Protein AF-A0A2D4JUS6-F1 (afdb_monomer_lite)

Foldseek 3Di:
DQPCPPPHDQKDFACAADPPCGRVDRIDGDPLNVVLVCCQVVVPQEDEEEPVCVSSPVSSVVNCVVVVTDDHHYDYFHDAAEFLADPDPVVVVVCQVVVLAPDCLPLQHPDPNNVLLLPADPQLQVVLDVVVDTDNDHDYDYVLSSLQSSLVVQVQQAFEWAKEFPVFKAKEAEPPKDWDWDWDQRHPVDCPNDTDIATIDRIKIFGQLQVVVDDAQAWAQEPPPGIKHWHAFDADPVRGTHYTYIYDDRVDRPPPPHHYGYMHDDDPVFAWAWEKEKEFDRQFQGGDDDPPDDSVVGGDSPRIDITTITIDSCQQVDDQQRWHAHPQFGIWGFNDHWDQQDPVPSDTDGTYINHRDNSDPDPTRDNNDGDDDDDDDDDDDDDDDDDDDDDDDDDDDDDDDDDDDDDDLQVLLVVLVVLVVVLVVCVVVVHDPVVNVVSVVVSVVSQVVSCVVVVDGRDPPDRDDDDDDDDDDDDDDDDDDPDDDVVVVVVVVVVVVVVVVVVVVPDDDDD

Structure (mmCIF, N/CA/C/O backbone):
data_AF-A0A2D4JUS6-F1
#
_entry.id   AF-A0A2D4JUS6-F1
#
loop_
_atom_site.group_PDB
_atom_site.id
_atom_site.type_symbol
_atom_site.label_atom_id
_atom_site.label_alt_id
_atom_site.label_comp_id
_atom_site.label_asym_id
_atom_site.label_entity_id
_atom_site.label_seq_id
_atom_site.pdbx_PDB_ins_code
_atom_site.Cartn_x
_atom_site.Cartn_y
_atom_site.Cartn_z
_atom_site.occupancy
_atom_site.B_iso_or_equiv
_atom_site.auth_seq_id
_atom_site.auth_comp_id
_atom_site.auth_asym_id
_atom_site.auth_atom_id
_atom_site.pdbx_PDB_model_num
ATOM 1 N N . ASN A 1 1 ? 24.834 15.021 -34.019 1.00 72.69 1 ASN A N 1
ATOM 2 C CA . ASN A 1 1 ? 26.110 14.632 -33.375 1.00 72.69 1 ASN A CA 1
ATOM 3 C C . ASN A 1 1 ? 25.802 13.587 -32.304 1.00 72.69 1 ASN A C 1
ATOM 5 O O . ASN A 1 1 ? 25.712 13.935 -31.134 1.00 72.69 1 ASN A O 1
ATOM 9 N N . ASN A 1 2 ? 25.530 12.344 -32.716 1.00 87.19 2 ASN A N 1
ATOM 10 C CA . ASN A 1 2 ? 25.124 11.266 -31.811 1.00 87.19 2 ASN A CA 1
ATOM 11 C C . ASN A 1 2 ? 26.366 10.601 -31.197 1.00 87.19 2 ASN A C 1
ATOM 13 O O . ASN A 1 2 ? 27.204 10.060 -31.917 1.00 87.19 2 ASN A O 1
ATOM 17 N N . GLY A 1 3 ? 26.503 10.659 -29.870 1.00 89.00 3 GLY A N 1
ATOM 18 C CA . GLY A 1 3 ? 27.632 10.055 -29.159 1.00 89.00 3 GLY A CA 1
ATOM 19 C C . GLY A 1 3 ? 27.640 8.525 -29.209 1.00 89.00 3 GLY A C 1
ATOM 20 O O . GLY A 1 3 ? 28.715 7.933 -29.173 1.00 89.00 3 GLY A O 1
ATOM 21 N N . CYS A 1 4 ? 26.473 7.888 -29.344 1.00 89.88 4 CYS A N 1
ATOM 22 C CA . CYS A 1 4 ? 26.335 6.428 -29.368 1.00 89.88 4 CYS A CA 1
ATOM 23 C C . CYS A 1 4 ? 26.876 5.796 -30.662 1.00 89.88 4 CYS A C 1
ATOM 25 O O . CYS A 1 4 ? 27.211 4.617 -30.673 1.00 89.88 4 CYS A O 1
ATOM 27 N N . MET A 1 5 ? 27.004 6.587 -31.731 1.00 92.31 5 MET A N 1
ATOM 28 C CA . MET A 1 5 ? 27.508 6.145 -33.038 1.00 92.31 5 MET A CA 1
ATOM 29 C C . MET A 1 5 ? 29.030 6.274 -33.187 1.00 92.31 5 MET A C 1
ATOM 31 O O . MET A 1 5 ? 29.574 5.952 -34.238 1.00 92.31 5 MET A O 1
ATOM 35 N N . ARG A 1 6 ? 29.733 6.769 -32.162 1.00 93.56 6 ARG A N 1
ATOM 36 C CA . ARG A 1 6 ? 31.188 6.967 -32.199 1.00 93.56 6 ARG A CA 1
ATOM 37 C C . ARG A 1 6 ? 31.904 5.691 -31.765 1.00 93.56 6 ARG A C 1
ATOM 39 O O . ARG A 1 6 ? 32.162 5.529 -30.574 1.00 93.56 6 ARG A O 1
ATOM 46 N N . ASP A 1 7 ? 32.177 4.807 -32.721 1.00 93.81 7 ASP A N 1
ATOM 47 C CA . ASP A 1 7 ? 32.891 3.532 -32.549 1.00 93.81 7 ASP A CA 1
ATOM 48 C C . ASP A 1 7 ? 32.531 2.813 -31.234 1.00 93.81 7 ASP A C 1
ATOM 50 O O . ASP A 1 7 ? 33.371 2.637 -30.340 1.00 93.81 7 ASP A O 1
ATOM 54 N N . PRO A 1 8 ? 31.249 2.441 -31.056 1.00 92.62 8 PRO A N 1
ATOM 55 C CA . PRO A 1 8 ? 30.780 1.921 -29.786 1.00 92.62 8 PRO A CA 1
ATOM 56 C C . PRO A 1 8 ? 31.433 0.580 -29.445 1.00 92.62 8 PRO A C 1
ATOM 58 O O . PRO A 1 8 ? 31.575 -0.320 -30.271 1.00 92.62 8 PRO A O 1
ATOM 61 N N . THR A 1 9 ? 31.774 0.406 -28.169 1.00 94.44 9 THR A N 1
ATOM 62 C CA . THR A 1 9 ? 32.340 -0.851 -27.672 1.00 94.44 9 THR A CA 1
ATOM 63 C C . THR A 1 9 ? 31.327 -1.996 -27.787 1.00 94.44 9 THR A C 1
ATOM 65 O O . THR A 1 9 ? 30.277 -1.960 -27.142 1.00 94.44 9 THR A O 1
ATOM 68 N N . LEU A 1 10 ? 31.675 -3.053 -28.527 1.00 95.44 10 LEU A N 1
ATOM 69 C CA . LEU A 1 10 ? 30.815 -4.235 -28.695 1.00 95.44 10 LEU A CA 1
ATOM 70 C C . LEU A 1 10 ? 31.047 -5.308 -27.624 1.00 95.44 10 LEU A C 1
ATOM 72 O O . LEU A 1 10 ? 30.109 -5.955 -27.170 1.00 95.44 10 LEU A O 1
ATOM 76 N N . TYR A 1 11 ? 32.294 -5.471 -27.181 1.00 96.56 11 TYR A N 1
ATOM 77 C CA . TYR A 1 11 ? 32.701 -6.487 -26.212 1.00 96.56 11 TYR A CA 1
ATOM 78 C C . TYR A 1 11 ? 33.622 -5.901 -25.145 1.00 96.56 11 TYR A C 1
ATOM 80 O O . TYR A 1 11 ? 34.393 -4.978 -25.405 1.00 96.56 11 TYR A O 1
ATOM 88 N N . ARG A 1 12 ? 33.564 -6.459 -23.932 1.00 96.25 12 ARG A N 1
ATOM 89 C CA . ARG A 1 12 ? 34.475 -6.120 -22.831 1.00 96.25 12 ARG A CA 1
ATOM 90 C C . ARG A 1 12 ? 35.067 -7.378 -22.213 1.00 96.25 12 ARG A C 1
ATOM 92 O O . ARG A 1 12 ? 34.353 -8.348 -21.959 1.00 96.25 12 ARG A O 1
ATOM 99 N N . CYS A 1 13 ? 36.361 -7.331 -21.922 1.00 95.25 13 CYS A N 1
ATOM 100 C CA . CYS A 1 13 ? 37.042 -8.375 -21.168 1.00 95.25 13 CYS A CA 1
ATOM 101 C C . CYS A 1 13 ? 36.651 -8.281 -19.689 1.00 95.25 13 CYS A C 1
ATOM 103 O O . CYS A 1 13 ? 36.739 -7.212 -19.081 1.00 95.25 13 CYS A O 1
ATOM 105 N N . LYS A 1 14 ? 36.206 -9.396 -19.108 1.00 93.12 14 LYS A N 1
ATOM 106 C CA . LYS A 1 14 ? 35.856 -9.490 -17.690 1.00 93.12 14 LYS A CA 1
ATOM 107 C C . LYS A 1 14 ? 36.130 -10.901 -17.178 1.00 93.12 14 LYS A C 1
ATOM 109 O O . LYS A 1 14 ? 35.377 -11.825 -17.460 1.00 93.12 14 LYS A O 1
ATOM 114 N N . ASN A 1 15 ? 37.157 -11.045 -16.347 1.00 90.94 15 ASN A N 1
ATOM 115 C CA . ASN A 1 15 ? 37.608 -12.338 -15.819 1.00 90.94 15 ASN A CA 1
ATOM 116 C C . ASN A 1 15 ? 36.815 -12.769 -14.570 1.00 90.94 15 ASN A C 1
ATOM 118 O O . ASN A 1 15 ? 37.395 -13.150 -13.558 1.00 90.94 15 ASN A O 1
ATOM 122 N N . GLN A 1 16 ? 35.485 -12.645 -14.605 1.00 91.56 16 GLN A N 1
ATOM 123 C CA . GLN A 1 16 ? 34.607 -13.102 -13.524 1.00 91.56 16 GLN A CA 1
ATOM 124 C C . GLN A 1 16 ? 33.746 -14.275 -14.003 1.00 91.56 16 GLN A C 1
ATOM 126 O O . GLN A 1 16 ? 33.268 -14.236 -15.140 1.00 91.56 16 GLN A O 1
ATOM 131 N N . PRO A 1 17 ? 33.498 -15.284 -13.148 1.00 93.81 17 PRO A N 1
ATOM 132 C CA . PRO A 1 17 ? 32.636 -16.404 -13.499 1.00 93.81 17 PRO A CA 1
ATOM 133 C C . PRO A 1 17 ? 31.206 -15.919 -13.758 1.00 93.81 17 PRO A C 1
ATOM 135 O O . PRO A 1 17 ? 30.619 -15.198 -12.949 1.00 93.81 17 PRO A O 1
ATOM 138 N N . HIS A 1 18 ? 30.611 -16.354 -14.867 1.00 94.88 18 HIS A N 1
ATOM 139 C CA . HIS A 1 18 ? 29.210 -16.072 -15.164 1.00 94.88 18 HIS A CA 1
ATOM 140 C C . HIS A 1 18 ? 28.289 -17.098 -14.475 1.00 94.88 18 HIS A C 1
ATOM 142 O O . HIS A 1 18 ? 28.579 -18.297 -14.519 1.00 94.88 18 HIS A O 1
ATOM 148 N N . PRO A 1 19 ? 27.139 -16.698 -13.896 1.00 95.62 19 PRO A N 1
ATOM 149 C CA . PRO A 1 19 ? 26.253 -17.626 -13.186 1.00 95.62 19 PRO A CA 1
ATOM 150 C C . PRO A 1 19 ? 25.790 -18.836 -14.013 1.00 95.62 19 PRO A C 1
ATOM 152 O O . PRO A 1 19 ? 25.650 -19.925 -13.464 1.00 95.62 19 PRO A O 1
ATOM 155 N N . ARG A 1 20 ? 25.587 -18.671 -15.332 1.00 95.00 20 ARG A N 1
ATOM 156 C CA . ARG A 1 20 ? 25.135 -19.757 -16.228 1.00 95.00 20 ARG A CA 1
ATOM 157 C C . ARG A 1 20 ? 26.269 -20.473 -16.957 1.00 95.00 20 ARG A C 1
ATOM 159 O O . ARG A 1 20 ? 26.232 -21.685 -17.101 1.00 95.00 20 ARG A O 1
ATOM 166 N N . THR A 1 21 ? 27.259 -19.729 -17.443 1.00 94.25 21 THR A N 1
ATOM 167 C CA . THR A 1 21 ? 28.323 -20.251 -18.325 1.00 94.25 21 THR A CA 1
ATOM 168 C C . THR A 1 21 ? 29.652 -20.450 -17.598 1.00 94.25 21 THR A C 1
ATOM 170 O O . THR A 1 21 ? 30.632 -20.850 -18.221 1.00 94.25 21 THR A O 1
ATOM 173 N N . ARG A 1 22 ? 29.686 -20.196 -16.283 1.00 93.31 22 ARG A N 1
ATOM 174 C CA . ARG A 1 22 ? 30.853 -20.344 -15.405 1.00 93.31 22 ARG A CA 1
ATOM 175 C C . ARG A 1 22 ? 32.080 -19.667 -16.023 1.00 93.31 22 ARG A C 1
ATOM 177 O O . ARG A 1 22 ? 32.018 -18.471 -16.294 1.00 93.31 22 ARG A O 1
ATOM 184 N N . ASN A 1 23 ? 33.142 -20.425 -16.286 1.00 94.50 23 ASN A N 1
ATOM 185 C CA . ASN A 1 23 ? 34.420 -19.931 -16.808 1.00 94.50 23 ASN A CA 1
ATOM 186 C C . ASN A 1 23 ? 34.581 -20.149 -18.323 1.00 94.50 23 ASN A C 1
ATOM 188 O O . ASN A 1 23 ? 35.695 -20.117 -18.831 1.00 94.50 23 ASN A O 1
ATOM 192 N N . LYS A 1 24 ? 33.490 -20.407 -19.059 1.00 95.25 24 LYS A N 1
ATOM 193 C CA . LYS A 1 24 ? 33.556 -20.676 -20.506 1.00 95.25 24 LYS A CA 1
ATOM 194 C C . LYS A 1 24 ? 34.008 -19.459 -21.324 1.00 95.25 24 LYS A C 1
ATOM 196 O O . LYS A 1 24 ? 34.605 -19.630 -22.379 1.00 95.25 24 LYS A O 1
ATOM 201 N N . TYR A 1 25 ? 33.700 -18.248 -20.858 1.00 94.31 25 TYR A N 1
ATOM 202 C CA . TYR A 1 25 ? 33.963 -17.005 -21.582 1.00 94.31 25 TYR A CA 1
ATOM 203 C C . TYR A 1 25 ? 34.631 -15.973 -20.669 1.00 94.31 25 TYR A C 1
ATOM 205 O O . TYR A 1 25 ? 34.214 -15.791 -19.527 1.00 94.31 25 TYR A O 1
ATOM 213 N N . ASN A 1 26 ? 35.623 -15.259 -21.209 1.00 92.94 26 ASN A N 1
ATOM 214 C CA . ASN A 1 26 ? 36.314 -14.143 -20.542 1.00 92.94 26 ASN A CA 1
ATOM 215 C C . ASN A 1 26 ? 35.982 -12.782 -21.181 1.00 92.94 26 ASN A C 1
ATOM 217 O O . ASN A 1 26 ? 36.456 -11.738 -20.732 1.00 92.94 26 ASN A O 1
ATOM 221 N N . ILE A 1 27 ? 35.171 -12.791 -22.241 1.00 95.56 27 ILE A N 1
ATOM 222 C CA . ILE A 1 27 ? 34.756 -11.616 -23.002 1.00 95.56 27 ILE A CA 1
ATOM 223 C C . ILE A 1 27 ? 33.232 -11.653 -23.098 1.00 95.56 27 ILE A C 1
ATOM 225 O O . ILE A 1 27 ? 32.657 -12.689 -23.432 1.00 95.56 27 ILE A O 1
ATOM 229 N N . TYR A 1 28 ? 32.586 -10.533 -22.785 1.00 95.69 28 TYR A N 1
ATOM 230 C CA . TYR A 1 28 ? 31.131 -10.428 -22.728 1.00 95.69 28 TYR A CA 1
ATOM 231 C C . TYR A 1 28 ? 30.635 -9.290 -23.620 1.00 95.69 28 TYR A C 1
ATOM 233 O O . TYR A 1 28 ? 31.277 -8.232 -23.651 1.00 95.69 28 TYR A O 1
ATOM 241 N N . PRO A 1 29 ? 29.523 -9.493 -24.347 1.00 96.25 29 PRO A N 1
ATOM 242 C CA . PRO A 1 29 ? 28.968 -8.464 -25.209 1.00 96.25 29 PRO A CA 1
ATOM 243 C C . PRO A 1 29 ? 28.375 -7.328 -24.371 1.00 96.25 29 PRO A C 1
ATOM 245 O O . PRO A 1 29 ? 27.911 -7.530 -23.244 1.00 96.25 29 PRO A O 1
ATOM 248 N N . THR A 1 30 ? 28.385 -6.119 -24.921 1.00 95.38 30 THR A N 1
ATOM 249 C CA . THR A 1 30 ? 27.649 -4.987 -24.357 1.00 95.38 30 THR A CA 1
ATOM 250 C C . THR A 1 30 ? 26.156 -5.114 -24.656 1.00 95.38 30 THR A C 1
ATOM 252 O O . THR A 1 30 ? 25.744 -5.839 -25.563 1.00 95.38 30 THR A O 1
ATOM 255 N N . TYR A 1 31 ? 25.337 -4.401 -23.878 1.00 93.19 31 TYR A N 1
ATOM 256 C CA . TYR A 1 31 ? 23.887 -4.337 -24.086 1.00 93.19 31 TYR A CA 1
ATOM 257 C C . TYR A 1 31 ? 23.550 -3.924 -25.526 1.00 93.19 31 TYR A C 1
ATOM 259 O O . TYR A 1 31 ? 22.760 -4.589 -26.190 1.00 93.19 31 TYR A O 1
ATOM 267 N N . ASP A 1 32 ? 24.225 -2.887 -26.029 1.00 93.56 32 ASP A N 1
ATOM 268 C CA . ASP A 1 32 ? 23.955 -2.316 -27.349 1.00 93.56 32 ASP A CA 1
ATOM 269 C C . ASP A 1 32 ? 24.301 -3.267 -28.501 1.00 93.56 32 ASP A C 1
ATOM 271 O O . ASP A 1 32 ? 23.667 -3.197 -29.547 1.00 93.56 32 ASP A O 1
ATOM 275 N N . PHE A 1 33 ? 25.264 -4.179 -28.309 1.00 95.81 33 PHE A N 1
ATOM 276 C CA . PHE A 1 33 ? 25.595 -5.208 -29.298 1.00 95.81 33 PHE A CA 1
ATOM 277 C C . PHE A 1 33 ? 24.684 -6.437 -29.210 1.00 95.81 33 PHE A C 1
ATOM 279 O O . PHE A 1 33 ? 24.274 -6.984 -30.231 1.00 95.81 33 PHE A O 1
ATOM 286 N N . ALA A 1 34 ? 24.358 -6.881 -27.994 1.00 96.38 34 ALA A N 1
ATOM 287 C CA . ALA A 1 34 ? 23.584 -8.100 -27.786 1.00 96.38 34 ALA A CA 1
ATOM 288 C C . ALA A 1 34 ? 22.099 -7.928 -28.138 1.00 96.38 34 ALA A C 1
ATOM 290 O O . ALA A 1 34 ? 21.525 -8.803 -28.782 1.00 96.38 34 ALA A O 1
ATOM 291 N N . CYS A 1 35 ? 21.473 -6.819 -27.731 1.00 95.06 35 CYS A N 1
ATOM 292 C CA . CYS A 1 35 ? 20.027 -6.630 -27.873 1.00 95.06 35 CYS A CA 1
ATOM 293 C C . CYS A 1 35 ? 19.507 -6.710 -29.319 1.00 95.06 35 CYS A C 1
ATOM 295 O O . CYS A 1 35 ? 18.572 -7.477 -29.533 1.00 95.06 35 CYS A O 1
ATOM 297 N N . PRO A 1 36 ? 20.103 -6.032 -30.324 1.00 95.44 36 PRO A N 1
ATOM 298 C CA . PRO A 1 36 ? 19.623 -6.130 -31.706 1.00 95.44 36 PRO A CA 1
ATOM 299 C C . PRO A 1 36 ? 19.665 -7.560 -32.255 1.00 95.44 36 PRO A C 1
ATOM 301 O O . PRO A 1 36 ? 18.757 -7.984 -32.969 1.00 95.44 36 PRO A O 1
ATOM 304 N N . ILE A 1 37 ? 20.706 -8.319 -31.896 1.00 96.56 37 ILE A N 1
ATOM 305 C CA . ILE A 1 37 ? 20.883 -9.708 -32.328 1.00 96.56 37 ILE A CA 1
ATOM 306 C C . ILE A 1 37 ? 19.833 -10.601 -31.668 1.00 96.56 37 ILE A C 1
ATOM 308 O O . ILE A 1 37 ? 19.171 -11.374 -32.356 1.00 96.56 37 ILE A O 1
ATOM 312 N N . VAL A 1 38 ? 19.661 -10.483 -30.349 1.00 96.50 38 VAL A N 1
ATOM 313 C CA . VAL A 1 38 ? 18.693 -11.287 -29.590 1.00 96.50 38 VAL A CA 1
ATOM 314 C C . VAL A 1 38 ? 17.268 -11.006 -30.062 1.00 96.50 38 VAL A C 1
ATOM 316 O O . VAL A 1 38 ? 16.567 -11.951 -30.411 1.00 96.50 38 VAL A O 1
ATOM 319 N N . ASP A 1 39 ? 16.867 -9.737 -30.181 1.00 96.50 39 ASP A N 1
ATOM 320 C CA . ASP A 1 39 ? 15.519 -9.363 -30.635 1.00 96.50 39 ASP A CA 1
ATOM 321 C C . ASP A 1 39 ? 15.222 -9.906 -32.043 1.00 96.50 39 ASP A C 1
ATOM 323 O O . ASP A 1 39 ? 14.122 -10.385 -32.333 1.00 96.50 39 ASP A O 1
ATOM 327 N N . SER A 1 40 ? 16.221 -9.864 -32.927 1.00 96.31 40 SER A N 1
ATOM 328 C CA . SER A 1 40 ? 16.111 -10.392 -34.285 1.00 96.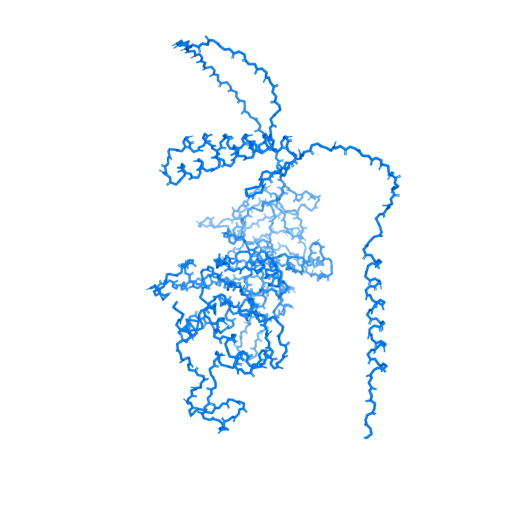31 40 SER A CA 1
ATOM 329 C C . SER A 1 40 ? 15.961 -11.918 -34.307 1.00 96.31 40 SER A C 1
ATOM 331 O O . SER A 1 40 ? 15.037 -12.438 -34.941 1.00 96.31 40 SER A O 1
ATOM 333 N N . VAL A 1 41 ? 16.832 -12.632 -33.583 1.00 96.44 41 VAL A N 1
ATOM 334 C CA . VAL A 1 41 ? 16.895 -14.104 -33.546 1.00 96.44 41 VAL A CA 1
ATOM 335 C C . VAL A 1 41 ? 15.688 -14.710 -32.830 1.00 96.44 41 VAL A C 1
ATOM 337 O O . VAL A 1 41 ? 15.145 -15.710 -33.294 1.00 96.44 41 VAL A O 1
ATOM 340 N N . GLU A 1 42 ? 15.229 -14.102 -31.735 1.00 96.81 42 GLU A N 1
ATOM 341 C CA . GLU A 1 42 ? 14.041 -14.553 -30.994 1.00 96.81 42 GLU A CA 1
ATOM 342 C C . GLU A 1 42 ? 12.730 -14.224 -31.718 1.00 96.81 42 GLU A C 1
ATOM 344 O O . GLU A 1 42 ? 11.655 -14.683 -31.334 1.00 96.81 42 GLU A O 1
ATOM 349 N N . GLY A 1 43 ? 12.798 -13.444 -32.795 1.00 95.81 43 GLY A N 1
ATOM 350 C CA . GLY A 1 43 ? 11.633 -13.123 -33.590 1.00 95.81 43 GLY A CA 1
ATOM 351 C C . GLY A 1 43 ? 10.738 -12.046 -32.969 1.00 95.81 43 GLY A C 1
ATOM 352 O O . GLY A 1 43 ? 9.550 -11.984 -33.306 1.00 95.81 43 GLY A O 1
ATOM 353 N N . VAL A 1 44 ? 11.298 -11.123 -32.182 1.00 96.88 44 VAL A N 1
ATOM 354 C CA . VAL A 1 44 ? 10.602 -9.944 -31.635 1.00 96.88 44 VAL A CA 1
ATOM 355 C C . VAL A 1 44 ? 10.129 -9.026 -32.763 1.00 96.88 44 VAL A C 1
ATOM 357 O O . VAL A 1 44 ? 10.915 -8.600 -33.606 1.00 96.88 44 VAL A O 1
ATOM 360 N N . THR A 1 45 ? 8.829 -8.730 -32.833 1.00 95.50 45 THR A N 1
ATOM 361 C CA . THR A 1 45 ? 8.286 -7.812 -33.855 1.00 95.50 45 THR A CA 1
ATOM 362 C C . THR A 1 45 ? 8.384 -6.355 -33.414 1.00 95.50 45 THR A C 1
ATOM 364 O O . THR A 1 45 ? 8.807 -5.514 -34.201 1.00 95.50 45 THR A O 1
ATOM 367 N N . HIS A 1 46 ? 8.035 -6.076 -32.155 1.00 95.81 46 HIS A N 1
ATOM 368 C CA . HIS A 1 46 ? 8.037 -4.745 -31.554 1.00 95.81 46 HIS A CA 1
ATOM 369 C C . HIS A 1 46 ? 8.880 -4.759 -30.276 1.00 95.81 46 HIS A C 1
ATOM 371 O O . HIS A 1 46 ? 8.475 -5.336 -29.267 1.00 95.81 46 HIS A O 1
ATOM 377 N N . ALA A 1 47 ? 10.044 -4.120 -30.320 1.00 94.69 47 ALA A N 1
ATOM 378 C CA . ALA A 1 47 ? 10.909 -3.915 -29.168 1.00 94.69 47 ALA A CA 1
ATOM 379 C C . ALA A 1 47 ? 10.443 -2.662 -28.412 1.00 94.69 47 ALA A C 1
ATOM 381 O O . ALA A 1 47 ? 10.702 -1.529 -28.828 1.00 94.69 47 ALA A O 1
ATOM 382 N N . LEU A 1 48 ? 9.707 -2.867 -27.316 1.00 94.00 48 LEU A N 1
ATOM 383 C CA . LEU A 1 48 ? 9.208 -1.779 -26.475 1.00 94.00 48 LEU A CA 1
ATOM 384 C C . LEU A 1 48 ? 10.289 -1.357 -25.476 1.00 94.00 48 LEU A C 1
ATOM 386 O O . LEU A 1 48 ? 10.720 -2.171 -24.659 1.00 94.00 48 LEU A O 1
ATOM 390 N N . ARG A 1 49 ? 10.701 -0.087 -25.497 1.00 92.88 49 ARG A N 1
ATOM 391 C CA . ARG A 1 49 ? 11.734 0.429 -24.583 1.00 92.88 49 ARG A CA 1
ATOM 392 C C . ARG A 1 49 ? 11.439 1.825 -24.072 1.00 92.88 49 ARG A C 1
ATOM 394 O O . ARG A 1 49 ? 10.558 2.513 -24.580 1.00 92.88 49 ARG A O 1
ATOM 401 N N . THR A 1 50 ? 12.173 2.245 -23.047 1.00 92.88 50 THR A N 1
ATOM 402 C CA . THR A 1 50 ? 11.978 3.582 -22.502 1.00 92.88 50 THR A CA 1
ATOM 403 C C . THR A 1 50 ? 12.701 4.650 -23.324 1.00 92.88 50 THR A C 1
ATOM 405 O O . THR A 1 50 ? 13.746 4.379 -23.914 1.00 92.88 50 THR A O 1
ATOM 408 N N . THR A 1 51 ? 12.169 5.874 -23.343 1.00 91.81 51 THR A N 1
ATOM 409 C CA . THR A 1 51 ? 12.710 7.009 -24.122 1.00 91.81 51 THR A CA 1
ATOM 410 C C . THR A 1 51 ? 14.151 7.393 -23.768 1.00 91.81 51 THR A C 1
ATOM 412 O O . THR A 1 51 ? 14.790 8.114 -24.523 1.00 91.81 51 THR A O 1
ATOM 415 N N . GLU A 1 52 ? 14.703 6.938 -22.636 1.00 88.56 52 GLU A N 1
ATOM 416 C CA . GLU A 1 52 ? 16.125 7.155 -22.312 1.00 88.56 52 GLU A CA 1
ATOM 417 C C . GLU A 1 52 ? 17.096 6.451 -23.270 1.00 88.56 52 GLU A C 1
ATOM 419 O O . GLU A 1 52 ? 18.288 6.757 -23.261 1.00 88.56 52 GLU A O 1
ATOM 424 N N . TYR A 1 53 ? 16.607 5.505 -24.074 1.00 90.75 53 TYR A N 1
ATOM 425 C CA . TYR A 1 53 ? 17.409 4.770 -25.048 1.00 90.75 53 TYR A CA 1
ATOM 426 C C . TYR A 1 53 ? 17.328 5.343 -26.468 1.00 90.75 53 TYR A C 1
ATOM 428 O O . TYR A 1 53 ? 17.993 4.800 -27.343 1.00 90.75 53 TYR A O 1
ATOM 436 N N . HIS A 1 54 ? 16.604 6.443 -26.688 1.00 91.38 54 HIS A N 1
ATOM 437 C CA . HIS A 1 54 ? 16.356 7.023 -28.013 1.00 91.38 54 HIS A CA 1
ATOM 438 C C . HIS A 1 54 ? 17.617 7.243 -28.849 1.00 91.38 54 HIS A C 1
ATOM 440 O O . HIS A 1 54 ? 17.708 6.794 -29.989 1.00 91.38 54 HIS A O 1
ATOM 446 N N . ASP A 1 55 ? 18.656 7.830 -28.251 1.00 91.25 55 ASP A N 1
ATOM 447 C CA . ASP A 1 55 ? 19.929 8.081 -28.940 1.00 91.25 55 ASP A CA 1
ATOM 448 C C . ASP A 1 55 ? 20.629 6.787 -29.411 1.00 91.25 55 ASP A C 1
ATOM 450 O O . ASP A 1 55 ? 21.566 6.833 -30.207 1.00 91.25 55 ASP A O 1
ATOM 454 N N . ARG A 1 56 ? 20.195 5.614 -28.933 1.00 92.69 56 ARG A N 1
ATOM 455 C CA . ARG A 1 56 ? 20.731 4.299 -29.313 1.00 92.69 56 ARG A CA 1
ATOM 456 C C . ARG A 1 56 ? 19.939 3.622 -30.427 1.00 92.69 56 ARG A C 1
ATOM 458 O O . ARG A 1 56 ? 20.299 2.515 -30.820 1.00 92.69 56 ARG A O 1
ATOM 465 N N . ASP A 1 57 ? 18.840 4.211 -30.900 1.00 93.44 57 ASP A N 1
ATOM 466 C CA . ASP A 1 57 ? 18.019 3.655 -31.987 1.00 93.44 57 ASP A CA 1
ATOM 467 C C . ASP A 1 57 ? 18.864 3.490 -33.261 1.00 93.44 57 ASP A C 1
ATOM 469 O O . ASP A 1 57 ? 18.879 2.421 -33.870 1.00 93.44 57 ASP A O 1
ATOM 473 N N . GLU A 1 58 ? 19.632 4.524 -33.619 1.00 93.38 58 GLU A N 1
ATOM 474 C CA . GLU A 1 58 ? 20.524 4.513 -34.788 1.00 93.38 58 GLU A CA 1
ATOM 475 C C . GLU A 1 58 ? 21.563 3.389 -34.694 1.00 93.38 58 GLU A C 1
ATOM 477 O O . GLU A 1 58 ? 21.758 2.633 -35.646 1.00 93.38 58 GLU A O 1
ATOM 482 N N . GLN A 1 59 ? 22.176 3.226 -33.517 1.00 94.38 59 GLN A N 1
ATOM 483 C CA . GLN A 1 59 ? 23.168 2.180 -33.263 1.00 94.38 59 GLN A CA 1
ATOM 484 C C . GLN A 1 59 ? 22.557 0.781 -33.395 1.00 94.38 59 GLN A C 1
ATOM 486 O O . GLN A 1 59 ? 23.168 -0.122 -33.965 1.00 94.38 59 GLN A O 1
ATOM 491 N N . PHE A 1 60 ? 21.341 0.605 -32.880 1.00 95.06 60 PHE A N 1
ATOM 492 C CA . PHE A 1 60 ? 20.620 -0.658 -32.937 1.00 95.06 60 PHE A CA 1
ATOM 493 C C . PHE A 1 60 ? 20.344 -1.082 -34.387 1.00 95.06 60 PHE A C 1
ATOM 495 O O . PHE A 1 60 ? 20.615 -2.227 -34.756 1.00 95.06 60 PHE A O 1
ATOM 502 N N . TYR A 1 61 ? 19.858 -0.162 -35.227 1.00 95.56 61 TYR A N 1
ATOM 503 C CA . TYR A 1 61 ? 19.587 -0.464 -36.635 1.00 95.56 61 TYR A CA 1
ATOM 504 C C . TYR A 1 61 ? 20.856 -0.646 -37.463 1.00 95.56 61 TYR A C 1
ATOM 506 O O . TYR A 1 61 ? 20.875 -1.519 -38.328 1.00 95.56 61 TYR A O 1
ATOM 514 N N . TRP A 1 62 ? 21.929 0.086 -37.155 1.00 95.75 62 TRP A N 1
ATOM 515 C CA . TRP A 1 62 ? 23.219 -0.112 -37.814 1.00 95.75 62 TRP A CA 1
ATOM 516 C C . TRP A 1 62 ? 23.737 -1.547 -37.639 1.00 95.75 62 TRP A C 1
ATOM 518 O O . TRP A 1 62 ? 24.170 -2.166 -38.607 1.00 95.75 62 TRP A O 1
ATOM 528 N N . ILE A 1 63 ? 23.629 -2.118 -36.432 1.00 95.81 63 ILE A N 1
ATOM 529 C CA . ILE A 1 63 ? 24.041 -3.510 -36.165 1.00 95.81 63 ILE A CA 1
ATOM 530 C C . ILE A 1 63 ? 23.198 -4.501 -36.976 1.00 95.81 63 ILE A C 1
ATOM 532 O O . ILE A 1 63 ? 23.734 -5.462 -37.527 1.00 95.81 63 ILE A O 1
ATOM 536 N N . ILE A 1 64 ? 21.885 -4.273 -37.063 1.00 95.75 64 ILE A N 1
ATOM 537 C CA . ILE A 1 64 ? 20.974 -5.129 -37.837 1.00 95.75 64 ILE A CA 1
ATOM 538 C C . ILE A 1 64 ? 21.345 -5.126 -39.318 1.00 95.75 64 ILE A C 1
ATOM 540 O O . ILE A 1 64 ? 21.426 -6.188 -39.935 1.00 95.75 64 ILE A O 1
ATOM 544 N N . GLU A 1 65 ? 21.573 -3.937 -39.874 1.00 96.44 65 GLU A N 1
ATOM 545 C CA . GLU A 1 65 ? 21.923 -3.754 -41.281 1.00 96.44 65 GLU A CA 1
ATOM 546 C C . GLU A 1 65 ? 23.298 -4.355 -41.588 1.00 96.44 65 GLU A C 1
ATOM 548 O O . GLU A 1 65 ? 23.435 -5.087 -42.567 1.00 96.44 65 GLU A O 1
ATOM 553 N N . ALA A 1 66 ? 24.285 -4.149 -40.711 1.00 95.69 66 ALA A N 1
ATOM 554 C CA . ALA A 1 66 ? 25.627 -4.709 -40.860 1.00 95.69 66 ALA A CA 1
ATOM 555 C C . ALA A 1 66 ? 25.649 -6.247 -40.818 1.00 95.69 66 ALA A C 1
ATOM 557 O O . ALA A 1 66 ? 26.443 -6.872 -41.518 1.00 95.69 66 ALA A O 1
ATOM 558 N N . LEU A 1 67 ? 24.787 -6.866 -40.004 1.00 95.88 67 LEU A N 1
ATOM 559 C CA . LEU A 1 67 ? 24.695 -8.325 -39.889 1.00 95.88 67 LEU A CA 1
ATOM 560 C C . LEU A 1 67 ? 23.721 -8.957 -40.897 1.00 95.88 67 LEU A C 1
ATOM 562 O O . LEU A 1 67 ? 23.661 -10.182 -40.983 1.00 95.88 67 LEU A O 1
ATOM 566 N N . GLY A 1 68 ? 22.948 -8.155 -41.638 1.00 96.38 68 GLY A N 1
ATOM 567 C CA . GLY A 1 68 ? 21.938 -8.652 -42.576 1.00 96.38 68 GLY A CA 1
ATOM 568 C C . GLY A 1 68 ? 20.820 -9.457 -41.902 1.00 96.38 68 GLY A C 1
ATOM 569 O O . GLY A 1 68 ? 20.272 -10.382 -42.501 1.00 96.38 68 GLY A O 1
ATOM 570 N N . ILE A 1 69 ? 20.504 -9.144 -40.643 1.00 96.44 69 ILE A N 1
ATOM 571 C CA . ILE A 1 69 ? 19.506 -9.870 -39.845 1.00 96.44 69 ILE A CA 1
ATOM 572 C C . ILE A 1 69 ? 18.131 -9.194 -39.908 1.00 96.44 69 ILE A C 1
ATOM 574 O O . ILE A 1 69 ? 17.958 -8.091 -40.428 1.00 96.44 69 ILE A O 1
ATOM 578 N N . ARG A 1 70 ? 17.106 -9.865 -39.375 1.00 95.94 70 ARG A N 1
ATOM 579 C CA . ARG A 1 70 ? 15.731 -9.352 -39.363 1.00 95.94 70 ARG A CA 1
ATOM 580 C C . ARG A 1 70 ? 15.631 -8.048 -38.565 1.00 95.94 70 ARG A C 1
ATOM 582 O O . ARG A 1 70 ? 16.183 -7.961 -37.471 1.00 95.94 70 ARG A O 1
ATOM 589 N N . LYS A 1 71 ? 14.855 -7.083 -39.067 1.00 95.19 71 LYS A N 1
ATOM 590 C CA . LYS A 1 71 ? 14.644 -5.764 -38.451 1.00 95.19 71 LYS A CA 1
ATOM 591 C C . LYS A 1 71 ? 13.383 -5.724 -37.566 1.00 95.19 71 LYS A C 1
ATOM 593 O O . LYS A 1 71 ? 12.284 -5.649 -38.116 1.00 95.19 71 LYS A O 1
ATOM 598 N N . PRO A 1 72 ? 13.497 -5.786 -36.225 1.00 95.62 72 PRO A N 1
ATOM 599 C CA . PRO A 1 72 ? 12.392 -5.473 -35.314 1.00 95.62 72 PRO A CA 1
ATOM 600 C C . PRO A 1 72 ? 12.069 -3.969 -35.316 1.00 95.62 72 PRO A C 1
ATOM 602 O O . PRO A 1 72 ? 12.938 -3.142 -35.588 1.00 95.62 72 PRO A O 1
ATOM 605 N N . TYR A 1 73 ? 10.831 -3.604 -34.978 1.00 95.56 73 TYR A N 1
ATOM 606 C CA . TYR A 1 73 ? 10.410 -2.209 -34.818 1.00 95.56 73 TYR A CA 1
ATOM 607 C C . TYR A 1 73 ? 10.633 -1.731 -33.382 1.00 95.56 73 TYR A C 1
ATOM 609 O O . TYR A 1 73 ? 10.085 -2.316 -32.450 1.00 95.56 73 TYR A O 1
ATOM 617 N N . ILE A 1 74 ? 11.372 -0.639 -33.187 1.00 94.75 74 ILE A N 1
ATOM 618 C CA . ILE A 1 74 ? 11.521 -0.005 -31.867 1.00 94.75 74 ILE A CA 1
ATOM 619 C C . ILE A 1 74 ? 10.353 0.940 -31.599 1.00 94.75 74 ILE A C 1
ATOM 621 O O . ILE A 1 74 ? 10.045 1.811 -32.414 1.00 94.75 74 ILE A O 1
ATOM 625 N N . TRP A 1 75 ? 9.708 0.772 -30.445 1.00 93.81 75 TRP A N 1
ATOM 626 C CA . TRP A 1 75 ? 8.654 1.663 -29.969 1.00 93.81 75 TRP A CA 1
ATOM 627 C C . TRP A 1 75 ? 8.978 2.149 -28.564 1.00 93.81 75 TRP A C 1
ATOM 629 O O . TRP A 1 75 ? 9.200 1.366 -27.640 1.00 93.81 75 TRP A O 1
ATOM 639 N N . GLU A 1 76 ? 8.971 3.466 -28.406 1.00 93.00 76 GLU A N 1
ATOM 640 C CA . GLU A 1 76 ? 9.414 4.100 -27.175 1.00 93.00 76 GLU A CA 1
ATOM 641 C C . GLU A 1 76 ? 8.263 4.623 -26.330 1.00 93.00 76 GLU A C 1
ATOM 643 O O . GLU A 1 76 ? 7.283 5.167 -26.851 1.00 93.00 76 GLU A O 1
ATOM 648 N N . TYR A 1 77 ? 8.430 4.514 -25.015 1.00 92.94 77 TYR A N 1
ATOM 649 C CA . TYR A 1 77 ? 7.509 5.044 -24.019 1.00 92.94 77 TYR A CA 1
ATOM 650 C C . TYR A 1 77 ? 8.258 5.673 -22.839 1.00 92.94 77 TYR A C 1
ATOM 652 O O . TYR A 1 77 ? 9.401 5.348 -22.536 1.00 92.94 77 TYR A O 1
ATOM 660 N N . SER A 1 78 ? 7.635 6.612 -22.146 1.00 91.38 78 SER A N 1
ATOM 661 C CA . SER A 1 78 ? 8.193 7.219 -20.948 1.00 91.38 78 SER A CA 1
ATOM 662 C C . SER A 1 78 ? 8.103 6.247 -19.779 1.00 91.38 78 SER A C 1
ATOM 664 O O . SER A 1 78 ? 7.068 5.613 -19.563 1.00 91.38 78 SER A O 1
ATOM 666 N N . ARG A 1 79 ? 9.145 6.199 -18.955 1.00 89.25 79 ARG A N 1
ATOM 667 C CA . ARG A 1 79 ? 9.089 5.516 -17.659 1.00 89.25 79 ARG A CA 1
ATOM 668 C C . ARG A 1 79 ? 8.006 6.086 -16.738 1.00 89.25 79 ARG A C 1
ATOM 670 O O . ARG A 1 79 ? 7.731 7.286 -16.747 1.00 89.25 79 ARG A O 1
ATOM 677 N N . LEU A 1 80 ? 7.489 5.235 -15.856 1.00 88.25 80 LEU A N 1
ATOM 678 C CA . LEU A 1 80 ? 6.668 5.666 -14.730 1.00 88.25 80 LEU A CA 1
ATOM 679 C C . LEU A 1 80 ? 7.557 6.298 -13.650 1.00 88.25 80 LEU A C 1
ATOM 681 O O . LEU A 1 80 ? 8.476 5.654 -13.140 1.00 88.25 80 LEU A O 1
ATOM 685 N N . ASN A 1 81 ? 7.257 7.542 -13.282 1.00 89.00 81 ASN A N 1
ATOM 686 C CA . ASN A 1 81 ? 7.857 8.221 -12.136 1.00 89.00 81 ASN A CA 1
ATOM 687 C C . ASN A 1 81 ? 6.787 8.499 -11.083 1.00 89.00 81 ASN A C 1
ATOM 689 O O . ASN A 1 81 ? 5.661 8.861 -11.421 1.00 89.00 81 ASN A O 1
ATOM 693 N N . LEU A 1 82 ? 7.150 8.346 -9.810 1.00 90.88 82 LEU A N 1
ATOM 694 C CA . LEU A 1 82 ? 6.258 8.574 -8.676 1.00 90.88 82 LEU A CA 1
ATOM 695 C C . LEU A 1 82 ? 6.823 9.660 -7.769 1.00 90.88 82 LEU A C 1
ATOM 697 O O . LEU A 1 82 ? 8.023 9.669 -7.483 1.00 90.88 82 LEU A O 1
ATOM 701 N N . ASN A 1 83 ? 5.951 10.549 -7.305 1.00 91.88 83 ASN A N 1
ATOM 702 C CA . ASN A 1 83 ? 6.299 11.558 -6.312 1.00 91.88 83 ASN A CA 1
ATOM 703 C C . ASN A 1 83 ? 6.721 10.892 -4.991 1.00 91.88 83 ASN A C 1
ATOM 705 O O . ASN A 1 83 ? 6.306 9.771 -4.674 1.00 91.88 83 ASN A O 1
ATOM 709 N N . ASN A 1 84 ? 7.585 11.572 -4.234 1.00 91.94 84 ASN A N 1
ATOM 710 C CA . ASN A 1 84 ? 8.073 11.147 -2.915 1.00 91.94 84 ASN A CA 1
ATOM 711 C C . ASN A 1 84 ? 8.764 9.770 -2.919 1.00 91.94 84 ASN A C 1
ATOM 713 O O . ASN A 1 84 ? 8.809 9.076 -1.903 1.00 91.94 84 ASN A O 1
ATOM 717 N N . THR A 1 85 ? 9.288 9.349 -4.075 1.00 91.25 85 THR A N 1
ATOM 718 C CA . THR A 1 85 ? 9.764 7.980 -4.296 1.00 91.25 85 THR A CA 1
ATOM 719 C C . THR A 1 85 ? 11.101 7.958 -5.019 1.00 91.25 85 THR A C 1
ATOM 721 O O . THR A 1 85 ? 11.336 8.686 -5.982 1.00 91.25 85 THR A O 1
ATOM 724 N N . LEU A 1 86 ? 11.983 7.058 -4.587 1.00 89.81 86 LEU A N 1
ATOM 725 C CA . LEU A 1 86 ? 13.259 6.791 -5.238 1.00 89.81 86 LEU A CA 1
ATOM 726 C C . LEU A 1 86 ? 13.202 5.456 -5.976 1.00 89.81 86 LEU A C 1
ATOM 728 O O . LEU A 1 86 ? 13.008 4.416 -5.364 1.00 89.81 86 LEU A O 1
ATOM 732 N N . LEU A 1 87 ? 13.434 5.476 -7.289 1.00 88.25 87 LEU A N 1
ATOM 733 C CA . LEU A 1 87 ? 13.434 4.262 -8.122 1.00 88.25 87 LEU A CA 1
ATOM 734 C C . LEU A 1 87 ? 14.843 3.716 -8.406 1.00 88.25 87 LEU A C 1
ATOM 736 O O . LEU A 1 87 ? 15.004 2.636 -8.968 1.00 88.25 87 LEU A O 1
ATOM 740 N N . SER A 1 88 ? 15.892 4.465 -8.056 1.00 89.44 88 SER A N 1
ATOM 741 C CA . SER A 1 88 ? 17.272 4.050 -8.320 1.00 89.44 88 SER A CA 1
ATOM 742 C C . SER A 1 88 ? 17.679 2.897 -7.406 1.00 89.44 88 SER A C 1
ATOM 744 O O . SER A 1 88 ? 17.717 3.065 -6.188 1.00 89.44 88 SER A O 1
ATOM 746 N N . LYS A 1 89 ? 18.089 1.764 -7.995 1.00 91.69 89 LYS A N 1
ATOM 747 C CA . LYS A 1 89 ? 18.581 0.592 -7.253 1.00 91.69 89 LYS A CA 1
ATOM 748 C C . LYS A 1 89 ? 19.693 0.956 -6.269 1.00 91.69 89 LYS A C 1
ATOM 750 O O . LYS A 1 89 ? 19.626 0.545 -5.124 1.00 91.69 89 LYS A O 1
ATOM 755 N N . ARG A 1 90 ? 20.663 1.784 -6.680 1.00 91.75 90 ARG A N 1
ATOM 756 C CA . ARG A 1 90 ? 21.759 2.238 -5.805 1.00 91.75 90 ARG A CA 1
ATOM 757 C C . ARG A 1 90 ? 21.235 2.961 -4.560 1.00 91.75 90 ARG A C 1
ATOM 759 O O . ARG A 1 90 ? 21.721 2.709 -3.466 1.00 91.75 90 ARG A O 1
ATOM 766 N N . LYS A 1 91 ? 20.245 3.846 -4.732 1.00 91.56 91 LYS A N 1
ATOM 767 C CA . LYS A 1 91 ? 19.636 4.594 -3.621 1.00 91.56 91 LYS A CA 1
ATOM 768 C C . LYS A 1 91 ? 18.813 3.671 -2.716 1.00 91.56 91 LYS A C 1
ATOM 770 O O . LYS A 1 91 ? 18.930 3.767 -1.506 1.00 91.56 91 LYS A O 1
ATOM 775 N N . LEU A 1 92 ? 18.046 2.742 -3.288 1.00 93.88 92 LEU A N 1
ATOM 776 C CA . LEU A 1 92 ? 17.271 1.759 -2.519 1.00 93.88 92 LEU A CA 1
ATOM 777 C C . LEU A 1 92 ? 18.168 0.795 -1.730 1.00 93.88 92 LEU A C 1
ATOM 779 O O . LEU A 1 92 ? 17.905 0.542 -0.561 1.00 93.88 92 LEU A O 1
ATOM 783 N N . THR A 1 93 ? 19.265 0.315 -2.323 1.00 94.69 93 THR A N 1
ATOM 784 C CA . THR A 1 93 ? 20.262 -0.506 -1.617 1.00 94.69 93 THR A CA 1
ATOM 785 C C . THR A 1 93 ? 20.854 0.231 -0.421 1.00 94.69 93 THR A C 1
ATOM 787 O O . THR A 1 93 ? 21.071 -0.387 0.612 1.00 94.69 93 THR A O 1
ATOM 790 N N . TRP A 1 94 ? 21.074 1.544 -0.529 1.00 94.38 94 TRP A N 1
ATOM 791 C CA . TRP A 1 94 ? 21.543 2.340 0.603 1.00 94.38 94 TRP A CA 1
ATOM 792 C C . TRP A 1 94 ? 20.543 2.320 1.772 1.00 94.38 94 TRP A C 1
ATOM 794 O O . TRP A 1 94 ? 20.955 2.036 2.886 1.00 94.38 94 TRP A O 1
ATOM 804 N N . PHE A 1 95 ? 19.235 2.490 1.531 1.00 94.50 95 PHE A N 1
ATOM 805 C CA . PHE A 1 95 ? 18.219 2.386 2.597 1.00 94.50 95 PHE A CA 1
ATOM 806 C C . PHE A 1 95 ? 18.232 1.028 3.309 1.00 94.50 95 PHE A C 1
ATOM 808 O O . PHE A 1 95 ? 18.097 0.984 4.529 1.00 94.50 95 PHE A O 1
ATOM 815 N N . VAL A 1 96 ? 18.402 -0.060 2.549 1.00 94.56 96 VAL A N 1
ATOM 816 C CA . VAL A 1 96 ? 18.494 -1.419 3.106 1.00 94.56 96 VAL A CA 1
ATOM 817 C C . VAL A 1 96 ? 19.766 -1.575 3.943 1.00 94.56 96 VAL A C 1
ATOM 819 O O . VAL A 1 96 ? 19.705 -2.080 5.056 1.00 94.56 96 VAL A O 1
ATOM 822 N N . ASN A 1 97 ? 20.910 -1.110 3.436 1.00 95.06 97 ASN A N 1
ATOM 823 C CA . ASN A 1 97 ? 22.193 -1.241 4.129 1.00 95.06 97 ASN A CA 1
ATOM 824 C C . ASN A 1 97 ? 22.264 -0.416 5.425 1.00 95.06 97 ASN A C 1
ATOM 826 O O . ASN A 1 97 ? 22.912 -0.842 6.372 1.00 95.06 97 ASN A O 1
ATOM 830 N N . GLU A 1 98 ? 21.606 0.743 5.472 1.00 93.62 98 GLU A N 1
ATOM 831 C CA . GLU A 1 98 ? 21.542 1.598 6.669 1.00 93.62 98 GLU A CA 1
ATOM 832 C C . GLU A 1 98 ? 20.490 1.131 7.691 1.00 93.62 98 GLU A C 1
ATOM 834 O O . GLU A 1 98 ? 20.340 1.752 8.740 1.00 93.62 98 GLU A O 1
ATOM 839 N N . GLY A 1 99 ? 19.716 0.080 7.391 1.00 92.31 99 GLY A N 1
ATOM 840 C CA . GLY A 1 99 ? 18.674 -0.426 8.290 1.00 92.31 99 GLY A CA 1
ATOM 841 C C . GLY A 1 99 ? 17.496 0.535 8.496 1.00 92.31 99 GLY A C 1
ATOM 842 O O . GLY A 1 99 ? 16.780 0.436 9.486 1.00 92.31 99 GLY A O 1
ATOM 843 N N . LEU A 1 100 ? 17.277 1.479 7.572 1.00 91.50 100 LEU A N 1
ATOM 844 C CA . LEU A 1 100 ? 16.131 2.404 7.616 1.00 91.50 100 LEU A CA 1
ATOM 845 C C . LEU A 1 100 ? 14.813 1.734 7.183 1.00 91.50 100 LEU A C 1
ATOM 847 O O . LEU A 1 100 ? 13.729 2.299 7.356 1.00 91.50 100 LEU A O 1
ATOM 851 N N . VAL A 1 101 ? 14.920 0.543 6.597 1.00 93.69 101 VAL A N 1
ATOM 852 C CA . VAL A 1 101 ? 13.821 -0.313 6.155 1.00 93.69 101 VAL A CA 1
ATOM 853 C C . VAL A 1 101 ? 14.091 -1.765 6.519 1.00 93.69 101 VAL A C 1
ATOM 855 O O . VAL A 1 101 ? 15.247 -2.154 6.681 1.00 93.69 101 VAL A O 1
ATOM 858 N N . ASP A 1 102 ? 13.031 -2.567 6.574 1.00 90.69 102 ASP A N 1
ATOM 859 C CA . ASP A 1 102 ? 13.119 -3.979 6.965 1.00 90.69 102 ASP A CA 1
ATOM 860 C C . ASP A 1 102 ? 13.825 -4.834 5.893 1.00 90.69 102 ASP A C 1
ATOM 862 O O . ASP A 1 102 ? 14.431 -5.862 6.188 1.00 90.69 102 ASP A O 1
ATOM 866 N N . GLY A 1 103 ? 13.755 -4.410 4.625 1.00 94.31 103 GLY A N 1
ATOM 867 C CA . GLY A 1 103 ? 14.317 -5.140 3.493 1.00 94.31 103 GLY A CA 1
ATOM 868 C C . GLY A 1 103 ? 13.785 -4.666 2.141 1.00 94.31 103 GLY A C 1
ATOM 869 O O . GLY A 1 103 ? 13.218 -3.584 2.002 1.00 94.31 103 GLY A O 1
ATOM 870 N N . TRP A 1 104 ? 13.964 -5.492 1.107 1.00 95.00 104 TRP A N 1
ATOM 871 C CA . TRP A 1 104 ? 13.485 -5.193 -0.254 1.00 95.00 104 TRP A CA 1
ATOM 872 C C . TRP A 1 104 ? 11.969 -5.334 -0.428 1.00 95.00 104 TRP A C 1
ATOM 874 O O . TRP A 1 104 ? 11.416 -4.847 -1.418 1.00 95.00 104 TRP A O 1
ATOM 884 N N . ASP A 1 105 ? 11.318 -6.036 0.489 1.00 95.12 105 ASP A N 1
ATOM 885 C CA . ASP A 1 105 ? 9.877 -6.243 0.575 1.00 95.12 105 ASP A CA 1
ATOM 886 C C . ASP A 1 105 ? 9.199 -5.279 1.560 1.00 95.12 105 ASP A C 1
ATOM 888 O O . ASP A 1 105 ? 8.011 -5.440 1.820 1.00 95.12 105 ASP A O 1
ATOM 892 N N . ASP A 1 106 ? 9.919 -4.283 2.090 1.00 96.12 106 ASP A N 1
ATOM 893 C CA . ASP A 1 106 ? 9.348 -3.275 2.985 1.00 96.12 106 ASP A CA 1
ATOM 894 C C . ASP A 1 106 ? 8.128 -2.587 2.327 1.00 96.12 106 ASP A C 1
ATOM 896 O O . ASP A 1 106 ? 8.225 -2.147 1.175 1.00 96.12 106 ASP A O 1
ATOM 900 N N . PRO A 1 107 ? 6.984 -2.450 3.022 1.00 95.38 107 PRO A N 1
ATOM 901 C CA . PRO A 1 107 ? 5.770 -1.827 2.482 1.00 95.38 107 PRO A CA 1
ATOM 902 C C . PRO A 1 107 ? 5.954 -0.400 1.939 1.00 95.38 107 PRO A C 1
ATOM 904 O O . PRO A 1 107 ? 5.180 0.061 1.095 1.00 95.38 107 PRO A O 1
ATOM 907 N N . ARG A 1 108 ? 6.974 0.326 2.405 1.00 94.06 108 ARG A N 1
ATOM 908 C CA . ARG A 1 108 ? 7.296 1.684 1.943 1.00 94.06 108 ARG A CA 1
ATOM 909 C C . ARG A 1 108 ? 8.103 1.696 0.644 1.00 94.06 108 ARG A C 1
ATOM 911 O O . ARG A 1 108 ? 8.235 2.751 0.021 1.00 94.06 108 ARG A O 1
ATOM 918 N N . PHE A 1 109 ? 8.672 0.562 0.236 1.00 94.81 109 PHE A N 1
ATOM 919 C CA . PHE A 1 109 ? 9.479 0.469 -0.974 1.00 94.81 109 PHE A CA 1
ATOM 920 C C . PHE A 1 109 ? 8.616 0.412 -2.240 1.00 94.81 109 PHE A C 1
ATOM 922 O O . PHE A 1 109 ? 7.607 -0.291 -2.284 1.00 94.81 109 PHE A O 1
ATOM 929 N N . PRO A 1 110 ? 9.056 1.057 -3.338 1.00 93.56 110 PRO A N 1
ATOM 930 C CA . PRO A 1 110 ? 8.369 1.001 -4.628 1.00 93.56 110 PRO A CA 1
ATOM 931 C C . PRO A 1 110 ? 8.654 -0.301 -5.396 1.00 93.56 110 PRO A C 1
ATOM 933 O O . PRO A 1 110 ? 8.540 -0.348 -6.621 1.00 93.56 110 PRO A O 1
ATOM 936 N N . THR A 1 111 ? 9.092 -1.355 -4.708 1.00 94.12 111 THR A N 1
ATOM 937 C CA . THR A 1 111 ? 9.276 -2.675 -5.309 1.00 94.12 111 THR A CA 1
ATOM 938 C C . THR A 1 111 ? 7.921 -3.353 -5.446 1.00 94.12 111 THR A C 1
ATOM 940 O O . THR A 1 111 ? 7.022 -3.123 -4.643 1.00 94.12 111 THR A O 1
ATOM 943 N N . VAL A 1 112 ? 7.781 -4.253 -6.425 1.00 92.31 112 VAL A N 1
ATOM 944 C CA . VAL A 1 112 ? 6.548 -5.046 -6.576 1.00 92.31 112 VAL A CA 1
ATOM 945 C C . VAL A 1 112 ? 6.223 -5.798 -5.280 1.00 92.31 112 VAL A C 1
ATOM 947 O O . VAL A 1 112 ? 5.077 -5.821 -4.857 1.00 92.31 112 VAL A O 1
ATOM 950 N N . ARG A 1 113 ? 7.233 -6.356 -4.599 1.00 94.12 113 ARG A N 1
ATOM 951 C CA . ARG A 1 113 ? 7.034 -7.044 -3.315 1.00 94.12 113 ARG A CA 1
ATOM 952 C C . ARG A 1 113 ? 6.574 -6.100 -2.203 1.00 94.12 113 ARG A C 1
ATOM 954 O O . ARG A 1 113 ? 5.635 -6.450 -1.502 1.00 94.12 113 ARG A O 1
ATOM 961 N N . GLY A 1 114 ? 7.182 -4.919 -2.086 1.00 95.31 114 GLY A N 1
ATOM 962 C CA . GLY A 1 114 ? 6.810 -3.918 -1.085 1.00 95.31 114 GLY A CA 1
ATOM 963 C C . GLY A 1 114 ? 5.376 -3.432 -1.261 1.00 95.31 114 GLY A C 1
ATOM 964 O O . GLY A 1 114 ? 4.579 -3.497 -0.328 1.00 95.31 114 GLY A O 1
ATOM 965 N N . VAL A 1 115 ? 4.989 -3.046 -2.481 1.00 94.69 115 VAL A N 1
ATOM 966 C CA . VAL A 1 115 ? 3.618 -2.567 -2.732 1.00 94.69 115 VAL A CA 1
ATOM 967 C C . VAL A 1 115 ? 2.570 -3.664 -2.534 1.00 94.69 115 VAL A C 1
ATOM 969 O O . VAL A 1 115 ? 1.503 -3.376 -1.998 1.00 94.69 115 VAL A O 1
ATOM 972 N N . LEU A 1 116 ? 2.864 -4.917 -2.912 1.00 95.25 116 LEU A N 1
ATOM 973 C CA . LEU A 1 116 ? 1.964 -6.050 -2.665 1.00 95.25 116 LEU A CA 1
ATOM 974 C C . LEU A 1 116 ? 1.831 -6.340 -1.164 1.00 95.25 116 LEU A C 1
ATOM 976 O O . LEU A 1 116 ? 0.714 -6.508 -0.684 1.00 95.25 116 LEU A O 1
ATOM 980 N N . ARG A 1 117 ? 2.938 -6.320 -0.405 1.00 96.00 117 ARG A N 1
ATOM 981 C CA . ARG A 1 117 ? 2.917 -6.477 1.060 1.00 96.00 117 ARG A CA 1
ATOM 982 C C . ARG A 1 117 ? 2.150 -5.345 1.749 1.00 96.00 117 ARG A C 1
ATOM 984 O O . ARG A 1 117 ? 1.467 -5.590 2.733 1.00 96.00 117 ARG A O 1
ATOM 991 N N . ARG A 1 118 ? 2.189 -4.125 1.199 1.00 95.62 118 ARG A N 1
ATOM 992 C CA . ARG A 1 118 ? 1.370 -2.988 1.658 1.00 95.62 118 ARG A CA 1
ATOM 993 C C . ARG A 1 118 ? -0.130 -3.150 1.374 1.00 95.62 118 ARG A C 1
ATOM 995 O O . ARG A 1 118 ? -0.919 -2.368 1.886 1.00 95.62 118 ARG A O 1
ATOM 1002 N N . GLY A 1 119 ? -0.533 -4.128 0.562 1.00 95.25 119 GLY A N 1
ATOM 1003 C CA . GLY A 1 119 ? -1.935 -4.404 0.234 1.00 95.25 119 GLY A CA 1
ATOM 1004 C C . GLY A 1 119 ? -2.375 -3.942 -1.155 1.00 95.25 119 GLY A C 1
ATOM 1005 O O . GLY A 1 119 ? -3.573 -3.835 -1.423 1.00 95.25 119 GLY A O 1
ATOM 1006 N N . MET A 1 120 ? -1.432 -3.668 -2.063 1.00 96.00 120 MET A N 1
ATOM 1007 C CA . MET A 1 120 ? -1.746 -3.527 -3.487 1.00 96.00 120 MET A CA 1
ATOM 1008 C C . MET A 1 120 ? -2.212 -4.870 -4.055 1.00 96.00 120 MET A C 1
ATOM 1010 O O . MET A 1 120 ? -1.551 -5.890 -3.877 1.00 96.00 120 MET A O 1
ATOM 1014 N N . THR A 1 121 ? -3.310 -4.872 -4.801 1.00 95.56 121 THR A N 1
ATOM 1015 C CA . THR A 1 121 ? -3.755 -6.045 -5.558 1.00 95.56 121 THR A CA 1
ATOM 1016 C C . THR A 1 121 ? -3.142 -6.043 -6.957 1.00 95.56 121 THR A C 1
ATOM 1018 O O . THR A 1 121 ? -2.934 -4.993 -7.570 1.00 95.56 121 THR A O 1
ATOM 1021 N N . VAL A 1 122 ? -2.873 -7.233 -7.502 1.00 94.50 122 VAL A N 1
ATOM 1022 C CA . VAL A 1 122 ? -2.376 -7.375 -8.884 1.00 94.50 122 VAL A CA 1
ATOM 1023 C C . VAL A 1 122 ? -3.376 -6.789 -9.880 1.00 94.50 122 VAL A C 1
ATOM 1025 O O . VAL A 1 122 ? -2.978 -6.148 -10.850 1.00 94.50 122 VAL A O 1
ATOM 1028 N N . GLU A 1 123 ? -4.669 -6.976 -9.621 1.00 94.19 123 GLU A N 1
ATOM 1029 C CA . GLU A 1 123 ? -5.740 -6.439 -10.454 1.00 94.19 123 GLU A CA 1
ATOM 1030 C C . GLU A 1 123 ? -5.789 -4.907 -10.393 1.00 94.19 123 GLU A C 1
ATOM 1032 O O . GLU A 1 123 ? -5.785 -4.255 -11.435 1.00 94.19 123 GLU A O 1
ATOM 1037 N N . GLY A 1 124 ? -5.711 -4.313 -9.196 1.00 93.88 124 GLY A N 1
ATOM 1038 C CA . GLY A 1 124 ? -5.638 -2.859 -9.034 1.00 93.88 124 GLY A CA 1
ATOM 1039 C C . GLY A 1 124 ? -4.431 -2.249 -9.751 1.00 93.88 124 GLY A C 1
ATOM 1040 O O . GLY A 1 124 ? -4.558 -1.223 -10.423 1.00 93.88 124 GLY A O 1
ATOM 1041 N N . LEU A 1 125 ? -3.274 -2.917 -9.691 1.00 93.25 125 LEU A N 1
ATOM 1042 C CA . LEU A 1 125 ? -2.071 -2.488 -10.404 1.00 93.25 125 LEU A CA 1
ATOM 1043 C C . LEU A 1 125 ? -2.238 -2.576 -11.930 1.00 93.25 125 LEU A C 1
ATOM 1045 O O . LEU A 1 125 ? -1.878 -1.633 -12.634 1.00 93.25 125 LEU A O 1
ATOM 1049 N N . LYS A 1 126 ? -2.806 -3.669 -12.456 1.00 94.00 126 LYS A N 1
ATOM 1050 C CA . LYS A 1 126 ? -3.085 -3.817 -13.896 1.00 94.00 126 LYS A CA 1
ATOM 1051 C C . LYS A 1 126 ? -4.050 -2.746 -14.395 1.00 94.00 126 LYS A C 1
ATOM 1053 O O . LYS A 1 126 ? -3.777 -2.124 -15.420 1.00 94.00 126 LYS A O 1
ATOM 1058 N N . GLN A 1 127 ? -5.132 -2.497 -13.658 1.00 94.31 127 GLN A N 1
ATOM 1059 C CA . GLN A 1 127 ? -6.108 -1.459 -13.990 1.00 94.31 127 GLN A CA 1
ATOM 1060 C C . GLN A 1 127 ? -5.475 -0.067 -13.989 1.00 94.31 127 GLN A C 1
ATOM 1062 O O . GLN A 1 127 ? -5.736 0.720 -14.896 1.00 94.31 127 GLN A O 1
ATOM 1067 N N . PHE A 1 128 ? -4.595 0.221 -13.025 1.00 93.00 128 PHE A N 1
ATOM 1068 C CA . PHE A 1 128 ? -3.840 1.471 -13.002 1.00 93.00 128 PHE A CA 1
ATOM 1069 C C . PHE A 1 128 ? -2.936 1.623 -14.235 1.00 93.00 128 PHE A C 1
ATOM 1071 O O . PHE A 1 128 ? -2.981 2.659 -14.895 1.00 93.00 128 PHE A O 1
ATOM 1078 N N . ILE A 1 129 ? -2.147 0.598 -14.580 1.00 91.62 129 ILE A N 1
ATOM 1079 C CA . ILE A 1 129 ? -1.246 0.647 -15.743 1.00 91.62 129 ILE A CA 1
ATOM 1080 C C . ILE A 1 129 ? -2.037 0.784 -17.052 1.00 91.62 129 ILE A C 1
ATOM 1082 O O . ILE A 1 129 ? -1.668 1.589 -17.907 1.00 91.62 129 ILE A O 1
ATOM 1086 N N . ALA A 1 130 ? -3.151 0.062 -17.192 1.00 92.44 130 ALA A N 1
ATOM 1087 C CA . ALA A 1 130 ? -4.028 0.162 -18.356 1.00 92.44 130 ALA A CA 1
ATOM 1088 C C . ALA A 1 130 ? -4.665 1.555 -18.485 1.00 92.44 130 ALA A C 1
ATOM 1090 O O . ALA A 1 130 ? -4.719 2.104 -19.583 1.00 92.44 130 ALA A O 1
ATOM 1091 N N . ALA A 1 131 ? -5.108 2.147 -17.371 1.00 91.88 131 ALA A N 1
ATOM 1092 C CA . ALA A 1 131 ? -5.698 3.483 -17.356 1.00 91.88 131 ALA A CA 1
ATOM 1093 C C . ALA A 1 131 ? -4.672 4.596 -17.606 1.00 91.88 131 ALA A C 1
ATOM 1095 O O . ALA A 1 131 ? -5.004 5.605 -18.226 1.00 91.88 131 ALA A O 1
ATOM 1096 N N . GLN A 1 132 ? -3.436 4.426 -17.127 1.00 88.62 132 GLN A N 1
ATOM 1097 C CA . GLN A 1 132 ? -2.352 5.374 -17.374 1.00 88.62 132 GLN A CA 1
ATOM 1098 C C . GLN A 1 132 ? -1.968 5.418 -18.857 1.00 88.62 132 GLN A C 1
ATOM 1100 O O . GLN A 1 132 ? -1.681 6.492 -19.387 1.00 88.62 132 GLN A O 1
ATOM 1105 N N . GLY A 1 133 ? -1.977 4.260 -19.520 1.00 86.88 133 GLY A N 1
ATOM 1106 C CA . GLY A 1 133 ? -1.614 4.134 -20.924 1.00 86.88 133 GLY A CA 1
ATOM 1107 C C . GLY A 1 133 ? -0.128 4.390 -21.196 1.00 86.88 133 GLY A C 1
ATOM 1108 O O . GLY A 1 133 ? 0.670 4.688 -20.304 1.00 86.88 133 GLY A O 1
ATOM 1109 N N . SER A 1 134 ? 0.247 4.249 -22.466 1.00 86.75 134 SER A N 1
ATOM 1110 C CA . SER A 1 134 ? 1.600 4.532 -22.941 1.00 86.75 134 SER A CA 1
ATOM 1111 C C . SER A 1 134 ? 1.669 5.942 -23.529 1.00 86.75 134 SER A C 1
ATOM 1113 O O . SER A 1 134 ? 0.811 6.341 -24.313 1.00 86.75 134 SER A O 1
ATOM 1115 N N . SER A 1 135 ? 2.696 6.700 -23.152 1.00 89.44 135 SER A N 1
ATOM 1116 C CA . SER A 1 135 ? 3.015 8.027 -23.687 1.00 89.44 135 SER A CA 1
ATOM 1117 C C . SER A 1 135 ? 4.528 8.153 -23.816 1.00 89.44 135 SER A C 1
ATOM 1119 O O . SER A 1 135 ? 5.251 7.429 -23.145 1.00 89.44 135 SER A O 1
ATOM 1121 N N . ARG A 1 136 ? 5.024 9.069 -24.653 1.00 89.12 136 ARG A N 1
ATOM 1122 C CA . ARG A 1 136 ? 6.455 9.429 -24.711 1.00 89.12 136 ARG A CA 1
ATOM 1123 C C . ARG A 1 136 ? 6.821 10.553 -23.740 1.00 89.12 136 ARG A C 1
ATOM 1125 O O . ARG A 1 136 ? 7.997 10.785 -23.479 1.00 89.12 136 ARG A O 1
ATOM 1132 N N . SER A 1 137 ? 5.832 11.264 -23.204 1.00 87.88 137 SER A N 1
ATOM 1133 C CA . SER A 1 137 ? 6.060 12.372 -22.277 1.00 87.88 137 SER A CA 1
ATOM 1134 C C . SER A 1 137 ? 6.327 11.858 -20.869 1.00 87.88 137 SER A C 1
ATOM 1136 O O . SER A 1 137 ? 5.503 11.148 -20.301 1.00 87.88 137 SER A O 1
ATOM 1138 N N . VAL A 1 138 ? 7.449 12.268 -20.277 1.00 85.12 138 VAL A N 1
ATOM 1139 C CA . VAL A 1 138 ? 7.765 11.944 -18.882 1.00 85.12 138 VAL A CA 1
ATOM 1140 C C . VAL A 1 138 ? 6.808 12.688 -17.954 1.00 85.12 138 VAL A C 1
ATOM 1142 O O . VAL A 1 138 ? 6.779 13.918 -17.939 1.00 85.12 138 VAL A O 1
ATOM 1145 N N . VAL A 1 139 ? 6.040 11.936 -17.166 1.00 83.81 139 VAL A N 1
ATOM 1146 C CA . VAL A 1 139 ? 5.086 12.475 -16.190 1.00 83.81 139 VAL A CA 1
ATOM 1147 C C . VAL A 1 139 ? 5.395 11.902 -14.813 1.00 83.81 139 VAL A C 1
ATOM 1149 O O . VAL A 1 139 ? 5.630 10.702 -14.664 1.00 83.81 139 VAL A O 1
ATOM 1152 N N . ASN A 1 140 ? 5.371 12.768 -13.802 1.00 86.94 140 ASN A N 1
ATOM 1153 C CA . ASN A 1 140 ? 5.427 12.348 -12.410 1.00 86.94 140 ASN A CA 1
ATOM 1154 C C . ASN A 1 140 ? 4.007 12.152 -11.883 1.00 86.94 140 ASN A C 1
ATOM 1156 O O . ASN A 1 140 ? 3.162 13.042 -11.986 1.00 86.94 140 ASN A O 1
ATOM 1160 N N . MET A 1 141 ? 3.758 10.972 -11.334 1.00 88.88 141 MET A N 1
ATOM 1161 C CA . MET A 1 141 ? 2.453 10.551 -10.855 1.00 88.88 141 MET A CA 1
ATOM 1162 C C . MET A 1 141 ? 2.416 10.530 -9.328 1.00 88.88 141 MET A C 1
ATOM 1164 O O . MET A 1 141 ? 3.422 10.306 -8.656 1.00 88.88 141 MET A O 1
ATOM 1168 N N . GLU A 1 142 ? 1.230 10.748 -8.778 1.00 89.38 142 GLU A N 1
ATOM 1169 C CA . GLU A 1 142 ? 0.975 10.646 -7.344 1.00 89.38 142 GLU A CA 1
ATOM 1170 C C . GLU A 1 142 ? 0.494 9.241 -6.985 1.00 89.38 142 GLU A C 1
ATOM 1172 O O . GLU A 1 142 ? -0.206 8.585 -7.764 1.00 89.38 142 GLU A O 1
ATOM 1177 N N . TRP A 1 143 ? 0.844 8.797 -5.778 1.00 91.19 143 TRP A N 1
ATOM 1178 C CA . TRP A 1 143 ? 0.427 7.498 -5.254 1.00 91.19 143 TRP A CA 1
ATOM 1179 C C . TRP A 1 143 ? -1.090 7.382 -5.104 1.00 91.19 143 TRP A C 1
ATOM 1181 O O . TRP A 1 143 ? -1.636 6.295 -5.294 1.00 91.19 143 TRP A O 1
ATOM 1191 N N . ASP A 1 144 ? -1.776 8.493 -4.840 1.00 91.19 144 ASP A N 1
ATOM 1192 C CA . ASP A 1 144 ? -3.220 8.534 -4.598 1.00 91.19 144 ASP A CA 1
ATOM 1193 C C . ASP A 1 144 ? -4.027 7.912 -5.732 1.00 91.19 144 ASP A C 1
ATOM 1195 O O . ASP A 1 144 ? -4.975 7.160 -5.500 1.00 91.19 144 ASP A O 1
ATOM 1199 N N . LYS A 1 145 ? -3.609 8.154 -6.979 1.00 89.75 145 LYS A N 1
ATOM 1200 C CA . LYS A 1 145 ? -4.264 7.565 -8.149 1.00 89.75 145 LYS A CA 1
ATOM 1201 C C . LYS A 1 145 ? -4.174 6.044 -8.111 1.00 89.75 145 LYS A C 1
ATOM 1203 O O . LYS A 1 145 ? -5.199 5.390 -8.279 1.00 89.75 145 LYS A O 1
ATOM 1208 N N . ILE A 1 146 ? -2.994 5.487 -7.840 1.00 93.00 146 ILE A N 1
ATOM 1209 C CA . ILE A 1 146 ? -2.776 4.033 -7.787 1.00 93.00 146 ILE A CA 1
ATOM 1210 C C . ILE A 1 146 ? -3.650 3.410 -6.693 1.00 93.00 146 ILE A C 1
ATOM 1212 O O . ILE A 1 146 ? -4.372 2.442 -6.937 1.00 93.00 146 ILE A O 1
ATOM 1216 N N . TRP A 1 147 ? -3.650 4.013 -5.505 1.00 94.75 147 TRP A N 1
ATOM 1217 C CA . TRP A 1 147 ? -4.443 3.542 -4.372 1.00 94.75 147 TRP A CA 1
ATOM 1218 C C . TRP A 1 147 ? -5.950 3.654 -4.611 1.00 94.75 147 TRP A C 1
ATOM 1220 O O . TRP A 1 147 ? -6.696 2.751 -4.239 1.00 94.75 147 TRP A O 1
ATOM 1230 N N . SER A 1 148 ? -6.406 4.683 -5.330 1.00 94.06 148 SER A N 1
ATOM 1231 C CA . SER A 1 148 ? -7.817 4.818 -5.710 1.00 94.06 148 SER A CA 1
ATOM 1232 C C . SER A 1 148 ? -8.297 3.704 -6.654 1.00 94.06 148 SER A C 1
ATOM 1234 O O . SER A 1 148 ? -9.449 3.278 -6.561 1.00 94.06 148 SER A O 1
ATOM 1236 N N . PHE A 1 149 ? -7.429 3.198 -7.543 1.00 94.00 149 PHE A N 1
ATOM 1237 C CA . PHE A 1 149 ? -7.732 2.021 -8.366 1.00 94.00 149 PHE A CA 1
ATOM 1238 C C . PHE A 1 149 ? -7.771 0.758 -7.511 1.00 94.00 149 PHE A C 1
ATOM 1240 O O . PHE A 1 149 ? -8.717 -0.017 -7.625 1.00 94.00 149 PHE A O 1
ATOM 1247 N N . ASN A 1 150 ? -6.812 0.594 -6.596 1.00 95.69 150 ASN A N 1
ATOM 1248 C CA . ASN A 1 150 ? -6.803 -0.540 -5.677 1.00 95.69 150 ASN A CA 1
ATOM 1249 C C . ASN A 1 150 ? -8.068 -0.589 -4.804 1.00 95.69 150 ASN A C 1
ATOM 1251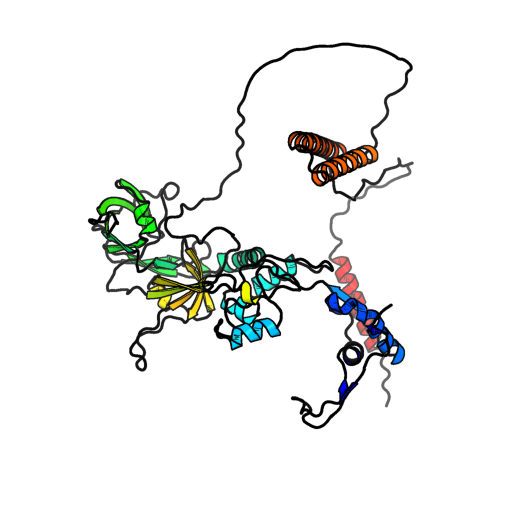 O O . ASN A 1 150 ? -8.688 -1.642 -4.682 1.00 95.69 150 ASN A O 1
ATOM 1255 N N . LYS A 1 151 ? -8.513 0.564 -4.281 1.00 94.88 151 LYS A N 1
ATOM 1256 C CA . LYS A 1 151 ? -9.749 0.700 -3.494 1.00 94.88 151 LYS A CA 1
ATOM 1257 C C . LYS A 1 151 ? -10.969 0.130 -4.219 1.00 94.88 151 LYS A C 1
ATOM 1259 O O . LYS A 1 151 ? -11.768 -0.565 -3.605 1.00 94.88 151 LYS A O 1
ATOM 1264 N N . LYS A 1 152 ? -11.109 0.397 -5.523 1.00 93.81 152 LYS A N 1
ATOM 1265 C CA . LYS A 1 152 ? -12.240 -0.099 -6.330 1.00 93.81 152 LYS A CA 1
ATOM 1266 C C . LYS A 1 152 ? -12.273 -1.625 -6.425 1.00 93.81 152 LYS A C 1
ATOM 1268 O O . LYS A 1 152 ? -13.353 -2.183 -6.579 1.00 93.81 152 LYS A O 1
ATOM 1273 N N . VAL A 1 153 ? -11.111 -2.271 -6.340 1.00 94.25 153 VAL A N 1
ATOM 1274 C CA . VAL A 1 153 ? -10.983 -3.732 -6.369 1.00 94.25 153 VAL A CA 1
ATOM 1275 C C . VAL A 1 153 ? -11.256 -4.333 -4.991 1.00 94.25 153 VAL A C 1
ATOM 1277 O O . VAL A 1 153 ? -11.954 -5.337 -4.905 1.00 94.25 153 VAL A O 1
ATOM 1280 N N . ILE A 1 154 ? -10.747 -3.720 -3.915 1.00 94.94 154 ILE A N 1
ATOM 1281 C CA . ILE A 1 154 ? -10.839 -4.281 -2.555 1.00 94.94 154 ILE A CA 1
ATOM 1282 C C . ILE A 1 154 ? -12.164 -3.973 -1.838 1.00 94.94 154 ILE A C 1
ATOM 1284 O O . ILE A 1 154 ? -12.649 -4.817 -1.093 1.00 94.94 154 ILE A O 1
ATOM 1288 N N . ASP A 1 155 ? -12.782 -2.807 -2.065 1.00 93.44 155 ASP A N 1
ATOM 1289 C CA . ASP A 1 155 ? -14.032 -2.393 -1.397 1.00 93.44 155 ASP A CA 1
ATOM 1290 C C . ASP A 1 155 ? -15.186 -3.410 -1.524 1.00 93.44 155 ASP A C 1
ATOM 1292 O O . ASP A 1 155 ? -15.823 -3.690 -0.511 1.00 93.44 155 ASP A O 1
ATOM 1296 N N . PRO A 1 156 ? -15.466 -4.021 -2.696 1.00 93.00 156 PRO A N 1
ATOM 1297 C CA . PRO A 1 156 ? -16.563 -4.987 -2.814 1.00 93.00 156 PRO A CA 1
ATOM 1298 C C . PRO A 1 156 ? -16.286 -6.364 -2.185 1.00 93.00 156 PRO A C 1
ATOM 1300 O O . PRO A 1 156 ? -17.232 -7.135 -1.992 1.00 93.00 156 PRO A O 1
ATOM 1303 N N . VAL A 1 157 ? -15.022 -6.693 -1.896 1.00 91.50 157 VAL A N 1
ATOM 1304 C CA . VAL A 1 157 ? -14.599 -8.030 -1.434 1.00 91.50 157 VAL A CA 1
ATOM 1305 C C . VAL A 1 157 ? -14.117 -8.051 0.018 1.00 91.50 157 VAL A C 1
ATOM 1307 O O . VAL A 1 157 ? -14.121 -9.112 0.636 1.00 91.50 157 VAL A O 1
ATOM 1310 N N . ALA A 1 158 ? -13.722 -6.907 0.584 1.00 93.94 158 ALA A N 1
ATOM 1311 C CA . ALA A 1 158 ? -13.116 -6.842 1.910 1.00 93.94 158 ALA A CA 1
ATOM 1312 C C . ALA A 1 158 ? -14.153 -7.047 3.042 1.00 93.94 158 ALA A C 1
ATOM 1314 O O . ALA A 1 158 ? -15.073 -6.235 3.188 1.00 93.94 158 ALA A O 1
ATOM 1315 N N . PRO A 1 159 ? -14.017 -8.079 3.899 1.00 94.38 159 PRO A N 1
ATOM 1316 C CA . PRO A 1 159 ? -14.844 -8.245 5.096 1.00 94.38 159 PRO A CA 1
ATOM 1317 C C . PRO A 1 159 ? -14.643 -7.103 6.103 1.00 94.38 159 PRO A C 1
ATOM 1319 O O . PRO A 1 159 ? -13.543 -6.573 6.265 1.00 94.38 159 PRO A O 1
ATOM 1322 N N . ARG A 1 160 ? -15.718 -6.738 6.811 1.00 94.12 160 ARG A N 1
ATOM 1323 C CA . ARG A 1 160 ? -15.756 -5.602 7.738 1.00 94.12 160 ARG A CA 1
ATOM 1324 C C . ARG A 1 160 ? -15.631 -6.050 9.190 1.00 94.12 160 ARG A C 1
ATOM 1326 O O . ARG A 1 160 ? -16.446 -6.829 9.693 1.00 94.12 160 ARG A O 1
ATOM 1333 N N . PHE A 1 161 ? -14.665 -5.481 9.896 1.00 93.88 161 PHE A N 1
ATOM 1334 C CA . PHE A 1 161 ? -14.404 -5.729 11.312 1.00 93.88 161 PHE A CA 1
ATOM 1335 C C . PHE A 1 161 ? -14.377 -4.432 12.115 1.00 93.88 161 PHE A C 1
ATOM 1337 O O . PHE A 1 161 ? -14.309 -3.338 11.553 1.00 93.88 161 PHE A O 1
ATOM 1344 N N . SER A 1 162 ? -14.446 -4.573 13.434 1.00 93.19 162 SER A N 1
ATOM 1345 C CA . SER A 1 162 ? -14.330 -3.469 14.382 1.00 93.19 162 SER A CA 1
ATOM 1346 C C . SER A 1 162 ? -13.014 -3.597 15.140 1.00 93.19 162 SER A C 1
ATOM 1348 O O . SER A 1 162 ? -12.613 -4.699 15.515 1.00 93.19 162 SER A O 1
ATOM 1350 N N . ALA A 1 163 ? -12.345 -2.473 15.371 1.00 93.75 163 ALA A N 1
ATOM 1351 C CA . ALA A 1 163 ? -11.198 -2.394 16.263 1.00 93.75 163 ALA A CA 1
ATOM 1352 C C . ALA A 1 163 ? -11.155 -1.008 16.913 1.00 93.75 163 ALA A C 1
ATOM 1354 O O . ALA A 1 163 ? -11.466 -0.008 16.263 1.00 93.75 163 ALA A O 1
ATOM 1355 N N . LEU A 1 164 ? -10.768 -0.959 18.183 1.00 93.50 164 LEU A N 1
ATOM 1356 C CA . LEU A 1 164 ? -10.743 0.240 19.019 1.00 93.50 164 LEU A CA 1
ATOM 1357 C C . LEU A 1 164 ? -9.324 0.503 19.526 1.00 93.50 164 LEU A C 1
ATOM 1359 O O . LEU A 1 164 ? -8.575 -0.438 19.778 1.00 93.50 164 LEU A O 1
ATOM 1363 N N . LEU A 1 165 ? -8.955 1.772 19.695 1.00 92.50 165 LEU A N 1
ATOM 1364 C CA . LEU A 1 165 ? -7.621 2.152 20.169 1.00 92.50 165 LEU A CA 1
ATOM 1365 C C . LEU A 1 165 ? -7.459 1.838 21.657 1.00 92.50 165 LEU A C 1
ATOM 1367 O O . LEU A 1 165 ? -8.188 2.398 22.472 1.00 92.50 165 LEU A O 1
ATOM 1371 N N . LYS A 1 166 ? -6.477 1.002 22.013 1.00 88.81 166 LYS A N 1
ATOM 1372 C CA . LYS A 1 166 ? -6.302 0.449 23.369 1.00 88.81 166 LYS A CA 1
ATOM 1373 C C . LYS A 1 166 ? -6.197 1.524 24.459 1.00 88.81 166 LYS A C 1
ATOM 1375 O O . LYS A 1 166 ? -6.790 1.373 25.522 1.00 88.81 166 LYS A O 1
ATOM 1380 N N . ASP A 1 167 ? -5.507 2.628 24.179 1.00 87.31 167 ASP A N 1
ATOM 1381 C CA . ASP A 1 167 ? -5.236 3.688 25.167 1.00 87.31 167 ASP A CA 1
ATOM 1382 C C . ASP A 1 167 ? -6.390 4.694 25.341 1.00 87.31 167 ASP A C 1
ATOM 1384 O O . ASP A 1 167 ? -6.402 5.517 26.266 1.00 87.31 167 ASP A O 1
ATOM 1388 N N . LYS A 1 168 ? -7.368 4.669 24.431 1.00 86.94 168 LYS A N 1
ATOM 1389 C CA . LYS A 1 168 ? -8.489 5.617 24.402 1.00 86.94 168 LYS A CA 1
ATOM 1390 C C . LYS A 1 168 ? -9.834 4.909 24.496 1.00 86.94 168 LYS A C 1
ATOM 1392 O O . LYS A 1 168 ? -10.803 5.407 23.956 1.00 86.94 168 LYS A O 1
ATOM 1397 N N . ILE A 1 169 ? -9.922 3.770 25.168 1.00 90.88 169 ILE A N 1
ATOM 1398 C CA . ILE A 1 169 ? -11.196 3.058 25.305 1.00 90.88 169 ILE A CA 1
ATOM 1399 C C . ILE A 1 169 ? -12.080 3.710 26.372 1.00 90.88 169 ILE A C 1
ATOM 1401 O O . ILE A 1 169 ? -11.594 4.116 27.429 1.00 90.88 169 ILE A O 1
ATOM 1405 N N . VAL A 1 170 ? -13.385 3.768 26.099 1.00 91.38 170 VAL A N 1
ATOM 1406 C CA . VAL A 1 170 ? -14.427 4.154 27.059 1.00 91.38 170 VAL A CA 1
ATOM 1407 C C . VAL A 1 170 ? -15.442 3.022 27.186 1.00 91.38 170 VAL A C 1
ATOM 1409 O O . VAL A 1 170 ? -15.902 2.479 26.180 1.00 91.38 170 VAL A O 1
ATOM 1412 N N . THR A 1 171 ? -15.801 2.673 28.422 1.00 93.06 171 THR A N 1
ATOM 1413 C CA . THR A 1 171 ? -16.783 1.618 28.712 1.00 93.06 171 THR A CA 1
ATOM 1414 C C . THR A 1 171 ? -18.200 2.188 28.744 1.00 93.06 171 THR A C 1
ATOM 1416 O O . THR A 1 171 ? -18.464 3.184 29.415 1.00 93.06 171 THR A O 1
ATOM 1419 N N . VAL A 1 172 ? -19.131 1.534 28.060 1.00 93.06 172 VAL A N 1
ATOM 1420 C CA . VAL A 1 172 ? -20.559 1.850 28.047 1.00 93.06 172 VAL A CA 1
ATOM 1421 C C . VAL A 1 172 ? -21.322 0.707 28.713 1.00 93.06 172 VAL A C 1
ATOM 1423 O O . VAL A 1 172 ? -21.231 -0.442 28.278 1.00 93.06 172 VAL A O 1
ATOM 1426 N N . ASN A 1 173 ? -22.077 1.023 29.765 1.00 93.44 173 ASN A N 1
ATOM 1427 C CA . ASN A 1 173 ? -22.920 0.071 30.481 1.00 93.44 173 ASN A CA 1
ATOM 1428 C C . ASN A 1 173 ? -24.355 0.136 29.954 1.00 93.44 173 ASN A C 1
ATOM 1430 O O . ASN A 1 173 ? -24.982 1.196 29.953 1.00 93.44 173 ASN A O 1
ATOM 1434 N N . ILE A 1 174 ? -24.882 -1.016 29.559 1.00 91.62 174 ILE A N 1
ATOM 1435 C CA . ILE A 1 174 ? -26.223 -1.213 29.017 1.00 91.62 174 ILE A CA 1
ATOM 1436 C C . ILE A 1 174 ? -26.887 -2.336 29.824 1.00 91.62 174 ILE A C 1
ATOM 1438 O O . ILE A 1 174 ? -26.849 -3.495 29.419 1.00 91.62 174 ILE A O 1
ATOM 1442 N N . PRO A 1 175 ? -27.487 -2.035 30.986 1.00 87.06 175 PRO A N 1
ATOM 1443 C CA . PRO A 1 175 ? -27.998 -3.064 31.897 1.00 87.06 175 PRO A CA 1
ATOM 1444 C C . PRO A 1 175 ? -29.136 -3.912 31.303 1.00 87.06 175 PRO A C 1
ATOM 1446 O O . PRO A 1 175 ? -29.389 -5.011 31.780 1.00 87.06 175 PRO A O 1
ATOM 1449 N N . GLU A 1 176 ? -29.816 -3.414 30.269 1.00 85.69 176 GLU A N 1
ATOM 1450 C CA . GLU A 1 176 ? -30.898 -4.119 29.566 1.00 85.69 176 GLU A CA 1
ATOM 1451 C C . GLU A 1 176 ? -30.391 -5.154 28.549 1.00 85.69 176 GLU A C 1
ATOM 1453 O O . GLU A 1 176 ? -31.169 -5.985 28.083 1.00 85.69 176 GLU A O 1
ATOM 1458 N N . ALA A 1 177 ? -29.110 -5.104 28.170 1.00 85.19 177 ALA A N 1
ATOM 1459 C CA . ALA A 1 177 ? -28.546 -6.039 27.207 1.00 85.19 177 ALA A CA 1
ATOM 1460 C C . ALA A 1 177 ? -28.245 -7.387 27.871 1.00 85.19 177 ALA A C 1
ATOM 1462 O O . ALA A 1 177 ? -27.678 -7.438 28.959 1.00 85.19 177 ALA A O 1
ATOM 1463 N N . GLN A 1 178 ? -28.590 -8.482 27.196 1.00 84.69 178 GLN A N 1
ATOM 1464 C CA . GLN A 1 178 ? -28.174 -9.829 27.585 1.00 84.69 178 GLN A CA 1
ATOM 1465 C C . GLN A 1 178 ? -26.932 -10.248 26.802 1.00 84.69 178 GLN A C 1
ATOM 1467 O O . GLN A 1 178 ? -26.685 -9.751 25.701 1.00 84.69 178 GLN A O 1
ATOM 1472 N N . GLU A 1 179 ? -26.149 -11.159 27.380 1.00 88.25 179 GLU A N 1
ATOM 1473 C CA . GLU A 1 179 ? -25.031 -11.758 26.666 1.00 88.25 179 GLU A CA 1
ATOM 1474 C C . GLU A 1 179 ? -25.556 -12.754 25.629 1.00 88.25 179 GLU A C 1
ATOM 1476 O O . GLU A 1 179 ? -26.105 -13.798 25.974 1.00 88.25 179 GLU A O 1
ATOM 1481 N N . GLU A 1 180 ? -25.416 -12.412 24.352 1.00 89.94 180 GLU A N 1
ATOM 1482 C CA . GLU A 1 180 ? -25.863 -13.243 23.235 1.00 89.94 180 GLU A CA 1
ATOM 1483 C C . GLU A 1 180 ? -24.889 -13.139 22.058 1.00 89.94 180 GLU A C 1
ATOM 1485 O O . GLU A 1 180 ? -24.204 -12.130 21.872 1.00 89.94 180 GLU A O 1
ATOM 1490 N N . MET A 1 181 ? -24.844 -14.186 21.237 1.00 89.56 181 MET A N 1
ATOM 1491 C CA . MET A 1 181 ? -24.086 -14.215 19.989 1.00 89.56 181 MET A CA 1
ATOM 1492 C C . MET A 1 181 ? -25.071 -14.182 18.819 1.00 89.56 181 MET A C 1
ATOM 1494 O O . MET A 1 181 ? -25.988 -15.002 18.768 1.00 89.56 181 MET A O 1
ATOM 1498 N N . LYS A 1 182 ? -24.883 -13.265 17.863 1.00 88.31 182 LYS A N 1
ATOM 1499 C CA . LYS A 1 182 ? -25.630 -13.275 16.592 1.00 88.31 182 LYS A CA 1
ATOM 1500 C C . LYS A 1 182 ? -24.694 -13.292 15.404 1.00 88.31 182 LYS A C 1
ATOM 1502 O O . LYS A 1 182 ? -23.633 -12.673 15.416 1.00 88.31 182 LYS A O 1
ATOM 1507 N N . GLU A 1 183 ? -25.129 -13.957 14.347 1.00 90.12 183 GLU A N 1
ATOM 1508 C CA . GLU A 1 183 ? -24.423 -13.958 13.076 1.00 90.12 183 GLU A CA 1
ATOM 1509 C C . GLU A 1 183 ? -24.812 -12.739 12.241 1.00 90.12 183 GLU A C 1
ATOM 1511 O O . GLU A 1 183 ? -25.988 -12.464 11.999 1.00 90.12 183 GLU A O 1
ATOM 1516 N N . VAL A 1 184 ? -23.806 -11.999 11.784 1.00 87.94 184 VAL A N 1
ATOM 1517 C CA . VAL A 1 184 ? -23.974 -10.811 10.948 1.00 87.94 184 VAL A CA 1
ATOM 1518 C C . VAL A 1 184 ? -23.127 -10.947 9.692 1.00 87.94 184 VAL A C 1
ATOM 1520 O O . VAL A 1 184 ? -22.017 -11.474 9.727 1.00 87.94 184 VAL A O 1
ATOM 1523 N N . ALA A 1 185 ? -23.630 -10.449 8.564 1.00 88.25 185 ALA A N 1
ATOM 1524 C CA . ALA A 1 185 ? -22.883 -10.447 7.312 1.00 88.25 185 ALA A CA 1
ATOM 1525 C C . ALA A 1 185 ? -21.533 -9.725 7.459 1.00 88.25 185 ALA A C 1
ATOM 1527 O O . ALA A 1 185 ? -21.469 -8.574 7.901 1.00 88.25 185 ALA A O 1
ATOM 1528 N N . LYS A 1 186 ? -20.449 -10.379 7.021 1.00 87.75 186 LYS A N 1
ATOM 1529 C CA . LYS A 1 186 ? -19.104 -9.784 6.966 1.00 87.75 186 LYS A CA 1
ATOM 1530 C C . LYS A 1 186 ? -19.068 -8.571 6.044 1.00 87.75 186 LYS A C 1
ATOM 1532 O O . LYS A 1 186 ? -18.334 -7.624 6.315 1.00 87.75 186 LYS A O 1
ATOM 1537 N N . HIS A 1 187 ? -19.866 -8.574 4.977 1.00 88.81 187 HIS A N 1
ATOM 1538 C CA . HIS A 1 187 ? -19.969 -7.453 4.054 1.00 88.81 187 HIS A CA 1
ATOM 1539 C C . HIS A 1 187 ? -21.440 -7.074 3.773 1.00 88.81 187 HIS A C 1
ATOM 1541 O O . HIS A 1 187 ? -22.181 -7.859 3.190 1.00 88.81 187 HIS A O 1
ATOM 1547 N N . PRO A 1 188 ? -21.878 -5.843 4.100 1.00 83.88 188 PRO A N 1
ATOM 1548 C CA . PRO A 1 188 ? -23.264 -5.384 3.942 1.00 83.88 188 PRO A CA 1
ATOM 1549 C C . PRO A 1 188 ? -23.861 -5.448 2.536 1.00 83.88 188 PRO A C 1
ATOM 1551 O O . PRO A 1 188 ? -25.078 -5.421 2.405 1.00 83.88 188 PRO A O 1
ATOM 1554 N N . LYS A 1 189 ? -23.035 -5.473 1.483 1.00 86.56 189 LYS A N 1
ATOM 1555 C CA . LYS A 1 189 ? -23.510 -5.558 0.089 1.00 86.56 189 LYS A CA 1
ATOM 1556 C C . LYS A 1 189 ? -23.176 -6.883 -0.591 1.00 86.56 189 LYS A C 1
ATOM 1558 O O . LYS A 1 189 ? -23.630 -7.102 -1.704 1.00 86.56 189 LYS A O 1
ATOM 1563 N N . ASN A 1 190 ? -22.341 -7.714 0.030 1.00 87.06 190 ASN A N 1
ATOM 1564 C CA . ASN A 1 190 ? -21.816 -8.922 -0.595 1.00 87.06 190 ASN A CA 1
ATOM 1565 C C . ASN A 1 190 ? -21.982 -10.095 0.370 1.00 87.06 190 ASN A C 1
ATOM 1567 O O . ASN A 1 190 ? -21.183 -10.275 1.287 1.00 87.06 190 ASN A O 1
ATOM 1571 N N . ALA A 1 191 ? -23.052 -10.861 0.171 1.00 85.38 191 ALA A N 1
ATOM 1572 C CA . ALA A 1 191 ? -23.369 -12.005 1.016 1.00 85.38 191 ALA A CA 1
ATOM 1573 C C . ALA A 1 191 ? -22.381 -13.173 0.828 1.00 85.38 191 ALA A C 1
ATOM 1575 O O . ALA A 1 191 ? -22.235 -13.982 1.740 1.00 85.38 191 ALA A O 1
ATOM 1576 N N . GLU A 1 192 ? -21.657 -13.238 -0.297 1.00 84.19 192 GLU A N 1
ATOM 1577 C CA . GLU A 1 192 ? -20.720 -14.332 -0.600 1.00 84.19 192 GLU A CA 1
ATOM 1578 C C . GLU A 1 192 ? -19.495 -14.350 0.324 1.00 84.19 192 GLU A C 1
ATOM 1580 O O . GLU A 1 192 ? -18.902 -15.400 0.550 1.00 84.19 192 GLU A O 1
ATOM 1585 N N . VAL A 1 193 ? -19.139 -13.204 0.918 1.00 83.88 193 VAL A N 1
ATOM 1586 C CA . VAL A 1 193 ? -18.032 -13.092 1.889 1.00 83.88 193 VAL A CA 1
ATOM 1587 C C . VAL A 1 193 ? -18.336 -13.869 3.185 1.00 83.88 193 VAL A C 1
ATOM 1589 O O . VAL A 1 193 ? -17.426 -14.207 3.946 1.00 83.88 193 VAL A O 1
ATOM 1592 N N . GLY A 1 194 ? -19.613 -14.175 3.434 1.00 88.44 194 GLY A N 1
ATOM 1593 C CA . GLY A 1 194 ? -20.078 -14.992 4.548 1.00 88.44 194 GLY A CA 1
ATOM 1594 C C . GLY A 1 194 ? -20.509 -14.196 5.779 1.00 88.44 194 GLY A C 1
ATOM 1595 O O . GLY A 1 194 ? -20.614 -12.965 5.775 1.00 88.44 194 GLY A O 1
ATOM 1596 N N . LEU A 1 195 ? -20.775 -14.933 6.854 1.00 89.06 195 LEU A N 1
ATOM 1597 C CA . LEU A 1 195 ? -21.225 -14.408 8.141 1.00 89.06 195 LEU A CA 1
ATOM 1598 C C . LEU A 1 195 ? -20.072 -14.386 9.149 1.00 89.06 195 LEU A C 1
ATOM 1600 O O . LEU A 1 195 ? -19.073 -15.094 8.994 1.00 89.06 195 LEU A O 1
ATOM 1604 N N . LYS A 1 196 ? -20.195 -13.542 10.171 1.00 89.06 196 LYS A N 1
ATOM 1605 C CA . LYS A 1 196 ? -19.327 -13.530 11.347 1.00 89.06 196 LYS A CA 1
ATOM 1606 C C . LYS A 1 196 ? -20.161 -13.440 12.628 1.00 89.06 196 LYS A C 1
ATOM 1608 O O . LYS A 1 196 ? -21.184 -12.749 12.618 1.00 89.06 196 LYS A O 1
ATOM 1613 N N . PRO A 1 197 ? -19.731 -14.085 13.720 1.00 90.06 197 PRO A N 1
ATOM 1614 C CA . PRO A 1 197 ? -20.370 -13.915 15.014 1.00 90.06 197 PRO A CA 1
ATOM 1615 C C . PRO A 1 197 ? -20.046 -12.532 15.597 1.00 90.06 197 PRO A C 1
ATOM 1617 O O . PRO A 1 197 ? -18.906 -12.075 15.562 1.00 90.06 197 PRO A O 1
ATOM 1620 N N . ILE A 1 198 ? -21.052 -11.861 16.146 1.00 89.88 198 ILE A N 1
ATOM 1621 C CA . ILE A 1 198 ? -20.913 -10.654 16.963 1.00 89.88 198 ILE A CA 1
ATOM 1622 C C . ILE A 1 198 ? -21.519 -10.954 18.329 1.00 89.88 198 ILE A C 1
ATOM 1624 O O . ILE A 1 198 ? -22.630 -11.477 18.423 1.00 89.88 198 ILE A O 1
ATOM 1628 N N . TRP A 1 199 ? -20.772 -10.616 19.375 1.00 90.56 199 TRP A N 1
ATOM 1629 C CA . TRP A 1 199 ? -21.201 -10.763 20.758 1.00 90.56 199 TRP A CA 1
ATOM 1630 C C . TRP A 1 199 ? -21.818 -9.465 21.257 1.00 90.56 199 TRP A C 1
ATOM 1632 O O . TRP A 1 199 ? -21.262 -8.388 21.046 1.00 90.56 199 TRP A O 1
ATOM 1642 N N . TYR A 1 200 ? -22.948 -9.582 21.937 1.00 90.69 200 TYR A N 1
ATOM 1643 C CA . TYR A 1 200 ? -23.594 -8.508 22.678 1.00 90.69 200 TYR A CA 1
ATOM 1644 C C . TYR A 1 200 ? -23.369 -8.755 24.164 1.00 90.69 200 TYR A C 1
ATOM 1646 O O . TYR A 1 200 ? -23.278 -9.901 24.593 1.00 90.69 200 TYR A O 1
ATOM 1654 N N . SER A 1 201 ? -23.223 -7.690 24.944 1.00 92.00 201 SER A N 1
ATOM 1655 C CA . SER A 1 201 ? -22.955 -7.769 26.381 1.00 92.00 201 SER A CA 1
ATOM 1656 C C . SER A 1 201 ? -23.522 -6.530 27.076 1.00 92.00 201 SER A C 1
ATOM 1658 O O . SER A 1 201 ? -23.569 -5.462 26.454 1.00 92.00 201 SER A O 1
ATOM 1660 N N . PRO A 1 202 ? -23.899 -6.621 28.366 1.00 91.69 202 PRO A N 1
ATOM 1661 C CA . PRO A 1 202 ? -24.201 -5.448 29.180 1.00 91.69 202 PRO A CA 1
ATOM 1662 C C . PRO A 1 202 ? -23.059 -4.432 29.252 1.00 91.69 202 PRO A C 1
ATOM 1664 O O . PRO A 1 202 ? -23.299 -3.266 29.555 1.00 91.69 202 PRO A O 1
ATOM 1667 N N . LYS A 1 203 ? -21.815 -4.852 29.010 1.00 92.69 203 LYS A N 1
ATOM 1668 C CA . LYS A 1 203 ? -20.650 -3.967 28.973 1.00 92.69 203 LYS A CA 1
ATOM 1669 C C . LYS A 1 203 ? -20.042 -3.972 27.588 1.00 92.69 203 LYS A C 1
ATOM 1671 O O . LYS A 1 203 ? -19.622 -5.013 27.083 1.00 92.69 203 LYS A O 1
ATOM 1676 N N . VAL A 1 204 ? -19.960 -2.795 26.984 1.00 93.88 204 VAL A N 1
ATOM 1677 C CA . VAL A 1 204 ? -19.340 -2.613 25.672 1.00 93.88 204 VAL A CA 1
ATOM 1678 C C . VAL A 1 204 ? -18.333 -1.481 25.690 1.00 93.88 204 VAL A C 1
ATOM 1680 O O . VAL A 1 204 ? -18.361 -0.603 26.543 1.00 93.88 204 VAL A O 1
ATOM 1683 N N . LEU A 1 205 ? -17.412 -1.518 24.747 1.00 94.31 205 LEU A N 1
ATOM 1684 C CA . LEU A 1 205 ? -16.303 -0.597 24.609 1.00 94.31 205 LEU A CA 1
ATOM 1685 C C . LEU A 1 205 ? -16.509 0.225 23.341 1.00 94.31 205 LEU A C 1
ATOM 1687 O O . LEU A 1 205 ? -16.919 -0.313 22.310 1.00 94.31 205 LEU A O 1
ATOM 1691 N N . ILE A 1 206 ? -16.202 1.516 23.417 1.00 94.19 206 ILE A N 1
ATOM 1692 C CA . ILE A 1 206 ? -16.194 2.440 22.280 1.00 94.19 206 ILE A CA 1
ATOM 1693 C C . ILE A 1 206 ? -14.880 3.224 22.251 1.00 94.19 206 ILE A C 1
ATOM 1695 O O . ILE A 1 206 ? -14.134 3.263 23.233 1.00 94.19 206 ILE A O 1
ATOM 1699 N N . ASP A 1 207 ? -14.590 3.844 21.110 1.00 92.12 207 ASP A N 1
ATOM 1700 C CA . ASP A 1 207 ? -13.431 4.720 20.970 1.00 92.12 207 ASP A CA 1
ATOM 1701 C C . ASP A 1 207 ? -13.683 6.041 21.714 1.00 92.12 207 ASP A C 1
ATOM 1703 O O . ASP A 1 207 ? -14.759 6.632 21.626 1.00 92.12 207 ASP A O 1
ATOM 1707 N N . GLY A 1 208 ? -12.692 6.523 22.450 1.00 88.88 208 GLY A N 1
ATOM 1708 C CA . GLY A 1 208 ? -12.793 7.723 23.273 1.00 88.88 208 GLY A CA 1
ATOM 1709 C C . GLY A 1 208 ? -12.992 8.980 22.441 1.00 88.88 208 GLY A C 1
ATOM 1710 O O . GLY A 1 208 ? -13.708 9.878 22.870 1.00 88.88 208 GLY A O 1
ATOM 1711 N N . ALA A 1 209 ? -12.448 9.008 21.222 1.00 88.81 209 ALA A N 1
ATOM 1712 C CA . ALA A 1 209 ? -12.701 10.105 20.296 1.00 88.81 209 ALA A CA 1
ATOM 1713 C C . ALA A 1 209 ? -14.166 10.139 19.827 1.00 88.81 209 ALA A C 1
ATOM 1715 O O . ALA A 1 209 ? -14.710 11.217 19.612 1.00 88.81 209 ALA A O 1
ATOM 1716 N N . ASP A 1 210 ? -14.833 8.982 19.716 1.00 89.00 210 ASP A N 1
ATOM 1717 C CA . ASP A 1 210 ? -16.281 8.953 19.495 1.00 89.00 210 ASP A CA 1
ATOM 1718 C C . ASP A 1 210 ? -17.027 9.376 20.764 1.00 89.00 210 ASP A C 1
ATOM 1720 O O . ASP A 1 210 ? -17.919 10.214 20.681 1.00 89.00 210 ASP A O 1
ATOM 1724 N N . ALA A 1 211 ? -16.635 8.863 21.935 1.00 88.19 211 ALA A N 1
ATOM 1725 C CA . ALA A 1 211 ? -17.275 9.179 23.214 1.00 88.19 211 ALA A CA 1
ATOM 1726 C C . ALA A 1 211 ? -17.303 10.688 23.516 1.00 88.19 211 ALA A C 1
ATOM 1728 O O . ALA A 1 211 ? -18.303 11.197 24.016 1.00 88.19 211 ALA A O 1
ATOM 1729 N N . GLU A 1 212 ? -16.236 11.417 23.178 1.00 88.44 212 GLU A N 1
ATOM 1730 C CA . GLU A 1 212 ? -16.143 12.875 23.347 1.00 88.44 212 GLU A CA 1
ATOM 1731 C C . GLU A 1 212 ? -17.134 13.659 22.475 1.00 88.44 212 GLU A C 1
ATOM 1733 O O . GLU A 1 212 ? -17.495 14.785 22.817 1.00 88.44 212 GLU A O 1
ATOM 1738 N N . THR A 1 213 ? -17.598 13.074 21.367 1.00 87.44 213 THR A N 1
ATOM 1739 C CA . THR A 1 213 ? -18.584 13.708 20.477 1.00 87.44 213 THR A CA 1
ATOM 1740 C C . THR A 1 213 ? -20.028 13.491 20.917 1.00 87.44 213 THR A C 1
ATOM 1742 O O . THR A 1 213 ? -20.913 14.159 20.385 1.00 87.44 213 THR A O 1
ATOM 1745 N N . LEU A 1 214 ? -20.263 12.577 21.864 1.00 89.12 214 LEU A N 1
ATOM 1746 C CA . LEU A 1 214 ? -21.595 12.195 22.321 1.00 89.12 214 LEU A CA 1
ATOM 1747 C C . LEU A 1 214 ? -22.094 13.096 23.451 1.00 89.12 214 LEU A C 1
ATOM 1749 O O . LEU A 1 214 ? -21.339 13.521 24.329 1.00 89.12 214 LEU A O 1
ATOM 1753 N N . THR A 1 215 ? -23.404 13.326 23.457 1.00 89.75 215 THR A N 1
ATOM 1754 C CA . THR A 1 215 ? -24.106 14.113 24.476 1.00 89.75 215 THR A CA 1
ATOM 1755 C C . THR A 1 215 ? -25.137 13.285 25.248 1.00 89.75 215 THR A C 1
ATOM 1757 O O . THR A 1 215 ? -25.645 12.273 24.765 1.00 89.75 215 THR A O 1
ATOM 1760 N N . GLU A 1 216 ? -25.433 13.682 26.489 1.00 90.69 216 GLU A N 1
ATOM 1761 C CA . GLU A 1 216 ? -26.477 13.031 27.294 1.00 90.69 216 GLU A CA 1
ATOM 1762 C C . GLU A 1 216 ? -27.860 13.253 26.661 1.00 90.69 216 GLU A C 1
ATOM 1764 O O . GLU A 1 216 ? -28.218 14.373 26.301 1.00 90.69 216 GLU A O 1
ATOM 1769 N N . GLY A 1 217 ? -28.641 12.183 26.512 1.00 86.62 217 GLY A N 1
ATOM 1770 C CA . GLY A 1 217 ? -29.925 12.173 25.806 1.00 86.62 217 GLY A CA 1
ATOM 1771 C C . GLY A 1 217 ? -29.820 11.950 24.293 1.00 86.62 217 GLY A C 1
ATOM 1772 O O . GLY A 1 217 ? -30.849 11.828 23.628 1.00 86.62 217 GLY A O 1
ATOM 1773 N N . GLU A 1 218 ? -28.611 11.866 23.733 1.00 88.44 218 GLU A N 1
ATOM 1774 C CA . GLU A 1 218 ? -28.410 11.639 22.303 1.00 88.44 218 GLU A CA 1
ATOM 1775 C C . GLU A 1 218 ? -28.663 10.182 21.901 1.00 88.44 218 GLU A C 1
ATOM 1777 O O . GLU A 1 218 ? -28.338 9.238 22.627 1.00 88.44 218 GLU A O 1
ATOM 1782 N N . MET A 1 219 ? -29.223 10.003 20.701 1.00 88.06 219 MET A N 1
ATOM 1783 C CA . MET A 1 219 ? -29.430 8.696 20.088 1.00 88.06 219 MET A CA 1
ATOM 1784 C C . MET A 1 219 ? -28.304 8.380 19.105 1.00 88.06 219 MET A C 1
ATOM 1786 O O . MET A 1 219 ? -28.090 9.090 18.121 1.00 88.06 219 MET A O 1
ATOM 1790 N N . VAL A 1 220 ? -27.622 7.269 19.351 1.00 90.81 220 VAL A N 1
ATOM 1791 C CA . VAL A 1 220 ? -26.446 6.828 18.602 1.00 90.81 220 VAL A CA 1
ATOM 1792 C C . VAL A 1 220 ? -26.712 5.438 18.040 1.00 90.81 220 VAL A C 1
ATOM 1794 O O . VAL A 1 220 ? -27.285 4.585 18.714 1.00 90.81 220 VAL A O 1
ATOM 1797 N N . THR A 1 221 ? -26.296 5.180 16.804 1.00 91.00 221 THR A N 1
ATOM 1798 C CA . THR A 1 221 ? -26.416 3.853 16.196 1.00 91.00 221 THR A CA 1
ATOM 1799 C C . THR A 1 221 ? -25.125 3.073 16.376 1.00 91.00 221 THR A C 1
ATOM 1801 O O . THR A 1 221 ? -24.091 3.398 15.794 1.00 91.00 221 THR A O 1
ATOM 1804 N N . PHE A 1 222 ? -25.200 1.982 17.122 1.00 91.25 222 PHE A N 1
ATOM 1805 C CA . PHE A 1 222 ? -24.122 1.014 17.240 1.00 91.25 222 PHE A CA 1
ATOM 1806 C C . PHE A 1 222 ? -24.194 0.092 16.023 1.00 91.25 222 PHE A C 1
ATOM 1808 O O . PHE A 1 222 ? -25.216 -0.562 15.784 1.00 91.25 222 PHE A O 1
ATOM 1815 N N . ILE A 1 223 ? -23.142 0.080 15.198 1.00 89.81 223 ILE A N 1
ATOM 1816 C CA . ILE A 1 223 ? -23.147 -0.662 13.928 1.00 89.81 223 ILE A CA 1
ATOM 1817 C C . ILE A 1 223 ? -23.422 -2.147 14.203 1.00 89.81 223 ILE A C 1
ATOM 1819 O O . ILE A 1 223 ? -22.795 -2.738 15.073 1.00 89.81 223 ILE A O 1
ATOM 1823 N N . ASN A 1 224 ? -24.360 -2.750 13.468 1.00 87.19 224 ASN A N 1
ATOM 1824 C CA . ASN A 1 224 ? -24.825 -4.134 13.651 1.00 87.19 224 ASN A CA 1
ATOM 1825 C C . ASN A 1 224 ? -25.533 -4.440 14.990 1.00 87.19 224 ASN A C 1
ATOM 1827 O O . ASN A 1 224 ? -25.836 -5.601 15.249 1.00 87.19 224 ASN A O 1
ATOM 1831 N N . TRP A 1 225 ? -25.845 -3.437 15.818 1.00 87.88 225 TRP A N 1
ATOM 1832 C CA . TRP A 1 225 ? -26.677 -3.611 17.016 1.00 87.88 225 TRP A CA 1
ATOM 1833 C C . TRP A 1 225 ? -28.007 -2.872 16.903 1.00 87.88 225 TRP A C 1
ATOM 1835 O O . TRP A 1 225 ? -29.065 -3.490 16.978 1.00 87.88 225 TRP A O 1
ATOM 1845 N N . GLY A 1 226 ? -27.967 -1.559 16.677 1.00 88.12 226 GLY A N 1
ATOM 1846 C CA . GLY A 1 226 ? -29.162 -0.722 16.634 1.00 88.12 226 GLY A CA 1
ATOM 1847 C C . GLY A 1 226 ? -28.974 0.619 17.333 1.00 88.12 226 GLY A C 1
ATOM 1848 O O . GLY A 1 226 ? -27.850 1.050 17.587 1.00 88.12 226 GLY A O 1
ATOM 1849 N N . ASN A 1 227 ? -30.091 1.292 17.600 1.00 89.25 227 ASN A N 1
ATOM 1850 C CA . ASN A 1 227 ? -30.105 2.598 18.244 1.00 89.25 227 ASN A CA 1
ATOM 1851 C C . ASN A 1 227 ? -30.036 2.463 19.768 1.00 89.25 227 ASN A C 1
ATOM 1853 O O . ASN A 1 227 ? -30.762 1.678 20.381 1.00 89.25 227 ASN A O 1
ATOM 1857 N N . ILE A 1 228 ? -29.150 3.252 20.365 1.00 90.44 228 ILE A N 1
ATOM 1858 C CA . ILE A 1 228 ? -28.847 3.274 21.791 1.00 90.44 228 ILE A CA 1
ATOM 1859 C C . ILE A 1 228 ? -28.889 4.733 22.245 1.00 90.44 228 ILE A C 1
ATOM 1861 O O . ILE A 1 228 ? -28.353 5.613 21.570 1.00 90.44 228 ILE A O 1
ATOM 1865 N N . ILE A 1 229 ? -29.560 4.998 23.364 1.00 90.88 229 ILE A N 1
ATOM 1866 C CA . ILE A 1 229 ? -29.660 6.338 23.950 1.00 90.88 229 ILE A CA 1
ATOM 1867 C C . ILE A 1 229 ? -28.645 6.445 25.079 1.00 90.88 229 ILE A C 1
ATOM 1869 O O . ILE A 1 229 ? -28.663 5.636 26.008 1.00 90.88 229 ILE A O 1
ATOM 1873 N N . ILE A 1 230 ? -27.783 7.455 25.021 1.00 92.44 230 ILE A N 1
ATOM 1874 C CA . ILE A 1 230 ? -26.845 7.754 26.103 1.00 92.44 230 ILE A CA 1
ATOM 1875 C C . ILE A 1 230 ? -27.611 8.438 27.234 1.00 92.44 230 ILE A C 1
ATOM 1877 O O . ILE A 1 230 ? -28.188 9.500 27.028 1.00 92.44 230 ILE A O 1
ATOM 1881 N N . THR A 1 231 ? -27.636 7.856 28.431 1.00 91.38 231 THR A N 1
ATOM 1882 C CA . THR A 1 231 ? -28.382 8.421 29.569 1.00 91.38 231 THR A CA 1
ATOM 1883 C C . THR A 1 231 ? -27.497 9.249 30.486 1.00 91.38 231 THR A C 1
ATOM 1885 O O . THR A 1 231 ? -27.953 10.265 31.005 1.00 91.38 231 THR A O 1
ATOM 1888 N N . LYS A 1 232 ? -26.240 8.838 30.690 1.00 91.69 232 LYS A N 1
ATOM 1889 C CA . LYS A 1 232 ? -25.314 9.522 31.598 1.00 91.69 232 LYS A CA 1
ATOM 1890 C C . LYS A 1 232 ? -23.866 9.367 31.155 1.00 91.69 232 LYS A C 1
ATOM 1892 O O . LYS A 1 232 ? -23.443 8.269 30.804 1.00 91.69 232 LYS A O 1
ATOM 1897 N N . ILE A 1 233 ? -23.081 10.437 31.238 1.00 92.44 233 ILE A N 1
ATOM 1898 C CA . ILE A 1 233 ? -21.653 10.448 30.907 1.00 92.44 233 ILE A CA 1
ATOM 1899 C C . ILE A 1 233 ? -20.850 10.714 32.179 1.00 92.44 233 ILE A C 1
ATOM 1901 O O . ILE A 1 233 ? -20.977 11.757 32.819 1.00 92.44 233 ILE A O 1
ATOM 1905 N N . ARG A 1 234 ? -19.978 9.777 32.556 1.00 90.94 234 ARG A N 1
ATOM 1906 C CA . ARG A 1 234 ? -19.104 9.912 33.725 1.00 90.94 234 ARG A CA 1
ATOM 1907 C C . ARG A 1 234 ? -17.717 10.365 33.281 1.00 90.94 234 ARG A C 1
ATOM 1909 O O . ARG A 1 234 ? -17.044 9.700 32.491 1.00 90.94 234 ARG A O 1
ATOM 1916 N N . LYS A 1 235 ? -17.288 11.506 33.817 1.00 90.31 235 LYS A N 1
ATOM 1917 C CA . LYS A 1 235 ? -15.970 12.104 33.575 1.00 90.31 235 LYS A CA 1
ATOM 1918 C C . LYS A 1 235 ? -15.097 11.975 34.817 1.00 90.31 235 LYS A C 1
ATOM 1920 O O . LYS A 1 235 ? -15.601 11.990 35.938 1.00 90.31 235 LYS A O 1
ATOM 1925 N N . ASN A 1 236 ? -13.791 11.841 34.618 1.00 87.44 236 ASN A N 1
ATOM 1926 C CA . ASN A 1 236 ? -12.819 11.877 35.706 1.00 87.44 236 ASN A CA 1
ATOM 1927 C C . ASN A 1 236 ? -12.473 13.323 36.116 1.00 87.44 236 ASN A C 1
ATOM 1929 O O . ASN A 1 236 ? -12.918 14.290 35.496 1.00 87.44 236 ASN A O 1
ATOM 1933 N N . SER A 1 237 ? -11.623 13.468 37.136 1.00 81.38 237 SER A N 1
ATOM 1934 C CA . SER A 1 237 ? -11.120 14.758 37.634 1.00 81.38 237 SER A CA 1
ATOM 1935 C C . SER A 1 237 ? -10.351 15.584 36.593 1.00 81.38 237 SER A C 1
ATOM 1937 O O . SER A 1 237 ? -10.264 16.798 36.729 1.00 81.38 237 SER A O 1
ATOM 1939 N N . THR A 1 238 ? -9.826 14.951 35.539 1.00 79.00 238 THR A N 1
ATOM 1940 C CA . THR A 1 238 ? -9.139 15.619 34.417 1.00 79.00 238 THR A CA 1
ATOM 1941 C C . THR A 1 238 ? -10.078 16.004 33.265 1.00 79.00 238 THR A C 1
ATOM 1943 O O . THR A 1 238 ? -9.620 16.514 32.249 1.00 79.00 238 THR A O 1
ATOM 1946 N N . GLY A 1 239 ? -11.386 15.739 33.385 1.00 76.88 239 GLY A N 1
ATOM 1947 C CA . GLY A 1 239 ? -12.387 16.022 32.350 1.00 76.88 239 GLY A CA 1
ATOM 1948 C C . GLY A 1 239 ? -12.507 14.969 31.238 1.00 76.88 239 GLY A C 1
ATOM 1949 O O . GLY A 1 239 ? -13.375 15.110 30.376 1.00 76.88 239 GLY A O 1
ATOM 1950 N N . LYS A 1 240 ? -11.704 13.895 31.266 1.00 84.19 240 LYS A N 1
ATOM 1951 C CA . LYS A 1 240 ? -11.765 12.775 30.310 1.00 84.19 240 LYS A CA 1
ATOM 1952 C C . LYS A 1 240 ? -12.923 11.838 30.663 1.00 84.19 240 LYS A C 1
ATOM 1954 O O . LYS A 1 240 ? -13.124 11.503 31.833 1.00 84.19 240 LYS A O 1
ATOM 1959 N N . ILE A 1 241 ? -13.676 11.402 29.655 1.00 87.38 241 ILE A N 1
ATOM 1960 C CA . ILE A 1 241 ? -14.775 10.442 29.823 1.00 87.38 241 ILE A CA 1
ATOM 1961 C C . ILE A 1 241 ? -14.181 9.067 30.146 1.00 87.38 241 ILE A C 1
ATOM 1963 O O . ILE A 1 241 ? -13.299 8.594 29.435 1.00 87.38 241 ILE A O 1
ATOM 1967 N N . THR A 1 242 ? -14.642 8.438 31.228 1.00 87.75 242 THR A N 1
ATOM 1968 C CA . THR A 1 242 ? -14.184 7.097 31.638 1.00 87.75 242 THR A CA 1
ATOM 1969 C C . THR A 1 242 ? -15.243 6.034 31.416 1.00 87.75 242 THR A C 1
ATOM 1971 O O . THR A 1 242 ? -14.919 4.915 31.031 1.00 87.75 242 THR A O 1
ATOM 1974 N N . SER A 1 243 ? -16.510 6.373 31.650 1.00 91.31 243 SER A N 1
ATOM 1975 C CA . SER A 1 243 ? -17.625 5.454 31.447 1.00 91.31 243 SER A CA 1
ATOM 1976 C C . SER A 1 243 ? -18.908 6.195 31.104 1.00 91.31 243 SER A C 1
ATOM 1978 O O . SER A 1 243 ? -19.070 7.372 31.429 1.00 91.31 243 SER A O 1
ATOM 1980 N N . MET A 1 244 ? -19.824 5.506 30.438 1.00 92.31 244 MET A N 1
ATOM 1981 C CA . MET A 1 244 ? -21.135 6.026 30.069 1.00 92.31 244 MET A CA 1
ATOM 1982 C C . MET A 1 244 ? -22.199 4.986 30.407 1.00 92.31 244 MET A C 1
ATOM 1984 O O . MET A 1 244 ? -21.956 3.788 30.298 1.00 92.31 244 MET A O 1
ATOM 1988 N N . ASP A 1 245 ? -23.376 5.442 30.807 1.00 92.44 245 ASP A N 1
ATOM 1989 C CA . ASP A 1 245 ? -24.547 4.591 30.971 1.00 92.44 245 ASP A CA 1
ATOM 1990 C C . ASP A 1 245 ? -25.482 4.848 29.783 1.00 92.44 245 ASP A C 1
ATOM 1992 O O . ASP A 1 245 ? -25.641 5.989 29.329 1.00 92.44 245 ASP A O 1
ATOM 1996 N N . ALA A 1 246 ? -26.061 3.783 29.237 1.00 92.06 246 ALA A N 1
ATOM 1997 C CA . ALA A 1 246 ? -26.896 3.856 28.050 1.00 92.06 246 ALA A CA 1
ATOM 1998 C C . ALA A 1 246 ? -28.065 2.863 28.104 1.00 92.06 246 ALA A C 1
ATOM 2000 O O . ALA A 1 246 ? -28.052 1.887 28.855 1.00 92.06 246 ALA A O 1
ATOM 2001 N N . LYS A 1 247 ? -29.103 3.139 27.312 1.00 89.75 247 LYS A N 1
ATOM 2002 C CA . LYS A 1 247 ? -30.354 2.372 27.259 1.00 89.75 247 LYS A CA 1
ATOM 2003 C C . LYS A 1 247 ? -30.654 1.927 25.828 1.00 89.75 247 LYS A C 1
ATOM 2005 O O . LYS A 1 247 ? -30.429 2.689 24.884 1.00 89.75 247 LYS A O 1
ATOM 2010 N N . LEU A 1 248 ? -31.167 0.707 25.662 1.00 88.56 248 LEU A N 1
ATOM 2011 C CA . LEU A 1 248 ? -31.516 0.174 24.345 1.00 88.56 248 LEU A CA 1
ATOM 2012 C C . LEU A 1 248 ? -32.784 0.855 23.816 1.00 88.56 248 LEU A C 1
ATOM 2014 O O . LEU A 1 248 ? -33.773 0.999 24.529 1.00 88.56 248 LEU A O 1
ATOM 2018 N N . ASN A 1 249 ? -32.768 1.256 22.544 1.00 84.56 249 ASN A N 1
ATOM 2019 C CA . ASN A 1 249 ? -33.951 1.747 21.838 1.00 84.56 249 ASN A CA 1
ATOM 2020 C C . ASN A 1 249 ? -34.077 1.061 20.470 1.00 84.56 249 ASN A C 1
ATOM 2022 O O . ASN A 1 249 ? -33.974 1.687 19.414 1.00 84.56 249 ASN A O 1
ATOM 2026 N N . LEU A 1 250 ? -34.255 -0.262 20.501 1.00 77.06 250 LEU A N 1
ATOM 2027 C CA . LEU A 1 250 ? -34.267 -1.113 19.306 1.00 77.06 250 LEU A CA 1
ATOM 2028 C C . LEU A 1 250 ? -35.540 -0.962 18.453 1.00 77.06 250 LEU A C 1
ATOM 2030 O O . LEU A 1 250 ? -35.539 -1.345 17.283 1.00 77.06 250 LEU A O 1
ATOM 2034 N N . GLU A 1 251 ? -36.611 -0.395 19.011 1.00 73.00 251 GLU A N 1
ATOM 2035 C CA . GLU A 1 251 ? -37.872 -0.142 18.299 1.00 73.00 251 GLU A CA 1
ATOM 2036 C C . GLU A 1 251 ? -37.715 0.954 17.239 1.00 73.00 251 GLU A C 1
ATOM 2038 O O . GLU A 1 251 ? -38.320 0.898 16.164 1.00 73.00 251 GLU A O 1
ATOM 2043 N N . ASN A 1 252 ? -36.847 1.933 17.505 1.00 72.25 252 ASN A N 1
ATOM 2044 C CA . ASN A 1 252 ? -36.570 3.011 16.573 1.00 72.25 252 ASN A CA 1
ATOM 2045 C C . ASN A 1 252 ? -35.550 2.566 15.512 1.00 72.25 252 ASN A C 1
ATOM 2047 O O . ASN A 1 252 ? -34.349 2.491 15.771 1.00 72.25 252 ASN A O 1
ATOM 2051 N N . LYS A 1 253 ? -36.034 2.317 14.290 1.00 73.81 253 LYS A N 1
ATOM 2052 C CA . LYS A 1 253 ? -35.222 1.935 13.119 1.00 73.81 253 LYS A CA 1
ATOM 2053 C C . LYS A 1 253 ? -34.769 3.124 12.256 1.00 73.81 253 LYS A C 1
ATOM 2055 O O . LYS A 1 253 ? -34.332 2.922 11.120 1.00 73.81 253 LYS A O 1
ATOM 2060 N N . ASP A 1 254 ? -34.876 4.365 12.738 1.00 71.12 254 ASP A N 1
ATOM 2061 C CA . ASP A 1 254 ? -34.307 5.521 12.035 1.00 71.12 254 ASP A CA 1
ATOM 2062 C C . ASP A 1 254 ? -32.784 5.559 12.239 1.00 71.12 254 ASP A C 1
ATOM 2064 O O . ASP A 1 254 ? -32.273 6.058 13.238 1.00 71.12 254 ASP A O 1
ATOM 2068 N N . TYR A 1 255 ? -32.054 4.991 11.277 1.00 73.94 255 TYR A N 1
ATOM 2069 C CA . TYR A 1 255 ? -30.585 4.969 11.249 1.00 73.94 255 TYR A CA 1
ATOM 2070 C C . TYR A 1 255 ? -29.977 6.082 10.380 1.00 73.94 255 TYR A C 1
ATOM 2072 O O . TYR A 1 255 ? -28.776 6.048 10.088 1.00 73.94 255 TYR A O 1
ATOM 2080 N N . LYS A 1 256 ? -30.798 6.997 9.838 1.00 69.88 256 LYS A N 1
ATOM 2081 C CA . LYS A 1 256 ? -30.341 8.014 8.870 1.00 69.88 256 LYS A CA 1
ATOM 2082 C C . LYS A 1 256 ? -29.905 9.313 9.539 1.00 69.88 256 LYS A C 1
ATOM 2084 O O . LYS A 1 256 ? -29.068 10.014 8.979 1.00 69.88 256 LYS A O 1
ATOM 2089 N N . LYS A 1 257 ? -30.483 9.640 10.695 1.00 74.31 257 LYS A N 1
ATOM 2090 C CA . LYS A 1 257 ? -30.243 10.904 11.414 1.00 74.31 257 LYS A CA 1
ATOM 2091 C C . LYS A 1 257 ? -29.261 10.777 12.579 1.00 74.31 257 LYS A C 1
ATOM 2093 O O . LYS A 1 257 ? -28.874 11.786 13.154 1.00 74.31 257 LYS A O 1
ATOM 2098 N N . THR A 1 258 ? -28.878 9.555 12.919 1.00 78.38 258 THR A N 1
ATOM 2099 C CA . THR A 1 258 ? -28.078 9.206 14.091 1.00 78.38 258 THR A CA 1
ATOM 2100 C C . THR A 1 258 ? -26.610 8.995 13.723 1.00 78.38 258 THR A C 1
ATOM 2102 O O . THR A 1 258 ? -26.277 8.483 12.649 1.00 78.38 258 THR A O 1
ATOM 2105 N N . THR A 1 259 ? -25.711 9.379 14.630 1.00 85.88 259 THR A N 1
ATOM 2106 C CA . THR A 1 259 ? -24.272 9.124 14.484 1.00 85.88 259 THR A CA 1
ATOM 2107 C C . THR A 1 259 ? -24.014 7.622 14.592 1.00 85.88 259 THR A C 1
ATOM 2109 O O . THR A 1 259 ? -24.485 6.977 15.528 1.00 85.88 259 THR A O 1
ATOM 2112 N N . LYS A 1 260 ? -23.282 7.047 13.633 1.00 90.69 260 LYS A N 1
ATOM 2113 C CA . LYS A 1 260 ? -22.927 5.621 13.632 1.00 90.69 260 LYS A CA 1
ATOM 2114 C C . LYS A 1 260 ? -21.557 5.418 14.249 1.00 90.69 260 LYS A C 1
ATOM 2116 O O . LYS A 1 260 ? -20.599 6.030 13.782 1.00 90.69 260 LYS A O 1
ATOM 2121 N N . ILE A 1 261 ? -21.459 4.526 15.231 1.00 92.56 261 ILE A N 1
ATOM 2122 C CA . ILE A 1 261 ? -20.196 4.228 15.907 1.00 92.56 261 ILE A CA 1
ATOM 2123 C C . ILE A 1 261 ? -19.873 2.736 15.927 1.00 92.56 261 ILE A C 1
ATOM 2125 O O . ILE A 1 261 ? -20.753 1.870 15.873 1.00 92.56 261 ILE A O 1
ATOM 2129 N N . THR A 1 262 ? -18.575 2.450 15.983 1.00 93.19 262 THR A N 1
ATOM 2130 C CA . THR A 1 262 ? -18.028 1.106 16.168 1.00 93.19 262 THR A CA 1
ATOM 2131 C C . THR A 1 262 ? -17.892 0.805 17.650 1.00 93.19 262 THR A C 1
ATOM 2133 O O . THR A 1 262 ? -17.554 1.684 18.439 1.00 93.19 262 THR A O 1
ATOM 2136 N N . TRP A 1 263 ? -18.117 -0.448 18.012 1.00 93.69 263 TRP A N 1
ATOM 2137 C CA . TRP A 1 263 ? -18.099 -0.911 19.391 1.00 93.69 263 TRP A CA 1
ATOM 2138 C C . TRP A 1 263 ? -17.575 -2.347 19.450 1.00 93.69 263 TRP A C 1
ATOM 2140 O O . TRP A 1 263 ? -17.534 -3.040 18.427 1.00 93.69 263 TRP A O 1
ATOM 2150 N N . LEU A 1 264 ? -17.168 -2.776 20.642 1.00 93.31 264 LEU A N 1
ATOM 2151 C CA . LEU A 1 264 ? -16.761 -4.148 20.946 1.00 93.31 264 LEU A CA 1
ATOM 2152 C C . LEU A 1 264 ? -17.386 -4.579 22.275 1.00 93.31 264 LEU A C 1
ATOM 2154 O O . LEU A 1 264 ? -17.385 -3.800 23.222 1.00 93.31 264 LEU A O 1
ATOM 2158 N N . ALA A 1 265 ? -17.919 -5.795 22.365 1.00 92.12 265 ALA A N 1
ATOM 2159 C CA . ALA A 1 265 ? -18.422 -6.323 23.631 1.00 92.12 265 ALA A CA 1
ATOM 2160 C C . ALA A 1 265 ? -17.280 -6.753 24.555 1.00 92.12 265 ALA A C 1
ATOM 2162 O O . ALA A 1 265 ? -16.317 -7.380 24.118 1.00 92.12 265 ALA A O 1
ATOM 2163 N N . GLU A 1 266 ? -17.428 -6.462 25.844 1.00 89.31 266 GLU A N 1
ATOM 2164 C CA . GLU A 1 266 ? -16.610 -7.051 26.896 1.00 89.31 266 GLU A CA 1
ATOM 2165 C C . GLU A 1 266 ? -17.347 -8.288 27.431 1.00 89.31 266 GLU A C 1
ATOM 2167 O O . GLU A 1 266 ? -18.382 -8.179 28.090 1.00 89.31 266 GLU A O 1
ATOM 2172 N N . THR A 1 267 ? -16.844 -9.475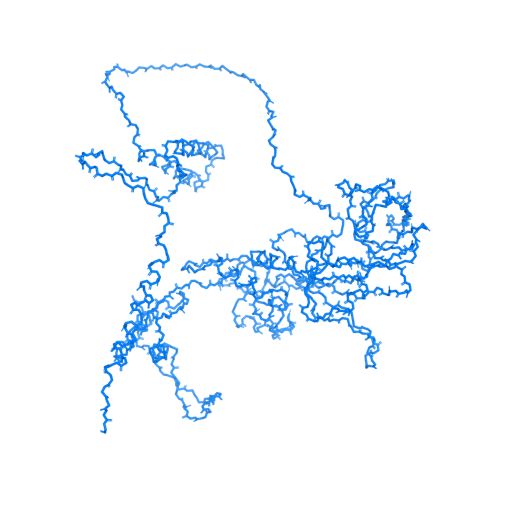 27.089 1.00 86.31 267 THR A N 1
ATOM 2173 C CA . THR A 1 267 ? -17.386 -10.772 27.519 1.00 86.31 267 THR A CA 1
ATOM 2174 C C . THR A 1 267 ? -16.245 -11.750 27.813 1.00 86.31 267 THR A C 1
ATOM 2176 O O . THR A 1 267 ? -15.199 -11.722 27.164 1.00 86.31 267 THR A O 1
ATOM 2179 N N . SER A 1 268 ? -16.454 -12.641 28.786 1.00 80.56 268 SER A N 1
ATOM 2180 C CA . SER A 1 268 ? -15.569 -13.781 29.052 1.00 80.56 268 SER A CA 1
ATOM 2181 C C . SER A 1 268 ? -15.614 -14.853 27.960 1.00 80.56 268 SER A C 1
ATOM 2183 O O . SER A 1 268 ? -14.641 -15.581 27.781 1.00 80.56 268 SER A O 1
ATOM 2185 N N . SER A 1 269 ? -16.729 -14.953 27.233 1.00 79.44 269 SER A N 1
ATOM 2186 C CA . SER A 1 269 ? -16.979 -15.975 26.210 1.00 79.44 269 SER A CA 1
ATOM 2187 C C . SER A 1 269 ? -16.178 -15.729 24.931 1.00 79.44 269 SER A C 1
ATOM 2189 O O . SER A 1 269 ? -15.847 -16.670 24.211 1.00 79.44 269 SER A O 1
ATOM 2191 N N . ALA A 1 270 ? -15.823 -14.471 24.656 1.00 81.62 270 ALA A N 1
ATOM 2192 C CA . ALA A 1 270 ? -15.033 -14.093 23.493 1.00 81.62 270 ALA A CA 1
ATOM 2193 C C . ALA A 1 270 ? -14.032 -12.990 23.840 1.00 81.62 270 ALA A C 1
ATOM 2195 O O . ALA A 1 270 ? -14.362 -11.805 23.883 1.00 81.62 270 ALA A O 1
ATOM 2196 N N . SER A 1 271 ? -12.776 -13.384 24.058 1.00 87.19 271 SER A N 1
ATOM 2197 C CA . SER A 1 271 ? -11.707 -12.428 24.334 1.00 87.19 271 SER A CA 1
ATOM 2198 C C . SER A 1 271 ? -11.362 -11.599 23.098 1.00 87.19 271 SER A C 1
ATOM 2200 O O . SER A 1 271 ? -11.165 -12.138 22.002 1.00 87.19 271 SER A O 1
ATOM 2202 N N . LEU A 1 272 ? -11.254 -10.285 23.307 1.00 90.75 272 LEU A N 1
ATOM 2203 C CA . LEU A 1 272 ? -10.816 -9.325 22.296 1.00 90.75 272 LEU A CA 1
ATOM 2204 C C . LEU A 1 272 ? -9.421 -9.680 21.784 1.00 90.75 272 LEU A C 1
ATOM 2206 O O . LEU A 1 272 ? -8.570 -10.158 22.536 1.00 90.75 272 LEU A O 1
ATOM 2210 N N . THR A 1 273 ? -9.185 -9.426 20.502 1.00 89.75 273 THR A N 1
ATOM 2211 C CA . THR A 1 273 ? -7.936 -9.803 19.837 1.00 89.75 273 THR A CA 1
ATOM 2212 C C . THR A 1 273 ? -6.916 -8.671 19.946 1.00 89.75 273 THR A C 1
ATOM 2214 O O . THR A 1 273 ? -7.177 -7.577 19.428 1.00 89.75 273 THR A O 1
ATOM 2217 N N . PRO A 1 274 ? -5.738 -8.892 20.555 1.00 93.06 274 PRO A N 1
ATOM 2218 C CA . PRO A 1 274 ? -4.641 -7.933 20.507 1.00 93.06 274 PRO A CA 1
ATOM 2219 C C . PRO A 1 274 ? -4.242 -7.674 19.054 1.00 93.06 274 PRO A C 1
ATOM 2221 O O . PRO A 1 274 ? -3.881 -8.598 18.325 1.00 93.06 274 PRO A O 1
ATOM 2224 N N . THR A 1 275 ? -4.342 -6.421 18.618 1.00 94.44 275 THR A N 1
ATOM 2225 C CA . THR A 1 275 ? -4.128 -6.035 17.220 1.00 94.44 275 THR A CA 1
ATOM 2226 C C . THR A 1 275 ? -3.193 -4.832 17.158 1.00 94.44 275 THR A C 1
ATOM 2228 O O . THR A 1 275 ? -3.337 -3.893 17.934 1.00 94.44 275 THR A O 1
ATOM 2231 N N . ILE A 1 276 ? -2.237 -4.834 16.234 1.00 96.06 276 ILE A N 1
ATOM 2232 C CA . ILE A 1 276 ? -1.361 -3.692 15.956 1.00 96.06 276 ILE A CA 1
ATOM 2233 C C . ILE A 1 276 ? -1.672 -3.200 14.551 1.00 96.06 276 ILE A C 1
ATOM 2235 O O . ILE A 1 276 ? -1.515 -3.935 13.579 1.00 96.06 276 ILE A O 1
ATOM 2239 N N . CYS A 1 277 ? -2.118 -1.954 14.441 1.00 95.75 277 CYS A N 1
ATOM 2240 C CA . CYS A 1 277 ? -2.317 -1.300 13.155 1.00 95.75 277 CYS A CA 1
ATOM 2241 C C . CYS A 1 277 ? -1.071 -0.488 12.804 1.00 95.75 277 CYS A C 1
ATOM 2243 O O . CYS A 1 277 ? -0.690 0.420 13.536 1.00 95.75 277 CYS A O 1
ATOM 2245 N N . VAL A 1 278 ? -0.437 -0.810 11.681 1.00 96.25 278 VAL A N 1
ATOM 2246 C CA . VAL A 1 278 ? 0.771 -0.145 11.194 1.00 96.25 278 VAL A CA 1
ATOM 2247 C C . VAL A 1 278 ? 0.399 0.794 10.058 1.00 96.25 278 VAL A C 1
ATOM 2249 O O . VAL A 1 278 ? -0.131 0.367 9.029 1.00 96.25 278 VAL A O 1
ATOM 2252 N N . ASN A 1 279 ? 0.701 2.075 10.230 1.00 94.31 279 ASN A N 1
ATOM 2253 C CA . ASN A 1 279 ? 0.580 3.085 9.192 1.00 94.31 279 ASN A CA 1
ATOM 2254 C C . ASN A 1 279 ? 1.960 3.434 8.625 1.00 94.31 279 ASN A C 1
ATOM 2256 O O . ASN A 1 279 ? 2.941 3.570 9.361 1.00 94.31 279 ASN A O 1
ATOM 2260 N N . TYR A 1 280 ? 2.017 3.597 7.306 1.00 94.38 280 TYR A N 1
ATOM 2261 C CA . TYR A 1 280 ? 3.233 3.933 6.583 1.00 94.38 280 TYR A CA 1
ATOM 2262 C C . TYR A 1 280 ? 3.081 5.240 5.818 1.00 94.38 280 TYR A C 1
ATOM 2264 O O . TYR A 1 280 ? 2.209 5.382 4.957 1.00 94.38 280 TYR A O 1
ATOM 2272 N N . GLU A 1 281 ? 4.019 6.148 6.038 1.00 92.25 281 GLU A N 1
ATOM 2273 C CA . GLU A 1 281 ? 4.170 7.364 5.249 1.00 92.25 281 GLU A CA 1
ATOM 2274 C C . GLU A 1 281 ? 5.271 7.206 4.191 1.00 92.25 281 GLU A C 1
ATOM 2276 O O . GLU A 1 281 ? 5.952 6.180 4.085 1.00 92.25 281 GLU A O 1
ATOM 2281 N N . HIS A 1 282 ? 5.451 8.236 3.367 1.00 91.94 282 HIS A N 1
ATOM 2282 C CA . HIS A 1 282 ? 6.529 8.263 2.390 1.00 91.94 282 HIS A CA 1
ATOM 2283 C C . HIS A 1 282 ? 7.901 8.321 3.071 1.00 91.94 282 HIS A C 1
ATOM 2285 O O . HIS A 1 282 ? 8.104 9.083 4.014 1.00 91.94 282 HIS A O 1
ATOM 2291 N N . LEU A 1 283 ? 8.864 7.563 2.534 1.00 91.75 283 LEU A N 1
ATOM 2292 C CA . LEU A 1 283 ? 10.264 7.585 2.982 1.00 91.75 283 LEU A CA 1
ATOM 2293 C C . LEU A 1 283 ? 10.967 8.907 2.673 1.00 91.75 283 LEU A C 1
ATOM 2295 O O . LEU A 1 283 ? 11.944 9.243 3.337 1.00 91.75 283 LEU A O 1
ATOM 2299 N N . ILE A 1 284 ? 10.491 9.636 1.661 1.00 93.31 284 ILE A N 1
ATOM 2300 C CA . ILE A 1 284 ? 11.042 10.923 1.248 1.00 93.31 284 ILE A CA 1
ATOM 2301 C C . ILE A 1 284 ? 9.987 12.010 1.435 1.00 93.31 284 ILE A C 1
ATOM 2303 O O . ILE A 1 284 ? 8.877 11.913 0.909 1.00 93.31 284 ILE A O 1
ATOM 2307 N N . THR A 1 285 ? 10.351 13.073 2.145 1.00 91.12 285 THR A N 1
ATOM 2308 C CA . THR A 1 285 ? 9.460 14.209 2.426 1.00 91.12 285 THR A CA 1
ATOM 2309 C C . THR A 1 285 ? 9.262 15.109 1.207 1.00 91.12 285 THR A C 1
ATOM 2311 O O . THR A 1 285 ? 8.195 15.692 1.026 1.00 91.12 285 THR A O 1
ATOM 2314 N N . LYS A 1 286 ? 10.265 15.191 0.326 1.00 91.12 286 LYS A N 1
ATOM 2315 C CA . LYS A 1 286 ? 10.222 16.020 -0.882 1.00 91.12 286 LYS A CA 1
ATOM 2316 C C . LYS A 1 286 ? 9.573 15.290 -2.076 1.00 91.12 286 LYS A C 1
ATOM 2318 O O . LYS A 1 286 ? 10.037 14.206 -2.435 1.00 91.12 286 LYS A O 1
ATOM 2323 N N . PRO A 1 287 ? 8.577 15.889 -2.763 1.00 89.19 287 PRO A N 1
ATOM 2324 C CA . PRO A 1 287 ? 7.891 15.245 -3.888 1.00 89.19 287 PRO A CA 1
ATOM 2325 C C . PRO A 1 287 ? 8.789 14.902 -5.076 1.00 89.19 287 PRO A C 1
ATOM 2327 O O . PRO A 1 287 ? 8.714 13.797 -5.608 1.00 89.19 287 PRO A O 1
ATOM 2330 N N . VAL A 1 288 ? 9.656 15.828 -5.484 1.00 88.75 288 VAL A N 1
ATOM 2331 C CA . VAL A 1 288 ? 10.589 15.640 -6.600 1.00 88.75 288 VAL A CA 1
ATOM 2332 C C . VAL A 1 288 ? 11.962 16.132 -6.170 1.00 88.75 288 VAL A C 1
ATOM 2334 O O . VAL A 1 288 ? 12.103 17.265 -5.713 1.00 88.75 288 VAL A O 1
ATOM 2337 N N . LEU A 1 289 ? 12.967 15.271 -6.310 1.00 86.56 289 LEU A N 1
ATOM 2338 C CA . LEU A 1 289 ? 14.359 15.591 -6.001 1.00 86.56 289 LEU A CA 1
ATOM 2339 C C . LEU A 1 289 ? 15.062 16.138 -7.246 1.00 86.56 289 LEU A C 1
ATOM 2341 O O . LEU A 1 289 ? 14.941 15.567 -8.334 1.00 86.56 289 LEU A O 1
ATOM 2345 N N . GLY A 1 290 ? 15.810 17.227 -7.073 1.00 82.69 290 GLY A N 1
ATOM 2346 C CA . GLY A 1 290 ? 16.686 17.783 -8.101 1.00 82.69 290 GLY A CA 1
ATOM 2347 C C . GLY A 1 290 ? 17.871 16.862 -8.416 1.00 82.69 290 GLY A C 1
ATOM 2348 O O . GLY A 1 290 ? 18.196 15.954 -7.652 1.00 82.69 290 GLY A O 1
ATOM 2349 N N . LYS A 1 291 ? 18.535 17.092 -9.556 1.00 79.50 291 LYS A N 1
ATOM 2350 C CA . LYS A 1 291 ? 19.683 16.272 -9.995 1.00 79.50 291 LYS A CA 1
ATOM 2351 C C . LYS A 1 291 ? 20.893 16.378 -9.056 1.00 79.50 291 LYS A C 1
ATOM 2353 O O . LYS A 1 291 ? 21.544 15.366 -8.822 1.00 79.50 291 LYS A O 1
ATOM 2358 N N . GLU A 1 292 ? 21.126 17.564 -8.497 1.00 81.56 292 GLU A N 1
ATOM 2359 C CA . GLU A 1 292 ? 22.259 17.874 -7.608 1.00 81.56 292 GLU A CA 1
ATOM 2360 C C . GLU A 1 292 ? 21.924 17.721 -6.115 1.00 81.56 292 GLU A C 1
ATOM 2362 O O . GLU A 1 292 ? 22.754 17.977 -5.248 1.00 81.56 292 GLU A O 1
ATOM 2367 N N . GLU A 1 293 ? 20.696 17.323 -5.784 1.00 87.69 293 GLU A N 1
ATOM 2368 C CA . GLU A 1 293 ? 20.254 17.246 -4.394 1.00 87.69 293 GLU A CA 1
ATOM 2369 C C . GLU A 1 293 ? 20.576 15.884 -3.777 1.00 87.69 293 GLU A C 1
ATOM 2371 O O . GLU A 1 293 ? 20.253 14.826 -4.337 1.00 87.69 293 GLU A O 1
ATOM 2376 N N . ASP A 1 294 ? 21.156 15.902 -2.574 1.00 88.12 294 ASP A N 1
ATOM 2377 C CA . ASP A 1 294 ? 21.349 14.678 -1.809 1.00 88.12 294 ASP A CA 1
ATOM 2378 C C . ASP A 1 294 ? 20.033 14.247 -1.155 1.00 88.12 294 ASP A C 1
ATOM 2380 O O . ASP A 1 294 ? 19.489 14.893 -0.258 1.00 88.12 294 ASP A O 1
ATOM 2384 N N . PHE A 1 295 ? 19.532 13.095 -1.593 1.00 88.50 295 PHE A N 1
ATOM 2385 C CA . PHE A 1 295 ? 18.295 12.509 -1.090 1.00 88.50 295 PHE A CA 1
ATOM 2386 C C . PHE A 1 295 ? 18.352 12.199 0.413 1.00 88.50 295 PHE A C 1
ATOM 2388 O O . PHE A 1 295 ? 17.303 12.107 1.048 1.00 88.50 295 PHE A O 1
ATOM 2395 N N . LYS A 1 296 ? 19.556 12.070 0.989 1.00 91.00 296 LYS A N 1
ATOM 2396 C CA . LYS A 1 296 ? 19.756 11.797 2.418 1.00 91.00 296 LYS A CA 1
ATOM 2397 C C . LYS A 1 296 ? 19.213 12.896 3.333 1.00 91.00 296 LYS A C 1
ATOM 2399 O O . LYS A 1 296 ? 18.857 12.613 4.472 1.00 91.00 296 LYS A O 1
ATOM 2404 N N . GLN A 1 297 ? 19.110 14.129 2.837 1.00 90.56 297 GLN A N 1
ATOM 2405 C CA . GLN A 1 297 ? 18.587 15.265 3.605 1.00 90.56 297 GLN A CA 1
ATOM 2406 C C . GLN A 1 297 ? 17.057 15.247 3.734 1.00 90.56 297 GLN A C 1
ATOM 2408 O O . GLN A 1 297 ? 16.502 15.909 4.604 1.00 90.56 297 GLN A O 1
ATOM 2413 N N . TYR A 1 298 ? 16.369 14.475 2.890 1.00 92.00 298 TYR A N 1
ATOM 2414 C CA . TYR A 1 298 ? 14.908 14.471 2.783 1.00 92.00 298 TYR A CA 1
ATOM 2415 C C . TYR A 1 298 ? 14.272 13.181 3.312 1.00 92.00 298 TYR A C 1
ATOM 2417 O O . TYR A 1 298 ? 13.163 12.829 2.913 1.00 92.00 298 TYR A O 1
ATOM 2425 N N . ILE A 1 299 ? 14.975 12.451 4.179 1.00 92.56 299 ILE A N 1
ATOM 2426 C CA . ILE A 1 299 ? 14.498 11.182 4.738 1.00 92.56 299 ILE A CA 1
ATOM 2427 C C . ILE A 1 299 ? 13.453 11.439 5.826 1.00 92.56 299 ILE A C 1
ATOM 2429 O O . ILE A 1 299 ? 13.703 12.174 6.781 1.00 92.56 299 ILE A O 1
ATOM 2433 N N . ASN A 1 300 ? 12.309 10.763 5.726 1.00 92.62 300 ASN A N 1
ATOM 2434 C CA . ASN A 1 300 ? 11.309 10.716 6.785 1.00 92.62 300 ASN A CA 1
ATOM 2435 C C . ASN A 1 300 ? 11.639 9.607 7.798 1.00 92.62 300 ASN A C 1
ATOM 2437 O O . ASN A 1 300 ? 11.463 8.414 7.523 1.00 92.62 300 ASN A O 1
ATOM 2441 N N . ARG A 1 301 ? 12.091 10.007 8.991 1.00 89.06 301 ARG A N 1
ATOM 2442 C CA . ARG A 1 301 ? 12.393 9.082 10.098 1.00 89.06 301 ARG A CA 1
ATOM 2443 C C . ARG A 1 301 ? 11.143 8.560 10.812 1.00 89.06 301 ARG A C 1
ATOM 2445 O O . ARG A 1 301 ? 11.207 7.483 11.389 1.00 89.06 301 ARG A O 1
ATOM 2452 N N . ASN A 1 302 ? 10.009 9.250 10.694 1.00 90.12 302 ASN A N 1
ATOM 2453 C CA . ASN A 1 302 ? 8.737 8.867 11.316 1.00 90.12 302 ASN A CA 1
ATOM 2454 C C . ASN A 1 302 ? 7.793 8.184 10.313 1.00 90.12 302 ASN A C 1
ATOM 2456 O O . ASN A 1 302 ? 6.575 8.256 10.435 1.00 90.12 302 ASN A O 1
ATOM 2460 N N . SER A 1 303 ? 8.360 7.509 9.307 1.00 91.44 303 SER A N 1
ATOM 2461 C CA . SER A 1 303 ? 7.602 6.908 8.203 1.00 91.44 303 SER A CA 1
ATOM 2462 C C . SER A 1 303 ? 6.825 5.640 8.567 1.00 91.44 303 SER A C 1
ATOM 2464 O O . SER A 1 303 ? 6.126 5.102 7.711 1.00 91.44 303 SER A O 1
ATOM 2466 N N . LYS A 1 304 ? 6.950 5.147 9.801 1.00 94.00 304 LYS A N 1
ATOM 2467 C CA . LYS A 1 304 ? 6.220 3.997 10.337 1.00 94.00 304 LYS A CA 1
ATOM 2468 C C . LYS A 1 304 ? 5.632 4.392 11.687 1.00 94.00 304 LYS A C 1
ATOM 2470 O O . LYS A 1 304 ? 6.373 4.803 12.576 1.00 94.00 304 LYS A O 1
ATOM 2475 N N . GLN A 1 305 ? 4.322 4.261 11.826 1.00 93.75 305 GLN A N 1
ATOM 2476 C CA . GLN A 1 305 ? 3.590 4.514 13.063 1.00 93.75 305 GLN A CA 1
ATOM 2477 C C . GLN A 1 305 ? 2.806 3.257 13.422 1.00 93.75 305 GLN A C 1
ATOM 2479 O O . GLN A 1 305 ? 2.179 2.651 12.554 1.00 93.75 305 GLN A O 1
ATOM 2484 N N . GLU A 1 306 ? 2.864 2.849 14.683 1.00 94.75 306 GLU A N 1
ATOM 2485 C CA . GLU A 1 306 ? 2.175 1.662 15.181 1.00 94.75 306 GLU A CA 1
ATOM 2486 C C . GLU A 1 306 ? 1.133 2.084 16.214 1.00 94.75 306 GLU A C 1
ATOM 2488 O O . GLU A 1 306 ? 1.442 2.789 17.173 1.00 94.75 306 GLU A O 1
ATOM 2493 N N . GLU A 1 307 ? -0.106 1.650 16.013 1.00 94.00 307 GLU A N 1
ATOM 2494 C CA . GLU A 1 307 ? -1.219 1.886 16.924 1.00 94.00 307 GLU A CA 1
ATOM 2495 C C . GLU A 1 307 ? -1.640 0.569 17.573 1.00 94.00 307 GLU A C 1
ATOM 2497 O O . GLU A 1 307 ? -1.992 -0.398 16.890 1.00 94.00 307 GLU A O 1
ATOM 2502 N N . LEU A 1 308 ? -1.628 0.537 18.907 1.00 94.69 308 LEU A N 1
ATOM 2503 C CA . LEU A 1 308 ? -2.116 -0.601 19.678 1.00 94.69 308 LEU A CA 1
ATOM 2504 C C . LEU A 1 308 ? -3.645 -0.565 19.743 1.00 94.69 308 LEU A C 1
ATOM 2506 O O . LEU A 1 308 ? -4.250 0.395 20.226 1.00 94.69 308 LEU A O 1
ATOM 2510 N N . MET A 1 309 ? -4.270 -1.641 19.284 1.00 93.81 309 MET A N 1
ATOM 2511 C CA . MET A 1 309 ? -5.711 -1.760 19.112 1.00 93.81 309 MET A CA 1
ATOM 2512 C C . MET A 1 309 ? -6.239 -3.026 19.800 1.00 93.81 309 MET A C 1
ATOM 2514 O O . MET A 1 309 ? -5.565 -4.056 19.873 1.00 93.81 309 MET A O 1
ATOM 2518 N N . LEU A 1 310 ? -7.480 -2.962 20.273 1.00 93.00 310 LEU A N 1
ATOM 2519 C CA . LEU A 1 310 ? -8.281 -4.133 20.611 1.00 93.00 310 LEU A CA 1
ATOM 2520 C C . LEU A 1 310 ? -9.236 -4.399 19.459 1.00 93.00 310 LEU A C 1
ATOM 2522 O O . LEU A 1 310 ? -9.997 -3.518 19.064 1.00 93.00 310 LEU A O 1
ATOM 2526 N N . GLY A 1 311 ? -9.163 -5.593 18.898 1.00 92.00 311 GLY A N 1
ATOM 2527 C CA . GLY A 1 311 ? -9.948 -5.986 17.745 1.00 92.00 311 GLY A CA 1
ATOM 2528 C C . GLY A 1 311 ? -11.059 -6.973 18.073 1.00 92.00 311 GLY A C 1
ATOM 2529 O O . GLY A 1 311 ? -11.056 -7.624 19.119 1.00 92.00 311 GLY A O 1
ATOM 2530 N N . ASP A 1 312 ? -11.996 -7.090 17.137 1.00 89.94 312 ASP A N 1
ATOM 2531 C CA . ASP A 1 312 ? -13.037 -8.120 17.107 1.00 89.94 312 ASP A CA 1
ATOM 2532 C C . ASP A 1 312 ? -12.419 -9.524 17.344 1.00 89.94 312 ASP A C 1
ATOM 2534 O O . ASP A 1 312 ? -11.356 -9.827 16.781 1.00 89.94 312 ASP A O 1
ATOM 2538 N N . PRO A 1 313 ? -13.035 -10.396 18.168 1.00 90.69 313 PRO A N 1
ATOM 2539 C CA . PRO A 1 313 ? -12.593 -11.782 18.344 1.00 90.69 313 PRO A CA 1
ATOM 2540 C C . PRO A 1 313 ? -12.388 -12.535 17.021 1.00 90.69 313 PRO A C 1
ATOM 2542 O O . PRO A 1 313 ? -11.476 -13.352 16.913 1.00 90.69 313 PRO A O 1
ATOM 2545 N N . CYS A 1 314 ? -13.166 -12.202 15.985 1.00 90.06 314 CYS A N 1
ATOM 2546 C CA . CYS A 1 314 ? -13.052 -12.811 14.658 1.00 90.06 314 CYS A CA 1
ATOM 2547 C C . CYS A 1 314 ? -11.736 -12.483 13.930 1.00 90.06 314 CYS A C 1
ATOM 2549 O O . CYS A 1 314 ? -11.421 -13.116 12.925 1.00 90.06 314 CYS A O 1
ATOM 2551 N N . LEU A 1 315 ? -10.962 -11.490 14.391 1.00 91.06 315 LEU A N 1
ATOM 2552 C CA . LEU A 1 315 ? -9.653 -11.185 13.801 1.00 91.06 315 LEU A CA 1
ATOM 2553 C C . LEU A 1 315 ? -8.627 -12.304 14.034 1.00 91.06 315 LEU A C 1
ATOM 2555 O O . LEU A 1 315 ? -7.630 -12.354 13.318 1.00 91.06 315 LEU A O 1
ATOM 2559 N N . LYS A 1 316 ? -8.863 -13.212 14.993 1.00 89.69 316 LYS A N 1
ATOM 2560 C CA . LYS A 1 316 ? -7.995 -14.380 15.230 1.00 89.69 316 LYS A CA 1
ATOM 2561 C C . LYS A 1 316 ? -7.957 -15.339 14.043 1.00 89.69 316 LYS A C 1
ATOM 2563 O O . LYS A 1 316 ? -6.953 -16.012 13.849 1.00 89.69 316 LYS A O 1
ATOM 2568 N N . ASP A 1 317 ? -9.022 -15.364 13.244 1.00 91.00 317 ASP A N 1
ATOM 2569 C CA . ASP A 1 317 ? -9.159 -16.276 12.105 1.00 91.00 317 ASP A CA 1
ATOM 2570 C C . ASP A 1 317 ? -8.502 -15.742 10.820 1.00 91.00 317 ASP A C 1
ATOM 2572 O O . ASP A 1 317 ? -8.533 -16.411 9.782 1.00 91.00 317 ASP A O 1
ATOM 2576 N N . LEU A 1 318 ? -7.936 -14.530 10.859 1.00 94.06 318 LEU A N 1
ATOM 2577 C CA . LEU A 1 318 ? -7.293 -13.922 9.699 1.00 94.06 318 LEU A CA 1
ATOM 2578 C C . LEU A 1 318 ? -5.999 -14.634 9.334 1.00 94.06 318 LEU A C 1
ATOM 2580 O O . LEU A 1 318 ? -5.196 -15.008 10.189 1.00 94.06 318 LEU A O 1
ATOM 2584 N N . LYS A 1 319 ? -5.769 -14.759 8.030 1.00 94.88 319 LYS A N 1
ATOM 2585 C CA . LYS A 1 319 ? -4.543 -15.310 7.464 1.00 94.88 319 LYS A CA 1
ATOM 2586 C C . LYS A 1 319 ? -3.685 -14.199 6.888 1.00 94.88 319 LYS A C 1
ATOM 2588 O O . LYS A 1 319 ? -4.169 -13.155 6.451 1.00 94.88 319 LYS A O 1
ATOM 2593 N N . LYS A 1 320 ? -2.381 -14.462 6.820 1.00 95.38 320 LYS A N 1
ATOM 2594 C CA . LYS A 1 320 ? -1.438 -13.568 6.150 1.00 95.38 320 LYS A CA 1
ATOM 2595 C C . LYS A 1 320 ? -1.880 -13.310 4.706 1.00 95.38 320 LYS A C 1
ATOM 2597 O O . LYS A 1 320 ? -2.049 -14.248 3.931 1.00 95.38 320 LYS A O 1
ATOM 2602 N N . GLY A 1 321 ? -1.998 -12.037 4.349 1.00 94.31 321 GLY A N 1
ATOM 2603 C CA . GLY A 1 321 ? -2.446 -11.575 3.039 1.00 94.31 321 GLY A CA 1
ATOM 2604 C C . GLY A 1 321 ? -3.942 -11.268 2.945 1.00 94.31 321 GLY A C 1
ATOM 2605 O O . GLY A 1 321 ? -4.352 -10.679 1.946 1.00 94.31 321 GLY A O 1
ATOM 2606 N N . ASP A 1 322 ? -4.745 -11.602 3.960 1.00 95.75 322 ASP A N 1
ATOM 2607 C CA . ASP A 1 322 ? -6.167 -11.257 3.967 1.00 95.75 322 ASP A CA 1
ATOM 2608 C C . ASP A 1 322 ? -6.344 -9.738 4.033 1.00 95.75 322 ASP A C 1
ATOM 2610 O O . ASP A 1 322 ? -5.760 -9.056 4.881 1.00 95.75 322 ASP A O 1
ATOM 2614 N N . ILE A 1 323 ? -7.165 -9.207 3.127 1.00 96.19 323 ILE A N 1
ATOM 2615 C CA . ILE A 1 323 ? -7.518 -7.789 3.079 1.00 96.19 323 ILE A CA 1
ATOM 2616 C C . ILE A 1 323 ? -8.855 -7.606 3.781 1.00 96.19 323 ILE A C 1
ATOM 2618 O O . ILE A 1 323 ? -9.844 -8.239 3.420 1.00 96.19 323 ILE A O 1
ATOM 2622 N N . ILE A 1 324 ? -8.894 -6.703 4.751 1.00 95.75 324 ILE A N 1
ATOM 2623 C CA . ILE A 1 324 ? -10.069 -6.408 5.560 1.00 95.75 324 ILE A CA 1
ATOM 2624 C C . ILE A 1 324 ? -10.359 -4.909 5.575 1.00 95.75 324 ILE A C 1
ATOM 2626 O O . ILE A 1 324 ? -9.508 -4.080 5.250 1.00 95.75 324 ILE A O 1
ATOM 2630 N N . GLN A 1 325 ? -11.558 -4.547 6.014 1.00 95.56 325 GLN A N 1
ATOM 2631 C CA . GLN A 1 325 ? -11.914 -3.172 6.327 1.00 95.56 325 GLN A CA 1
ATOM 2632 C C . GLN A 1 325 ? -12.197 -3.042 7.823 1.00 95.56 325 GLN A C 1
ATOM 2634 O O . GLN A 1 325 ? -13.137 -3.649 8.337 1.00 95.56 325 GLN A O 1
ATOM 2639 N N . LEU A 1 326 ? -11.430 -2.203 8.516 1.00 94.81 326 LEU A N 1
ATOM 2640 C CA . LEU A 1 326 ? -11.807 -1.743 9.847 1.00 94.81 326 LEU A CA 1
ATOM 2641 C C . LEU A 1 326 ? -12.824 -0.613 9.680 1.00 94.81 326 LEU A C 1
ATOM 2643 O O . LEU A 1 326 ? -12.536 0.426 9.076 1.00 94.81 326 LEU A O 1
ATOM 2647 N N . GLN A 1 327 ? -14.044 -0.844 10.161 1.00 91.62 327 GLN A N 1
ATOM 2648 C CA . GLN A 1 327 ? -15.155 0.089 10.007 1.00 91.62 327 GLN A CA 1
ATOM 2649 C C . GLN A 1 327 ? -14.778 1.471 10.553 1.00 91.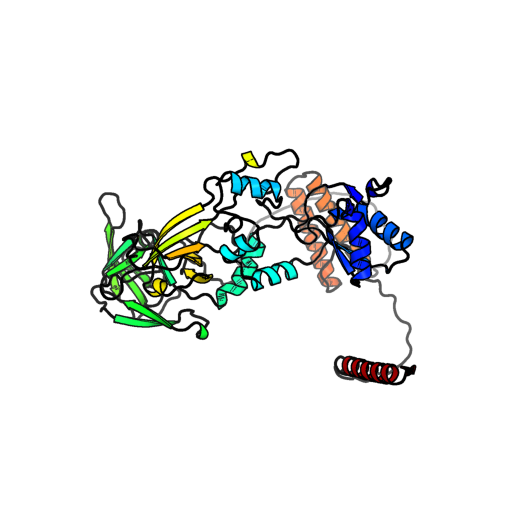62 327 GLN A C 1
ATOM 2651 O O . GLN A 1 327 ? -14.194 1.582 11.626 1.00 91.62 327 GLN A O 1
ATOM 2656 N N . ARG A 1 328 ? -15.095 2.521 9.783 1.00 89.44 328 ARG A N 1
ATOM 2657 C CA . ARG A 1 328 ? -14.767 3.930 10.079 1.00 89.44 328 ARG A CA 1
ATOM 2658 C C . ARG A 1 328 ? -13.272 4.267 10.213 1.00 89.44 328 ARG A C 1
ATOM 2660 O O . ARG A 1 328 ? -12.970 5.413 10.520 1.00 89.44 328 ARG A O 1
ATOM 2667 N N . ARG A 1 329 ? -12.358 3.331 9.922 1.00 89.19 329 ARG A N 1
ATOM 2668 C CA . ARG A 1 329 ? -10.901 3.561 9.908 1.00 89.19 329 ARG A CA 1
ATOM 2669 C C . ARG A 1 329 ? -10.291 3.432 8.518 1.00 89.19 329 ARG A C 1
ATOM 2671 O O . ARG A 1 329 ? -9.623 4.345 8.052 1.00 89.19 329 ARG A O 1
ATOM 2678 N N . GLY A 1 330 ? -10.568 2.333 7.818 1.00 93.62 330 GLY A N 1
ATOM 2679 C CA . GLY A 1 330 ? -10.068 2.125 6.458 1.00 93.62 330 GLY A CA 1
ATOM 2680 C C . GLY A 1 330 ? -9.782 0.666 6.130 1.00 93.62 330 GLY A C 1
ATOM 2681 O O . GLY A 1 330 ? -10.304 -0.241 6.778 1.00 93.62 330 GLY A O 1
ATOM 2682 N N . PHE A 1 331 ? -8.974 0.447 5.096 1.00 96.25 331 PHE A N 1
ATOM 2683 C CA . PHE A 1 331 ? -8.595 -0.884 4.631 1.00 96.25 331 PHE A CA 1
ATOM 2684 C C . PHE A 1 331 ? -7.247 -1.295 5.203 1.00 96.25 331 PHE A C 1
ATOM 2686 O O . PHE A 1 331 ? -6.351 -0.467 5.351 1.00 96.25 331 PHE A O 1
ATOM 2693 N N . TYR A 1 332 ? -7.108 -2.578 5.509 1.00 97.19 332 TYR A N 1
ATOM 2694 C CA . TYR A 1 332 ? -5.903 -3.145 6.088 1.00 97.19 332 TYR A CA 1
ATOM 2695 C C . TYR A 1 332 ? -5.603 -4.505 5.462 1.00 97.19 332 TYR A C 1
ATOM 2697 O O . TYR A 1 332 ? -6.525 -5.229 5.094 1.00 97.19 332 TYR A O 1
ATOM 2705 N N . ILE A 1 333 ? -4.326 -4.862 5.360 1.00 97.25 333 ILE A N 1
ATOM 2706 C CA . ILE A 1 333 ? -3.872 -6.212 5.009 1.00 97.25 333 ILE A CA 1
ATOM 2707 C C . ILE A 1 333 ? -3.227 -6.867 6.229 1.00 97.25 333 ILE A C 1
ATOM 2709 O O . ILE A 1 333 ? -2.457 -6.228 6.948 1.00 97.25 333 ILE A O 1
ATOM 2713 N N . CYS A 1 334 ? -3.534 -8.138 6.472 1.00 97.06 334 CYS A N 1
ATOM 2714 C CA . CYS A 1 334 ? -2.890 -8.919 7.522 1.00 97.06 334 CYS A CA 1
ATOM 2715 C C . CYS A 1 334 ? -1.451 -9.274 7.113 1.00 97.06 334 CYS A C 1
ATOM 2717 O O . CYS A 1 334 ? -1.237 -10.076 6.204 1.00 97.06 334 CYS A O 1
ATOM 2719 N N . ASP A 1 335 ? -0.458 -8.673 7.772 1.00 95.81 335 ASP A N 1
ATOM 2720 C CA . ASP A 1 335 ? 0.965 -8.979 7.542 1.00 95.81 335 ASP A CA 1
ATOM 2721 C C . ASP A 1 335 ? 1.436 -10.148 8.413 1.00 95.81 335 ASP A C 1
ATOM 2723 O O . ASP A 1 335 ? 2.177 -11.025 7.951 1.00 95.81 335 ASP A O 1
ATOM 2727 N N . GLN A 1 336 ? 0.947 -10.182 9.655 1.00 93.50 336 GLN A N 1
ATOM 2728 C CA . GLN A 1 336 ? 1.157 -11.266 10.605 1.00 93.50 336 GLN A CA 1
ATOM 2729 C C . GLN A 1 336 ? -0.181 -11.629 11.269 1.00 93.50 336 GLN A C 1
ATOM 2731 O O . GLN A 1 336 ? -0.817 -10.748 11.856 1.00 93.50 336 GLN A O 1
ATOM 2736 N N . PRO A 1 337 ? -0.630 -12.893 11.168 1.00 93.50 337 PRO A N 1
ATOM 2737 C CA . PRO A 1 337 ? -1.846 -13.345 11.831 1.00 93.50 337 PRO A CA 1
ATOM 2738 C C . PRO A 1 337 ? -1.646 -13.400 13.348 1.00 93.50 337 PRO A C 1
ATOM 2740 O O . PRO A 1 337 ? -0.516 -13.408 13.837 1.00 93.50 337 PRO A O 1
ATOM 2743 N N . TYR A 1 338 ? -2.749 -13.446 14.091 1.00 90.94 338 TYR A N 1
ATOM 2744 C CA . TYR A 1 338 ? -2.693 -13.683 15.530 1.00 90.94 338 TYR A CA 1
ATOM 2745 C C . TYR A 1 338 ? -2.131 -15.080 15.814 1.00 90.94 338 TYR A C 1
ATOM 2747 O O . TYR A 1 338 ? -2.597 -16.063 15.234 1.00 90.94 338 TYR A O 1
ATOM 2755 N N . GLU A 1 339 ? -1.183 -15.176 16.745 1.00 88.06 339 GLU A N 1
ATOM 2756 C CA . GLU A 1 339 ? -0.725 -16.461 17.270 1.00 88.06 339 GLU A CA 1
ATOM 2757 C C . GLU A 1 339 ? -0.942 -16.498 18.788 1.00 88.06 339 GLU A C 1
ATOM 2759 O O . GLU A 1 339 ? -0.577 -15.545 19.493 1.00 88.06 339 GLU A O 1
ATOM 2764 N N . PRO A 1 340 ? -1.529 -17.588 19.321 1.00 85.00 340 PRO A N 1
ATOM 2765 C CA . PRO A 1 340 ? -1.662 -17.761 20.760 1.00 85.00 340 PRO A CA 1
ATOM 2766 C C . PRO A 1 340 ? -0.281 -17.849 21.418 1.00 85.00 340 PRO A C 1
ATOM 2768 O O . PRO A 1 340 ? 0.747 -17.944 20.747 1.00 85.00 340 PRO A O 1
ATOM 2771 N N . ILE A 1 341 ? -0.258 -17.830 22.752 1.00 86.19 341 ILE A N 1
ATOM 2772 C CA . ILE A 1 341 ? 0.979 -17.881 23.539 1.00 86.19 341 ILE A CA 1
ATOM 2773 C C . ILE A 1 341 ? 1.862 -19.035 23.052 1.00 86.19 341 ILE A C 1
ATOM 2775 O O . ILE A 1 341 ? 1.512 -20.208 23.190 1.00 86.19 341 ILE A O 1
ATOM 2779 N N . SER A 1 342 ? 3.013 -18.687 22.476 1.00 82.88 342 SER A N 1
ATOM 2780 C CA . SER A 1 342 ? 3.944 -19.685 21.963 1.00 82.88 342 SER A CA 1
ATOM 2781 C C . SER A 1 342 ? 4.672 -20.362 23.127 1.00 82.88 342 SER A C 1
ATOM 2783 O O . SER A 1 342 ? 5.178 -19.658 24.008 1.00 82.88 342 SER A O 1
ATOM 2785 N N . PRO A 1 343 ? 4.813 -21.702 23.121 1.00 81.62 343 PRO A N 1
ATOM 2786 C CA . PRO A 1 343 ? 5.598 -22.423 24.124 1.00 81.62 343 PRO A CA 1
ATOM 2787 C C . PRO A 1 343 ? 7.065 -21.976 24.199 1.00 81.62 343 PRO A C 1
ATOM 2789 O O . PRO A 1 343 ? 7.713 -22.175 25.219 1.00 81.62 343 PRO A O 1
ATOM 2792 N N . TYR A 1 344 ? 7.593 -21.381 23.123 1.00 82.50 344 TYR A N 1
ATOM 2793 C CA . TYR A 1 344 ? 8.992 -20.958 23.037 1.00 82.50 344 TYR A CA 1
ATOM 2794 C C . TYR A 1 344 ? 9.219 -19.532 23.545 1.00 82.50 344 TYR A C 1
ATOM 2796 O O . TYR A 1 344 ? 10.223 -19.266 24.199 1.00 82.50 344 TYR A O 1
ATOM 2804 N N . SER A 1 345 ? 8.319 -18.600 23.219 1.00 82.75 345 SER A N 1
ATOM 2805 C CA . SER A 1 345 ? 8.472 -17.184 23.582 1.00 82.75 345 SER A CA 1
ATOM 2806 C C . SER A 1 345 ? 7.720 -16.803 24.857 1.00 82.75 345 SER A C 1
ATOM 2808 O O . SER A 1 345 ? 7.963 -15.721 25.395 1.00 82.75 345 SER A O 1
ATOM 2810 N N . CYS A 1 346 ? 6.794 -17.656 25.314 1.00 79.88 346 CYS A N 1
ATOM 2811 C CA . CYS A 1 346 ? 5.856 -17.399 26.410 1.00 79.88 346 CYS A CA 1
ATOM 2812 C C . CYS A 1 346 ? 5.075 -16.082 26.245 1.00 79.88 346 CYS A C 1
ATOM 2814 O O . CYS A 1 346 ? 4.653 -15.475 27.229 1.00 79.88 346 CYS A O 1
ATOM 2816 N N . LYS A 1 347 ? 4.898 -15.618 25.002 1.00 81.38 347 LYS A N 1
ATOM 2817 C CA . LYS A 1 347 ? 4.181 -14.387 24.654 1.00 81.38 347 LYS A CA 1
ATOM 2818 C C . LYS A 1 347 ? 3.167 -14.674 23.555 1.00 81.38 347 LYS A C 1
ATOM 2820 O O . LYS A 1 347 ? 3.443 -15.466 22.655 1.00 81.38 347 LYS A O 1
ATOM 2825 N N . GLU A 1 348 ? 2.008 -14.028 23.638 1.00 85.31 348 GLU A N 1
ATOM 2826 C CA . GLU A 1 348 ? 1.060 -13.969 22.523 1.00 85.31 348 GLU A CA 1
ATOM 2827 C C . GLU A 1 348 ? 1.604 -13.058 21.415 1.00 85.31 348 GLU A C 1
ATOM 2829 O O . GLU A 1 348 ? 2.237 -12.036 21.706 1.00 85.31 348 GLU A O 1
ATOM 2834 N N . ALA A 1 349 ? 1.375 -13.425 20.151 1.00 87.81 349 ALA A N 1
ATOM 2835 C CA . ALA A 1 349 ? 1.708 -12.575 19.014 1.00 87.81 349 ALA A CA 1
ATOM 2836 C C . ALA A 1 349 ? 0.434 -11.850 18.548 1.00 87.81 349 ALA A C 1
ATOM 2838 O O . ALA A 1 349 ? -0.526 -12.506 18.132 1.00 87.81 349 ALA A O 1
ATOM 2839 N N . PRO A 1 350 ? 0.386 -10.509 18.625 1.00 91.62 350 PRO A N 1
ATOM 2840 C CA . PRO A 1 350 ? -0.783 -9.760 18.188 1.00 91.62 350 PRO A CA 1
ATOM 2841 C C . PRO A 1 350 ? -0.956 -9.850 16.668 1.00 91.62 350 PRO A C 1
ATOM 2843 O O . PRO A 1 350 ? 0.014 -9.993 15.925 1.00 91.62 350 PRO A O 1
ATOM 2846 N N . CYS A 1 351 ? -2.192 -9.686 16.196 1.00 93.94 351 CYS A N 1
ATOM 2847 C CA . CYS A 1 351 ? -2.468 -9.567 14.767 1.00 93.94 351 CYS A CA 1
ATOM 2848 C C . CYS A 1 351 ? -1.897 -8.241 14.239 1.00 93.94 351 CYS A C 1
ATOM 2850 O O . CYS A 1 351 ? -2.322 -7.173 14.682 1.00 93.94 351 CYS A O 1
ATOM 2852 N N . ILE A 1 352 ? -0.973 -8.284 13.277 1.00 95.75 352 ILE A N 1
ATOM 2853 C CA . ILE A 1 352 ? -0.386 -7.087 12.659 1.00 95.75 352 ILE A CA 1
ATOM 2854 C C . ILE A 1 352 ? -1.105 -6.783 11.347 1.00 95.75 352 ILE A C 1
ATOM 2856 O O . ILE A 1 352 ? -1.102 -7.577 10.403 1.00 95.75 352 ILE A O 1
ATOM 2860 N N . LEU A 1 353 ? -1.703 -5.598 11.290 1.00 96.94 353 LEU A N 1
ATOM 2861 C CA . LEU A 1 353 ? -2.481 -5.093 10.170 1.00 96.94 353 LEU A CA 1
ATOM 2862 C C . LEU A 1 353 ? -1.786 -3.876 9.560 1.00 96.94 353 LEU A C 1
ATOM 2864 O O . LEU A 1 353 ? -1.603 -2.867 10.233 1.00 96.94 353 LEU A O 1
ATOM 2868 N N . ILE A 1 354 ? -1.440 -3.931 8.277 1.00 97.06 354 ILE A N 1
ATOM 2869 C CA . ILE A 1 354 ? -0.864 -2.792 7.553 1.00 97.06 354 ILE A CA 1
ATOM 2870 C C . ILE A 1 354 ? -1.985 -1.991 6.901 1.00 97.06 354 ILE A C 1
ATOM 2872 O O . ILE A 1 354 ? -2.795 -2.553 6.168 1.00 97.06 354 ILE A O 1
ATOM 2876 N N . TYR A 1 355 ? -2.010 -0.679 7.127 1.00 96.69 355 TYR A N 1
ATOM 2877 C CA . TYR A 1 355 ? -2.964 0.220 6.487 1.00 96.69 355 TYR A CA 1
ATOM 2878 C C . TYR A 1 355 ? -2.745 0.304 4.969 1.00 96.69 355 TYR A C 1
ATOM 2880 O O . TYR A 1 355 ? -1.645 0.597 4.486 1.00 96.69 355 TYR A O 1
ATOM 2888 N N . ILE A 1 356 ? -3.830 0.102 4.221 1.00 95.88 356 ILE A N 1
ATOM 2889 C CA . ILE A 1 356 ? -3.891 0.246 2.769 1.00 95.88 356 ILE A CA 1
ATOM 2890 C C . ILE A 1 356 ? -4.468 1.633 2.458 1.00 95.88 356 ILE A C 1
ATOM 2892 O O . ILE A 1 356 ? -5.632 1.892 2.779 1.00 95.88 356 ILE A O 1
ATOM 2896 N N . PRO A 1 357 ? -3.706 2.521 1.797 1.00 92.81 357 PRO A N 1
ATOM 2897 C CA . PRO A 1 357 ? -4.218 3.830 1.423 1.00 92.81 357 PRO A CA 1
ATOM 2898 C C . PRO A 1 357 ? -5.396 3.723 0.452 1.00 92.81 357 PRO A C 1
ATOM 2900 O O . PRO A 1 357 ? -5.474 2.813 -0.376 1.00 92.81 357 PRO A O 1
ATOM 2903 N N . ASP A 1 358 ? -6.301 4.694 0.528 1.00 87.31 358 ASP A N 1
ATOM 2904 C CA . ASP A 1 358 ? -7.570 4.679 -0.198 1.00 87.31 358 ASP A CA 1
ATOM 2905 C C . ASP A 1 358 ? -7.641 5.740 -1.323 1.00 87.31 358 ASP A C 1
ATOM 2907 O O . ASP A 1 358 ? -8.642 5.842 -2.040 1.00 87.31 358 ASP A O 1
ATOM 2911 N N . GLY A 1 359 ? -6.555 6.500 -1.505 1.00 80.50 359 GLY A N 1
ATOM 2912 C CA . GLY A 1 359 ? -6.401 7.526 -2.535 1.00 80.50 359 GLY A CA 1
ATOM 2913 C C . GLY A 1 359 ? -6.986 8.897 -2.183 1.00 80.50 359 GLY A C 1
ATOM 2914 O O . GLY A 1 359 ? -7.068 9.755 -3.061 1.00 80.50 359 GLY A O 1
ATOM 2915 N N . HIS A 1 360 ? -7.415 9.124 -0.938 1.00 77.00 360 HIS A N 1
ATOM 2916 C CA . HIS A 1 360 ? -7.767 10.458 -0.454 1.00 77.00 360 HIS A CA 1
ATOM 2917 C C . HIS A 1 360 ? -6.610 11.085 0.336 1.00 77.00 360 HIS A C 1
ATOM 2919 O O . HIS A 1 360 ? -6.027 10.458 1.209 1.00 77.00 360 HIS A O 1
ATOM 2925 N N . THR A 1 361 ? -6.322 12.361 0.067 1.00 58.59 361 THR A N 1
ATOM 2926 C CA . THR A 1 361 ? -5.265 13.154 0.728 1.00 58.59 361 THR A CA 1
ATOM 2927 C C . THR A 1 361 ? -5.642 13.677 2.115 1.00 58.59 361 THR A C 1
ATOM 2929 O O . THR A 1 361 ? -4.866 14.406 2.731 1.00 58.59 361 THR A O 1
ATOM 2932 N N . LYS A 1 362 ? -6.848 13.371 2.607 1.00 50.97 362 LYS A N 1
ATOM 2933 C CA . LYS A 1 362 ? -7.252 13.761 3.961 1.00 50.97 362 LYS A CA 1
ATOM 2934 C C . LYS A 1 362 ? -6.651 12.802 4.972 1.00 50.97 362 LYS A C 1
ATOM 2936 O O . LYS A 1 362 ? -6.495 11.621 4.677 1.00 50.97 362 LYS A O 1
ATOM 2941 N N . GLU A 1 363 ? -6.358 13.338 6.155 1.00 50.59 363 GLU A N 1
ATOM 2942 C CA . GLU A 1 363 ? -5.953 12.545 7.310 1.00 50.59 363 GLU A CA 1
ATOM 2943 C C . GLU A 1 363 ? -6.877 11.338 7.489 1.00 50.59 363 GLU A C 1
ATOM 2945 O O . GLU A 1 363 ? -8.072 11.400 7.169 1.00 50.59 363 GLU A O 1
ATOM 2950 N N . MET A 1 364 ? -6.278 10.246 7.968 1.00 52.00 364 MET A N 1
ATOM 2951 C CA . MET A 1 364 ? -6.938 8.980 8.275 1.00 52.00 364 MET A CA 1
ATOM 2952 C C . MET A 1 364 ? -8.340 9.224 8.844 1.00 52.00 364 MET A C 1
ATOM 2954 O O . MET A 1 364 ? -8.476 10.050 9.754 1.00 52.00 364 MET A O 1
ATOM 2958 N N . PRO A 1 365 ? -9.375 8.502 8.377 1.00 55.09 365 PRO A N 1
ATOM 2959 C CA . PRO A 1 365 ? -10.629 8.417 9.103 1.00 55.09 365 PRO A CA 1
ATOM 2960 C C . PRO A 1 365 ? -10.313 7.913 10.513 1.00 55.09 365 PRO A C 1
ATOM 2962 O O . PRO A 1 365 ? -10.039 6.740 10.744 1.00 55.09 365 PRO A O 1
ATOM 2965 N N . THR A 1 366 ? -10.247 8.833 11.459 1.00 54.78 366 THR A N 1
ATOM 2966 C CA . THR A 1 366 ? -10.113 8.531 12.874 1.00 54.78 366 THR A CA 1
ATOM 2967 C C . THR A 1 366 ? -11.514 8.492 13.457 1.00 54.78 366 THR A C 1
ATOM 2969 O O . THR A 1 366 ? -12.411 9.235 13.025 1.00 54.78 366 THR A O 1
ATOM 2972 N N . SER A 1 367 ? -11.719 7.602 14.428 1.00 49.78 367 SER A N 1
ATOM 2973 C CA . SER A 1 367 ? -12.915 7.604 15.268 1.00 49.78 367 SER A CA 1
ATOM 2974 C C . SER A 1 367 ? -13.183 9.040 15.752 1.00 49.78 367 SER A C 1
ATOM 2976 O O . SER A 1 367 ? -12.245 9.765 16.072 1.00 49.78 367 SER A O 1
ATOM 2978 N N . GLY A 1 368 ? -14.437 9.490 15.720 1.00 41.62 368 GLY A N 1
ATOM 2979 C CA . GLY A 1 368 ? -14.847 10.880 15.974 1.00 41.62 368 GLY A CA 1
ATOM 2980 C C . GLY A 1 368 ? -15.123 11.720 14.715 1.00 41.62 368 GLY A C 1
ATOM 2981 O O . GLY A 1 368 ? -15.795 12.750 14.789 1.00 41.62 368 GLY A O 1
ATOM 2982 N N . SER A 1 369 ? -14.698 11.280 13.525 1.00 49.31 369 SER A N 1
ATOM 2983 C CA . SER A 1 369 ? -15.038 11.967 12.269 1.00 49.31 369 SER A CA 1
ATOM 2984 C C . SER A 1 369 ? -16.501 11.712 11.868 1.00 49.31 369 SER A C 1
ATOM 2986 O O . SER A 1 369 ? -16.918 10.561 11.705 1.00 49.31 369 SER A O 1
ATOM 2988 N N . LYS A 1 370 ? -17.298 12.777 11.672 1.00 38.28 370 LYS A N 1
ATOM 2989 C CA . LYS A 1 370 ? -18.676 12.674 11.147 1.00 38.28 370 LYS A CA 1
ATOM 2990 C C . LYS A 1 370 ? -18.642 12.170 9.697 1.00 38.28 370 LYS A C 1
ATOM 2992 O O . LYS A 1 370 ? -18.133 12.863 8.814 1.00 38.28 370 LYS A O 1
ATOM 2997 N N . GLU A 1 371 ? -19.190 10.980 9.437 1.00 33.38 371 GLU A N 1
ATOM 2998 C CA . GLU A 1 371 ? -19.361 10.452 8.075 1.00 33.38 371 GLU A CA 1
ATOM 2999 C C . GLU A 1 371 ? -20.204 11.427 7.232 1.00 33.38 371 GLU A C 1
ATOM 3001 O O . GLU A 1 371 ? -21.347 11.737 7.566 1.00 33.38 371 GLU A O 1
ATOM 3006 N N . LYS A 1 372 ? -19.655 11.910 6.109 1.00 25.53 372 LYS A N 1
ATOM 3007 C CA . LYS A 1 372 ? -20.436 12.627 5.091 1.00 25.53 372 LYS A CA 1
ATOM 3008 C C . LYS A 1 372 ? -21.065 11.617 4.135 1.00 25.53 372 LYS A C 1
ATOM 3010 O O . LYS A 1 372 ? -20.412 11.137 3.210 1.00 25.53 372 LYS A O 1
ATOM 3015 N N . THR A 1 373 ? -22.344 11.327 4.334 1.00 22.97 373 THR A N 1
ATOM 3016 C CA . THR A 1 373 ? -23.171 10.599 3.365 1.00 22.97 373 THR A CA 1
ATOM 3017 C C . THR A 1 373 ? -23.310 11.416 2.070 1.00 22.97 373 THR A C 1
ATOM 3019 O O . THR A 1 373 ? -23.572 12.617 2.110 1.00 22.97 373 THR A O 1
ATOM 3022 N N . LYS A 1 374 ? -23.112 10.777 0.909 1.00 27.28 374 LYS A N 1
ATOM 3023 C CA . LYS A 1 374 ? -23.323 11.364 -0.428 1.00 27.28 374 LYS A CA 1
ATOM 3024 C C . LYS A 1 374 ? -24.813 11.610 -0.715 1.00 27.28 374 LYS A C 1
ATOM 3026 O O . LYS A 1 374 ? -25.561 10.643 -0.783 1.00 27.28 374 LYS A O 1
ATOM 3031 N N . SER A 1 375 ? -25.158 12.865 -0.999 1.00 22.84 375 SER A N 1
ATOM 3032 C CA . SER A 1 375 ? -26.255 13.390 -1.851 1.00 22.84 375 SER A CA 1
ATOM 3033 C C . SER A 1 375 ? -26.245 14.914 -1.631 1.00 22.84 375 SER A C 1
ATOM 3035 O O . SER A 1 375 ? -25.992 15.342 -0.514 1.00 22.84 375 SER A O 1
ATOM 3037 N N . GLU A 1 376 ? -26.466 15.856 -2.532 1.00 22.77 376 GLU A N 1
ATOM 3038 C CA . GLU A 1 376 ? -26.936 15.946 -3.907 1.00 22.77 376 GLU A CA 1
ATOM 3039 C C . GLU A 1 376 ? -26.772 17.439 -4.255 1.00 22.77 376 GLU A C 1
ATOM 3041 O O . GLU A 1 376 ? -26.857 18.316 -3.392 1.00 22.77 376 GLU A O 1
ATOM 3046 N N . THR A 1 377 ? -26.495 17.739 -5.514 1.00 23.83 377 THR A N 1
ATOM 3047 C CA . THR A 1 377 ? -26.400 19.094 -6.057 1.00 23.83 377 THR A CA 1
ATOM 3048 C C . THR A 1 377 ? -27.774 19.767 -5.995 1.00 23.83 377 THR A C 1
ATOM 3050 O O . THR A 1 377 ? -28.722 19.288 -6.608 1.00 23.83 377 THR A O 1
ATOM 3053 N N . SER A 1 378 ? -27.910 20.894 -5.296 1.00 22.41 378 SER A N 1
ATOM 3054 C CA . SER A 1 378 ? -29.100 21.751 -5.384 1.00 22.41 378 SER A CA 1
ATOM 3055 C C . SER A 1 378 ? -28.709 23.217 -5.243 1.00 22.41 378 SER A C 1
ATOM 3057 O O . SER A 1 378 ? -28.157 23.642 -4.231 1.00 22.41 378 SER A O 1
ATOM 3059 N N . LYS A 1 379 ? -28.982 23.968 -6.313 1.00 26.45 379 LYS A N 1
ATOM 3060 C CA . LYS A 1 379 ? -28.867 25.423 -6.429 1.00 26.45 379 LYS A CA 1
ATOM 3061 C C . LYS A 1 379 ? -29.694 26.123 -5.344 1.00 26.45 379 LYS A C 1
ATOM 3063 O O . LYS A 1 379 ? -30.823 25.715 -5.088 1.00 26.45 379 LYS A O 1
ATOM 3068 N N . LYS A 1 380 ? -29.188 27.240 -4.817 1.00 22.94 380 LYS A N 1
ATOM 3069 C CA . LYS A 1 380 ? -30.028 28.321 -4.286 1.00 22.94 380 LYS A CA 1
ATOM 3070 C C . LYS A 1 380 ? -29.479 29.677 -4.718 1.00 22.94 380 LYS A C 1
ATOM 3072 O O . LYS A 1 380 ? -28.369 30.056 -4.361 1.00 22.94 380 LYS A O 1
ATOM 3077 N N . GLU A 1 381 ? -30.293 30.338 -5.530 1.00 21.38 381 GLU A N 1
ATOM 3078 C CA . GLU A 1 381 ? -30.285 31.763 -5.839 1.00 21.38 381 GLU A CA 1
ATOM 3079 C C . GLU A 1 381 ? -30.661 32.586 -4.602 1.00 21.38 381 GLU A C 1
ATOM 3081 O O . GLU A 1 381 ? -31.535 32.169 -3.844 1.00 21.38 381 GLU A O 1
ATOM 3086 N N . VAL A 1 382 ? -30.053 33.768 -4.472 1.00 24.45 382 VAL A N 1
ATOM 3087 C CA . VAL A 1 382 ? -30.529 34.982 -3.773 1.00 24.45 382 VAL A CA 1
ATOM 3088 C C . VAL A 1 382 ? -29.780 36.126 -4.507 1.00 24.45 382 VAL A C 1
ATOM 3090 O O . VAL A 1 382 ? -28.556 36.064 -4.574 1.00 24.45 382 VAL A O 1
ATOM 3093 N N . GLY A 1 383 ? -30.366 37.026 -5.319 1.00 21.56 383 GLY A N 1
ATOM 3094 C CA . GLY A 1 383 ? -31.361 38.075 -5.014 1.00 21.56 383 GLY A CA 1
ATOM 3095 C C . GLY A 1 383 ? -30.741 39.129 -4.074 1.00 21.56 383 GLY A C 1
ATOM 3096 O O . GLY A 1 383 ? -30.309 38.752 -3.005 1.00 21.56 383 GLY A O 1
ATOM 3097 N N . THR A 1 384 ? -30.613 40.439 -4.299 1.00 21.52 384 THR A N 1
ATOM 3098 C CA . THR A 1 384 ? -31.232 41.412 -5.209 1.00 21.52 384 THR A CA 1
ATOM 3099 C C . THR A 1 384 ? -30.492 42.764 -4.999 1.00 21.52 384 THR A C 1
ATOM 3101 O O . THR A 1 384 ? -29.900 42.961 -3.939 1.00 21.52 384 THR A O 1
ATOM 3104 N N . THR A 1 385 ? -30.662 43.726 -5.929 1.00 20.28 385 THR A N 1
ATOM 3105 C CA . THR A 1 385 ? -30.686 45.215 -5.737 1.00 20.28 385 THR A CA 1
ATOM 3106 C C . THR A 1 385 ? -29.363 45.960 -5.413 1.00 20.28 385 THR A C 1
ATOM 3108 O O . THR A 1 385 ? -28.600 45.494 -4.588 1.00 20.28 385 THR A O 1
ATOM 3111 N N . VAL A 1 386 ? -28.997 47.142 -5.955 1.00 24.08 386 VAL A N 1
ATOM 3112 C CA . VAL A 1 386 ? -29.725 48.260 -6.613 1.00 24.08 386 VAL A CA 1
ATOM 3113 C C . VAL A 1 386 ? -28.733 49.254 -7.294 1.00 24.08 386 VAL A C 1
ATOM 3115 O O . VAL A 1 386 ? -27.638 49.429 -6.781 1.00 24.08 386 VAL A O 1
ATOM 3118 N N . LYS A 1 387 ? -29.183 49.878 -8.412 1.00 22.19 387 LYS A N 1
ATOM 3119 C CA . LYS A 1 387 ? -28.957 51.233 -9.030 1.00 22.19 387 LYS A CA 1
ATOM 3120 C C . LYS A 1 387 ? -27.585 51.956 -8.899 1.00 22.19 387 LYS A C 1
ATOM 3122 O O . LYS A 1 387 ? -26.998 51.965 -7.837 1.00 22.19 387 LYS A O 1
ATOM 3127 N N . GLY A 1 388 ? -27.092 52.735 -9.875 1.00 22.42 388 GLY A N 1
ATOM 3128 C CA . GLY A 1 388 ? -27.637 53.204 -11.158 1.00 22.42 388 GLY A CA 1
ATOM 3129 C C . GLY A 1 388 ? -26.794 54.330 -11.816 1.00 22.42 388 GLY A C 1
ATOM 3130 O O . GLY A 1 388 ? -25.788 54.733 -11.252 1.00 22.42 388 GLY A O 1
ATOM 3131 N N . HIS A 1 389 ? -27.293 54.815 -12.971 1.00 22.31 389 HIS A N 1
ATOM 3132 C CA . HIS A 1 389 ? -27.090 56.116 -13.670 1.00 22.31 389 HIS A CA 1
ATOM 3133 C C . HIS A 1 389 ? -25.672 56.512 -14.160 1.00 22.31 389 HIS A C 1
ATOM 3135 O O . HIS A 1 389 ? -24.766 56.684 -13.363 1.00 22.31 389 HIS A O 1
ATOM 3141 N N . SER A 1 390 ? -25.424 56.538 -15.487 1.00 21.97 390 SER A N 1
ATOM 3142 C CA . SER A 1 390 ? -25.581 57.664 -16.468 1.00 21.97 390 SER A CA 1
ATOM 3143 C C . SER A 1 390 ? -24.292 58.514 -16.567 1.00 21.97 390 SER A C 1
ATOM 3145 O O . SER A 1 390 ? -23.677 58.714 -15.534 1.00 21.97 390 SER A O 1
ATOM 3147 N N . ALA A 1 391 ? -23.789 59.086 -17.668 1.00 22.59 391 ALA A N 1
ATOM 3148 C CA . ALA A 1 391 ? -24.225 59.358 -19.045 1.00 22.59 391 ALA A CA 1
ATOM 3149 C C . ALA A 1 391 ? -22.947 59.714 -19.887 1.00 22.59 391 ALA A C 1
ATOM 3151 O O . ALA A 1 391 ? -21.943 60.090 -19.290 1.00 22.59 391 ALA A O 1
ATOM 3152 N N . SER A 1 392 ? -22.867 59.403 -21.197 1.00 23.05 392 SER A N 1
ATOM 3153 C CA . SER A 1 392 ? -22.915 60.320 -22.384 1.00 23.05 392 SER A CA 1
ATOM 3154 C C . SER A 1 392 ? -21.729 61.317 -22.528 1.00 23.05 392 SER A C 1
ATOM 3156 O O . SER A 1 392 ? -21.423 61.993 -21.557 1.00 23.05 392 SER A O 1
ATOM 3158 N N . LEU A 1 393 ? -20.998 61.489 -23.648 1.00 24.44 393 LEU A N 1
ATOM 3159 C CA . LEU A 1 393 ? -21.322 62.005 -25.011 1.00 24.44 393 LEU A CA 1
ATOM 3160 C C . LEU A 1 393 ? -20.055 61.815 -25.906 1.00 24.44 393 LEU A C 1
ATOM 3162 O O . LEU A 1 393 ? -18.959 61.933 -25.369 1.00 24.44 393 LEU A O 1
ATOM 3166 N N . GLY A 1 394 ? -20.102 61.384 -27.181 1.00 22.92 394 GLY A N 1
ATOM 3167 C CA . GLY A 1 394 ? -20.333 62.170 -28.428 1.00 22.92 394 GLY A CA 1
ATOM 3168 C C . GLY A 1 394 ? -18.982 62.462 -29.145 1.00 22.92 394 GLY A C 1
ATOM 3169 O O . GLY A 1 394 ? -18.026 62.767 -28.451 1.00 22.92 394 GLY A O 1
ATOM 3170 N N . ALA A 1 395 ? -18.752 62.375 -30.466 1.00 23.92 395 ALA A N 1
ATOM 3171 C CA . ALA A 1 395 ? -19.618 62.300 -31.647 1.00 23.92 395 ALA A CA 1
ATOM 3172 C C . ALA A 1 395 ? -18.870 61.768 -32.913 1.00 23.92 395 ALA A C 1
ATOM 3174 O O . ALA A 1 395 ? -17.652 61.895 -33.011 1.00 23.92 395 ALA A O 1
ATOM 3175 N N . ASP A 1 396 ? -19.668 61.196 -33.831 1.00 21.66 396 ASP A N 1
ATOM 3176 C CA . ASP A 1 396 ? -19.692 61.205 -35.316 1.00 21.66 396 ASP A CA 1
ATOM 3177 C C . ASP A 1 396 ? -18.458 60.923 -36.199 1.00 21.66 396 ASP A C 1
ATOM 3179 O O . ASP A 1 396 ? -17.492 61.671 -36.172 1.00 21.66 396 ASP A O 1
ATOM 3183 N N . VAL A 1 397 ? -18.574 59.918 -37.098 1.00 23.77 397 VAL A N 1
ATOM 3184 C CA . VAL A 1 397 ? -18.879 60.072 -38.552 1.00 23.77 397 VAL A CA 1
ATOM 3185 C C . VAL A 1 397 ? -19.495 58.757 -39.105 1.00 23.77 397 VAL A C 1
ATOM 3187 O O . VAL A 1 397 ? -19.074 57.655 -38.765 1.00 23.77 397 VAL A O 1
ATOM 3190 N N . SER A 1 398 ? -20.503 58.854 -39.976 1.00 24.20 398 SER A N 1
ATOM 3191 C CA . SER A 1 398 ? -21.078 57.813 -40.869 1.00 24.20 398 SER A CA 1
ATOM 3192 C C . SER A 1 398 ? -21.572 58.536 -42.148 1.00 24.20 398 SER A C 1
ATOM 3194 O O . SER A 1 398 ? -21.613 59.767 -42.086 1.00 24.20 398 SER A O 1
ATOM 3196 N N . PRO A 1 399 ? -21.978 57.900 -43.282 1.00 41.09 399 PRO A N 1
ATOM 3197 C CA . PRO A 1 399 ? -22.387 56.495 -43.483 1.00 41.09 399 PRO A CA 1
ATOM 3198 C C . PRO A 1 399 ? -21.897 55.837 -44.807 1.00 41.09 399 PRO A C 1
ATOM 3200 O O . PRO A 1 399 ? -21.315 56.503 -45.653 1.00 41.09 399 PRO A O 1
ATOM 3203 N N . THR A 1 400 ? -22.160 54.533 -45.014 1.00 22.09 400 THR A N 1
ATOM 3204 C CA . THR A 1 400 ? -22.785 53.930 -46.229 1.00 22.09 400 THR A CA 1
ATOM 3205 C C . THR A 1 400 ? -23.029 52.418 -46.001 1.00 22.09 400 THR A C 1
ATOM 3207 O O . THR A 1 400 ? -22.207 51.728 -45.406 1.00 22.09 400 THR A O 1
ATOM 3210 N N . SER A 1 401 ? -24.203 51.951 -46.443 1.00 25.64 401 SER A N 1
ATOM 3211 C CA . SER A 1 401 ? -24.781 50.588 -46.496 1.00 25.64 401 SER A CA 1
ATOM 3212 C C . SER A 1 401 ? -23.839 49.521 -47.104 1.00 25.64 401 SER A C 1
ATOM 3214 O O . SER A 1 401 ? -22.923 49.879 -47.830 1.00 25.64 401 SER A O 1
ATOM 3216 N N . VAL A 1 402 ? -23.941 48.200 -46.853 1.00 23.34 402 VAL A N 1
ATOM 3217 C CA . VAL A 1 402 ? -25.033 47.267 -47.225 1.00 23.34 402 VAL A CA 1
ATOM 3218 C C . VAL A 1 402 ? -24.893 45.891 -46.510 1.00 23.34 402 VAL A C 1
ATOM 3220 O O . VAL A 1 402 ? -23.789 45.388 -46.338 1.00 23.34 402 VAL A O 1
ATOM 3223 N N . SER A 1 403 ? -26.042 45.261 -46.221 1.00 24.36 403 SER A N 1
ATOM 3224 C CA . SER A 1 403 ? -26.339 43.805 -46.219 1.00 24.36 403 SER A CA 1
ATOM 3225 C C . SER A 1 403 ? -25.753 42.844 -45.165 1.00 24.36 403 SER A C 1
ATOM 3227 O O . SER A 1 403 ? -24.588 42.457 -45.177 1.00 24.36 403 SER A O 1
ATOM 3229 N N . ALA A 1 404 ? -26.666 42.314 -44.345 1.00 36.91 404 ALA A N 1
ATOM 3230 C CA . ALA A 1 404 ? -26.507 41.132 -43.503 1.00 36.91 404 ALA A CA 1
ATOM 3231 C C . ALA A 1 404 ? -26.215 39.858 -44.324 1.00 36.91 404 ALA A C 1
ATOM 3233 O O . ALA A 1 404 ? -26.909 39.573 -45.299 1.00 36.91 404 ALA A O 1
ATOM 3234 N N . SER A 1 405 ? -25.228 39.058 -43.904 1.00 27.83 405 SER A N 1
ATOM 3235 C CA . SER A 1 405 ? -25.023 37.687 -44.397 1.00 27.83 405 SER A CA 1
ATOM 3236 C C . SER A 1 405 ? -24.325 36.794 -43.354 1.00 27.83 405 SER A C 1
ATOM 3238 O O . SER A 1 405 ? -23.718 37.272 -42.397 1.00 27.83 405 SER A O 1
ATOM 3240 N N . ALA A 1 406 ? -24.541 35.485 -43.504 1.00 35.44 406 ALA A N 1
ATOM 3241 C CA . ALA A 1 406 ? -24.376 34.398 -42.539 1.00 35.44 406 ALA A CA 1
ATOM 3242 C C . ALA A 1 406 ? -23.030 34.337 -41.783 1.00 35.44 406 ALA A C 1
ATOM 3244 O O . ALA A 1 406 ? -21.956 34.456 -42.367 1.00 35.44 406 ALA A O 1
ATOM 3245 N N . GLN A 1 407 ? -23.085 34.080 -40.469 1.00 43.28 407 GLN A N 1
ATOM 3246 C CA . GLN A 1 407 ? -21.888 33.885 -39.644 1.00 43.28 407 GLN A CA 1
ATOM 3247 C C . GLN A 1 407 ? -21.283 32.490 -39.860 1.00 43.28 407 GLN A C 1
ATOM 3249 O O . GLN A 1 407 ? -21.867 31.481 -39.475 1.00 43.28 407 GLN A O 1
ATOM 3254 N N . ASP A 1 408 ? -20.087 32.469 -40.445 1.00 65.75 408 ASP A N 1
ATOM 3255 C CA . ASP A 1 408 ? -19.241 31.294 -40.668 1.00 65.75 408 ASP A CA 1
ATOM 3256 C C . ASP A 1 408 ? -18.822 30.614 -39.333 1.00 65.75 408 ASP A C 1
ATOM 3258 O O . ASP A 1 408 ? -18.208 31.268 -38.477 1.00 65.75 408 ASP A O 1
ATOM 3262 N N . PRO A 1 409 ? -19.100 29.309 -39.122 1.00 66.62 409 PRO A N 1
ATOM 3263 C CA . PRO A 1 409 ? -18.648 28.540 -37.955 1.00 66.62 409 PRO A CA 1
ATOM 3264 C C . PRO A 1 409 ? -17.134 28.612 -37.699 1.00 66.62 409 PRO A C 1
ATOM 3266 O O . PRO A 1 409 ? -16.686 28.563 -36.547 1.00 66.62 409 PRO A O 1
ATOM 3269 N N . LEU A 1 410 ? -16.332 28.784 -38.757 1.00 76.12 410 LEU A N 1
ATOM 3270 C CA . LEU A 1 410 ? -14.879 28.920 -38.658 1.00 76.12 410 LEU A CA 1
ATOM 3271 C C . LEU A 1 410 ? -14.464 30.251 -38.007 1.00 76.12 410 LEU A C 1
ATOM 3273 O O . LEU A 1 410 ? -13.484 30.313 -37.257 1.00 76.12 410 LEU A O 1
ATOM 3277 N N . ALA A 1 411 ? -15.224 31.319 -38.256 1.00 77.88 411 ALA A N 1
ATOM 3278 C CA . ALA A 1 411 ? -14.991 32.633 -37.664 1.00 77.88 411 ALA A CA 1
ATOM 3279 C C . ALA A 1 411 ? -15.260 32.627 -36.152 1.00 77.88 411 ALA A C 1
ATOM 3281 O O . ALA A 1 411 ? -14.508 33.239 -35.387 1.00 77.88 411 ALA A O 1
ATOM 3282 N N . LEU A 1 412 ? -16.286 31.895 -35.707 1.00 80.38 412 LEU A N 1
ATOM 3283 C CA . LEU A 1 412 ? -16.590 31.737 -34.284 1.00 80.38 412 LEU A CA 1
ATOM 3284 C C . LEU A 1 412 ? -15.509 30.914 -33.564 1.00 80.38 412 LEU A C 1
ATOM 3286 O O . LEU A 1 412 ? -15.047 31.314 -32.496 1.00 80.38 412 LEU A O 1
ATOM 3290 N N . TYR A 1 413 ? -15.025 29.831 -34.187 1.00 82.19 413 TYR A N 1
ATOM 3291 C CA . TYR A 1 413 ? -13.899 29.040 -33.674 1.00 82.19 413 TYR A CA 1
ATOM 3292 C C . TYR A 1 413 ? -12.636 29.897 -33.467 1.00 82.19 413 TYR A C 1
ATOM 3294 O O . TYR A 1 413 ? -12.007 29.848 -32.407 1.00 82.19 413 TYR A O 1
ATOM 3302 N N . ARG A 1 414 ? -12.285 30.737 -34.453 1.00 84.19 414 ARG A N 1
ATOM 3303 C CA . ARG A 1 414 ? -11.119 31.636 -34.373 1.00 84.19 414 ARG A CA 1
ATOM 3304 C C . ARG A 1 414 ? -11.246 32.664 -33.247 1.00 84.19 414 ARG A C 1
ATOM 3306 O O . ARG A 1 414 ? -10.261 32.909 -32.557 1.00 84.19 414 ARG A O 1
ATOM 3313 N N . ARG A 1 415 ? -12.442 33.219 -33.008 1.00 84.31 415 ARG A N 1
ATOM 3314 C CA . ARG A 1 415 ? -12.685 34.155 -31.890 1.00 84.31 415 ARG A CA 1
ATOM 3315 C C . ARG A 1 415 ? -12.523 33.488 -30.526 1.00 84.31 415 ARG A C 1
ATOM 3317 O O . ARG A 1 415 ? -11.895 34.069 -29.645 1.00 84.31 415 ARG A O 1
ATOM 3324 N N . VAL A 1 416 ? -13.033 32.265 -30.357 1.00 88.19 416 VAL A N 1
ATOM 3325 C CA . VAL A 1 416 ? -12.863 31.501 -29.105 1.00 88.19 416 VAL A CA 1
ATOM 3326 C C . VAL A 1 416 ? -11.383 31.191 -28.856 1.00 88.19 416 VAL A C 1
ATOM 3328 O O . VAL A 1 416 ? -10.915 31.312 -27.723 1.00 88.19 416 VAL A O 1
ATOM 3331 N N . SER A 1 417 ? -10.634 30.832 -29.906 1.00 86.56 417 SER A N 1
ATOM 3332 C CA . SER A 1 417 ? -9.191 30.584 -29.805 1.00 86.56 417 SER A CA 1
ATOM 3333 C C . SER A 1 417 ? -8.422 31.846 -29.416 1.00 86.56 417 SER A C 1
ATOM 3335 O O . SER A 1 417 ? -7.685 31.819 -28.434 1.00 86.56 417 SER A O 1
ATOM 3337 N N . ALA A 1 418 ? -8.655 32.961 -30.114 1.00 85.94 418 ALA A N 1
ATOM 3338 C CA . ALA A 1 418 ? -7.977 34.229 -29.850 1.00 85.94 418 ALA A CA 1
ATOM 3339 C C . ALA A 1 418 ? -8.228 34.731 -28.419 1.00 85.94 418 ALA A C 1
ATOM 3341 O O . ALA A 1 418 ? -7.296 35.142 -27.731 1.00 85.94 418 ALA A O 1
ATOM 3342 N N . GLN A 1 419 ? -9.465 34.620 -27.922 1.00 87.75 419 GLN A N 1
ATOM 3343 C CA . GLN A 1 419 ? -9.779 34.992 -26.540 1.00 87.75 419 GLN A CA 1
ATOM 3344 C C . GLN A 1 419 ? -9.094 34.064 -25.519 1.00 87.75 419 GLN A C 1
ATOM 3346 O O . GLN A 1 419 ? -8.711 34.499 -24.432 1.00 87.75 419 GLN A O 1
ATOM 3351 N N . GLY A 1 420 ? -8.912 32.784 -25.858 1.00 86.44 420 GLY A N 1
ATOM 3352 C CA . GLY A 1 420 ? -8.149 31.837 -25.043 1.00 86.44 420 GLY A CA 1
ATOM 3353 C C . GLY A 1 420 ? -6.674 32.223 -24.910 1.00 86.44 420 GLY A C 1
ATOM 3354 O O . GLY A 1 420 ? -6.110 32.099 -23.819 1.00 86.44 420 GLY A O 1
ATOM 3355 N N . ASP A 1 421 ? -6.081 32.738 -25.987 1.00 87.19 421 ASP A N 1
ATOM 3356 C CA . ASP A 1 421 ? -4.696 33.210 -25.997 1.00 87.19 421 ASP A CA 1
ATOM 3357 C C . ASP A 1 421 ? -4.537 34.501 -25.183 1.00 87.19 421 ASP A C 1
ATOM 3359 O O . ASP A 1 421 ? -3.619 34.586 -24.373 1.00 87.19 421 ASP A O 1
ATOM 3363 N N . VAL A 1 422 ? -5.492 35.437 -25.255 1.00 85.88 422 VAL A N 1
ATOM 3364 C CA . VAL A 1 422 ? -5.505 36.653 -24.412 1.00 85.88 422 VAL A CA 1
ATOM 3365 C C . VAL A 1 422 ? -5.532 36.311 -22.918 1.00 85.88 422 VAL A C 1
ATOM 3367 O O . VAL A 1 422 ? -4.772 36.876 -22.133 1.00 85.88 422 VAL A O 1
ATOM 3370 N N . VAL A 1 423 ? -6.352 35.338 -22.501 1.00 88.12 423 VAL A N 1
ATOM 3371 C CA . VAL A 1 423 ? -6.390 34.883 -21.097 1.00 88.12 423 VAL A CA 1
ATOM 3372 C C . VAL A 1 423 ? -5.060 34.249 -20.676 1.00 88.12 423 VAL A C 1
ATOM 3374 O O . VAL A 1 423 ? -4.633 34.411 -19.529 1.00 88.12 423 VAL A O 1
ATOM 3377 N N . ARG A 1 424 ? -4.398 33.515 -21.577 1.00 88.88 424 ARG A N 1
ATOM 3378 C CA . ARG A 1 424 ? -3.086 32.907 -21.311 1.00 88.88 424 ARG A CA 1
ATOM 3379 C C . ARG A 1 424 ? -2.005 33.981 -21.167 1.00 88.88 424 ARG A C 1
ATOM 3381 O O . ARG A 1 424 ? -1.224 33.911 -20.219 1.00 88.88 424 ARG A O 1
ATOM 3388 N N . ASP A 1 425 ? -2.038 34.997 -22.021 1.00 87.50 425 ASP A N 1
ATOM 3389 C CA . ASP A 1 425 ? -1.119 36.134 -22.003 1.00 87.50 425 ASP A CA 1
ATOM 3390 C C . ASP A 1 425 ? -1.271 36.983 -20.734 1.00 87.50 425 ASP A C 1
ATOM 3392 O O . ASP A 1 425 ? -0.277 37.310 -20.084 1.00 87.50 425 ASP A O 1
ATOM 3396 N N . LEU A 1 426 ? -2.507 37.282 -20.317 1.00 88.69 426 LEU A N 1
ATOM 3397 C CA . LEU A 1 426 ? -2.784 38.041 -19.089 1.00 88.69 426 LEU A CA 1
ATOM 3398 C C . LEU A 1 426 ? -2.335 37.288 -17.828 1.00 88.69 426 LEU A C 1
ATOM 3400 O O . LEU A 1 426 ? -1.801 37.892 -16.895 1.00 88.69 426 LEU A O 1
ATOM 3404 N N . LYS A 1 427 ? -2.477 35.956 -17.815 1.00 84.94 427 LYS A N 1
ATOM 3405 C CA . LYS A 1 427 ? -1.967 35.107 -16.726 1.00 84.94 427 LYS A CA 1
ATOM 3406 C C . LYS A 1 427 ? -0.442 35.037 -16.711 1.00 84.94 427 LYS A C 1
ATOM 3408 O O . LYS A 1 427 ? 0.150 35.053 -15.634 1.00 84.94 427 LYS A O 1
ATOM 3413 N N . GLN A 1 428 ? 0.196 34.993 -17.880 1.00 87.56 428 GLN A N 1
ATOM 3414 C CA . GLN A 1 428 ? 1.655 34.980 -17.996 1.00 87.56 428 GLN A CA 1
ATOM 3415 C C . GLN A 1 428 ? 2.276 36.326 -17.594 1.00 87.56 428 GLN A C 1
ATOM 3417 O O . GLN A 1 428 ? 3.319 36.351 -16.942 1.00 87.56 428 GLN A O 1
ATOM 3422 N N . LYS A 1 429 ? 1.600 37.438 -17.907 1.00 88.88 429 LYS A N 1
ATOM 3423 C CA . LYS A 1 429 ? 2.009 38.807 -17.552 1.00 88.88 429 LYS A CA 1
ATOM 3424 C C . LYS A 1 429 ? 1.658 39.215 -16.113 1.00 88.88 429 LYS A C 1
ATOM 3426 O O . LYS A 1 429 ? 1.977 40.332 -15.726 1.00 88.88 429 LYS A O 1
ATOM 3431 N N . LYS A 1 430 ? 1.044 38.326 -15.314 1.00 89.19 430 LYS A N 1
ATOM 3432 C CA . LYS A 1 430 ? 0.577 38.598 -13.937 1.00 89.19 430 LYS A CA 1
ATOM 3433 C C . LYS A 1 430 ? -0.272 39.879 -13.841 1.00 89.19 430 LYS A C 1
ATOM 3435 O O . LYS A 1 430 ? -0.060 40.699 -12.952 1.00 89.19 430 LYS A O 1
ATOM 3440 N N . ALA A 1 431 ? -1.211 40.046 -14.773 1.00 85.88 431 ALA A N 1
ATOM 3441 C CA . ALA A 1 431 ? -2.154 41.164 -14.764 1.00 85.88 431 ALA A CA 1
ATOM 3442 C C . ALA A 1 431 ? -3.071 41.138 -13.523 1.00 85.88 431 ALA A C 1
ATOM 3444 O O . ALA A 1 431 ? -3.142 40.130 -12.809 1.00 85.88 431 ALA A O 1
ATOM 3445 N N . ALA A 1 432 ? -3.774 42.246 -13.271 1.00 89.81 432 ALA A N 1
ATOM 3446 C CA . ALA A 1 432 ? -4.699 42.357 -12.151 1.00 89.81 432 ALA A CA 1
ATOM 3447 C C . ALA A 1 432 ? -5.788 41.275 -12.218 1.00 89.81 432 ALA A C 1
ATOM 3449 O O . ALA A 1 432 ? -6.207 40.827 -13.291 1.00 89.81 432 ALA A O 1
ATOM 3450 N N . LYS A 1 433 ? -6.240 40.828 -11.044 1.00 84.69 433 LYS A N 1
ATOM 3451 C CA . LYS A 1 433 ? -7.203 39.729 -10.936 1.00 84.69 433 LYS A CA 1
ATOM 3452 C C . LYS A 1 433 ? -8.539 40.086 -11.598 1.00 84.69 433 LYS A C 1
ATOM 3454 O O . LYS A 1 433 ? -9.139 39.208 -12.215 1.00 84.69 433 LYS A O 1
ATOM 3459 N N . GLU A 1 434 ? -8.955 41.356 -11.548 1.00 88.31 434 GLU A N 1
ATOM 3460 C CA . GLU A 1 434 ? -10.179 41.809 -12.217 1.00 88.31 434 GLU A CA 1
ATOM 3461 C C . GLU A 1 434 ? -10.112 41.648 -13.746 1.00 88.31 434 GLU A C 1
ATOM 3463 O O . GLU A 1 434 ? -11.081 41.190 -14.356 1.00 88.31 434 GLU A O 1
ATOM 3468 N N . ASP A 1 435 ? -8.962 41.936 -14.363 1.00 81.69 435 ASP A N 1
ATOM 3469 C CA . ASP A 1 435 ? -8.777 41.847 -15.819 1.00 81.69 435 ASP A CA 1
ATOM 3470 C C . ASP A 1 435 ? -8.781 40.393 -16.309 1.00 81.69 435 ASP A C 1
ATOM 3472 O O . ASP A 1 435 ? -9.353 40.063 -17.354 1.00 81.69 435 ASP A O 1
ATOM 3476 N N . ILE A 1 436 ? -8.175 39.494 -15.527 1.00 83.25 436 ILE A N 1
ATOM 3477 C CA . ILE A 1 436 ? -8.176 38.055 -15.814 1.00 83.25 436 ILE A CA 1
ATOM 3478 C C . ILE A 1 436 ? -9.601 37.501 -15.698 1.00 83.25 436 ILE A C 1
ATOM 3480 O O . ILE A 1 436 ? -10.034 36.742 -16.570 1.00 83.25 436 ILE A O 1
ATOM 3484 N N . ASP A 1 437 ? -10.346 37.892 -14.662 1.00 87.06 437 ASP A N 1
ATOM 3485 C CA . ASP A 1 437 ? -11.712 37.416 -14.439 1.00 87.06 437 ASP A CA 1
ATOM 3486 C C . ASP A 1 437 ? -12.680 37.941 -15.520 1.00 87.06 437 ASP A C 1
ATOM 3488 O O . ASP A 1 437 ? -13.527 37.186 -16.016 1.00 87.06 437 ASP A O 1
ATOM 3492 N N . ALA A 1 438 ? -12.506 39.185 -15.984 1.00 89.31 438 ALA A N 1
ATOM 3493 C CA . ALA A 1 438 ? -13.262 39.745 -17.106 1.00 89.31 438 ALA A CA 1
ATOM 3494 C C . ALA A 1 438 ? -12.999 38.989 -18.424 1.00 89.31 438 ALA A C 1
ATOM 3496 O O . ALA A 1 438 ? -13.943 38.605 -19.127 1.00 89.31 438 ALA A O 1
ATOM 3497 N N . ALA A 1 439 ? -11.731 38.704 -18.735 1.00 85.31 439 ALA A N 1
ATOM 3498 C CA . ALA A 1 439 ? -11.350 37.980 -19.947 1.00 85.31 439 ALA A CA 1
ATOM 3499 C C . ALA A 1 439 ? -11.824 36.513 -19.929 1.00 85.31 439 ALA A C 1
ATOM 3501 O O . ALA A 1 439 ? -12.267 35.985 -20.957 1.00 85.31 439 ALA A O 1
ATOM 3502 N N . VAL A 1 440 ? -11.805 35.860 -18.759 1.00 89.50 440 VAL A N 1
ATOM 3503 C CA . VAL A 1 440 ? -12.338 34.500 -18.565 1.00 89.50 440 VAL A CA 1
ATOM 3504 C C . VAL A 1 440 ? -13.858 34.469 -18.736 1.00 89.50 440 VAL A C 1
ATOM 3506 O O . VAL A 1 440 ? -14.377 33.552 -19.377 1.00 89.50 440 VAL A O 1
ATOM 3509 N N . LYS A 1 441 ? -14.582 35.477 -18.236 1.00 91.81 441 LYS A N 1
ATOM 3510 C CA . LYS A 1 441 ? -16.040 35.585 -18.413 1.00 91.81 441 LYS A CA 1
ATOM 3511 C C . LYS A 1 441 ? -16.427 35.691 -19.891 1.00 91.81 441 LYS A C 1
ATOM 3513 O O . LYS A 1 441 ? -17.353 35.008 -20.327 1.00 91.81 441 LYS A O 1
ATOM 3518 N N . GLN A 1 442 ? -15.684 36.474 -20.674 1.00 86.31 442 GLN A N 1
ATOM 3519 C CA . GLN A 1 442 ? -15.882 36.572 -22.126 1.00 86.31 442 GLN A CA 1
ATOM 3520 C C . GLN A 1 442 ? -15.572 35.253 -22.848 1.00 86.31 442 GLN A C 1
ATOM 3522 O O . GLN A 1 442 ? -16.333 34.831 -23.718 1.00 86.31 442 GLN A O 1
ATOM 3527 N N . LEU A 1 443 ? -14.504 34.551 -22.453 1.00 88.69 443 LEU A N 1
ATOM 3528 C CA . LEU A 1 443 ? -14.162 33.246 -23.028 1.00 88.69 443 LEU A CA 1
ATOM 3529 C C . LEU A 1 443 ? -15.254 32.196 -22.773 1.00 88.69 443 LEU A C 1
ATOM 3531 O O . LEU A 1 443 ? -15.544 31.379 -23.646 1.00 88.69 443 LEU A O 1
ATOM 3535 N N . LEU A 1 444 ? -15.862 32.205 -21.584 1.00 88.94 444 LEU A N 1
ATOM 3536 C CA . LEU A 1 444 ? -16.963 31.301 -21.250 1.00 88.94 444 LEU A CA 1
ATOM 3537 C C . LEU A 1 444 ? -18.218 31.611 -22.072 1.00 88.94 444 LEU A C 1
ATOM 3539 O O . LEU A 1 444 ? -18.825 30.679 -22.595 1.00 88.94 444 LEU A O 1
ATOM 3543 N N . ALA A 1 445 ? -18.558 32.890 -22.257 1.00 88.31 445 ALA A N 1
ATOM 3544 C CA . ALA A 1 445 ? -19.681 33.296 -23.102 1.00 88.31 445 ALA A CA 1
ATOM 3545 C C . ALA A 1 445 ? -19.496 32.840 -24.561 1.00 88.31 445 ALA A C 1
ATOM 3547 O O . ALA A 1 445 ? -20.394 32.225 -25.133 1.00 88.31 445 ALA A O 1
ATOM 3548 N N . LEU A 1 446 ? -18.300 33.031 -25.130 1.00 87.38 446 LEU A N 1
ATOM 3549 C CA . LEU A 1 446 ? -17.994 32.602 -26.500 1.00 87.38 446 LEU A CA 1
ATOM 3550 C C . LEU A 1 446 ? -18.029 31.074 -26.670 1.00 87.38 446 LEU A C 1
ATOM 3552 O O . LEU A 1 446 ? -18.400 30.580 -27.732 1.00 87.38 446 LEU A O 1
ATOM 3556 N N . LYS A 1 447 ? -17.673 30.301 -25.635 1.00 86.81 447 LYS A N 1
ATOM 3557 C CA . LYS A 1 447 ? -17.789 28.832 -25.662 1.00 86.81 447 LYS A CA 1
ATOM 3558 C C . LYS A 1 447 ? -19.236 28.350 -25.602 1.00 86.81 447 LYS A C 1
ATOM 3560 O O . LYS A 1 447 ? -19.546 27.337 -26.225 1.00 86.81 447 LYS A O 1
ATOM 3565 N N . VAL A 1 448 ? -20.101 29.054 -24.870 1.00 86.81 448 VAL A N 1
ATOM 3566 C CA . VAL A 1 448 ? -21.545 28.774 -24.851 1.00 86.81 448 VAL A CA 1
ATOM 3567 C C . VAL A 1 448 ? -22.144 29.071 -26.222 1.00 86.81 448 VAL A C 1
ATOM 3569 O O . VAL A 1 448 ? -22.780 28.192 -26.792 1.00 86.81 448 VAL A O 1
ATOM 3572 N N . GLU A 1 449 ? -21.831 30.228 -26.812 1.00 82.31 449 GLU A N 1
ATOM 3573 C CA . GLU A 1 449 ? -22.299 30.588 -28.158 1.00 82.31 449 GLU A CA 1
ATOM 3574 C C . GLU A 1 449 ? -21.795 29.599 -29.228 1.00 82.31 449 GLU A C 1
ATOM 3576 O O . GLU A 1 449 ? -22.535 29.211 -30.133 1.00 82.31 449 GLU A O 1
ATOM 3581 N N . TYR A 1 450 ? -20.549 29.127 -29.099 1.00 81.00 450 TYR A N 1
ATOM 3582 C CA . TYR A 1 450 ? -19.995 28.075 -29.955 1.00 81.00 450 TYR A CA 1
ATOM 3583 C C . TYR A 1 450 ? -20.779 26.762 -29.830 1.00 81.00 450 TYR A C 1
ATOM 3585 O O . TYR A 1 450 ? -21.132 26.156 -30.841 1.00 81.00 450 TYR A O 1
ATOM 3593 N N . LYS A 1 451 ? -21.092 26.337 -28.600 1.00 84.25 451 LYS A N 1
ATOM 3594 C CA . LYS A 1 451 ? -21.858 25.112 -28.340 1.00 84.25 451 LYS A CA 1
ATOM 3595 C C . LYS A 1 451 ? -23.292 25.212 -28.859 1.00 84.25 451 LYS A C 1
ATOM 3597 O O . LYS A 1 451 ? -23.786 24.245 -29.427 1.00 84.25 451 LYS A O 1
ATOM 3602 N N . GLU A 1 452 ? -23.940 26.363 -28.695 1.00 81.38 452 GLU A N 1
ATOM 3603 C CA . GLU A 1 452 ? -25.303 26.603 -29.180 1.00 81.38 452 GLU A CA 1
ATOM 3604 C C . GLU A 1 452 ? -25.383 26.576 -30.709 1.00 81.38 452 GLU A C 1
ATOM 3606 O O . GLU A 1 452 ? -26.297 25.971 -31.262 1.00 81.38 452 GLU A O 1
ATOM 3611 N N . LYS A 1 453 ? -24.410 27.181 -31.405 1.00 77.69 453 LYS A N 1
ATOM 3612 C CA . LYS A 1 453 ? -24.435 27.281 -32.874 1.00 77.69 453 LYS A CA 1
ATOM 3613 C C . LYS A 1 453 ? -23.915 26.040 -33.600 1.00 77.69 453 LYS A C 1
ATOM 3615 O O . LYS A 1 453 ? -24.362 25.767 -34.709 1.00 77.69 453 LYS A O 1
ATOM 3620 N N . ILE A 1 454 ? -22.966 25.306 -33.017 1.00 76.38 454 ILE A N 1
ATOM 3621 C CA . ILE A 1 454 ? -22.296 24.165 -33.677 1.00 76.38 454 ILE A CA 1
ATOM 3622 C C . ILE A 1 454 ? -22.746 22.819 -33.081 1.00 76.38 454 ILE A C 1
ATOM 3624 O O . ILE A 1 454 ? -22.492 21.763 -33.658 1.00 76.38 454 ILE A O 1
ATOM 3628 N N . GLY A 1 455 ? -23.433 22.827 -31.934 1.00 72.19 455 GLY A N 1
ATOM 3629 C CA . GLY A 1 455 ? -23.934 21.621 -31.267 1.00 72.19 455 GLY A CA 1
ATOM 3630 C C . GLY A 1 455 ? -22.841 20.747 -30.638 1.00 72.19 455 GLY A C 1
ATOM 3631 O O . GLY A 1 455 ? -23.136 19.677 -30.109 1.00 72.19 455 GLY A O 1
ATOM 3632 N N . GLN A 1 456 ? -21.578 21.186 -30.677 1.00 73.38 456 GLN A N 1
ATOM 3633 C CA . GLN A 1 456 ? -20.426 20.481 -30.115 1.00 73.38 456 GLN A CA 1
ATOM 3634 C C . GLN A 1 456 ? -19.618 21.395 -29.191 1.00 73.38 456 GLN A C 1
ATOM 3636 O O . GLN A 1 456 ? -19.482 22.593 -29.434 1.00 73.38 456 GLN A O 1
ATOM 3641 N N . ASP A 1 457 ? -19.045 20.815 -28.135 1.00 78.06 457 ASP A N 1
ATOM 3642 C CA . ASP A 1 457 ? -18.160 21.540 -27.224 1.00 78.06 457 ASP A CA 1
ATOM 3643 C C . ASP A 1 457 ? -16.851 21.944 -27.920 1.00 78.06 457 ASP A C 1
ATOM 3645 O O . ASP A 1 457 ? -16.234 21.152 -28.638 1.00 78.06 457 ASP A O 1
ATOM 3649 N N . TYR A 1 458 ? -16.398 23.177 -27.675 1.00 78.94 458 TYR A N 1
ATOM 3650 C CA . TYR A 1 458 ? -15.144 23.691 -28.226 1.00 78.94 458 TYR A CA 1
ATOM 3651 C C . TYR A 1 458 ? -13.940 22.849 -27.770 1.00 78.94 458 TYR A C 1
ATOM 3653 O O . TYR A 1 458 ? -13.643 22.768 -26.573 1.00 78.94 458 TYR A O 1
ATOM 3661 N N . LYS A 1 459 ? -13.199 22.286 -28.734 1.00 76.44 459 LYS A N 1
ATOM 3662 C CA . LYS A 1 459 ? -11.938 21.565 -28.513 1.00 76.44 459 LYS A CA 1
ATOM 3663 C C . LYS A 1 459 ? -10.771 22.347 -29.134 1.00 76.44 459 LYS A C 1
ATOM 3665 O O . LYS A 1 459 ? -10.753 22.510 -30.353 1.00 76.44 459 LYS A O 1
ATOM 3670 N N . PRO A 1 460 ? -9.796 22.822 -28.334 1.00 72.38 460 PRO A N 1
ATOM 3671 C CA . PRO A 1 460 ? -8.617 23.505 -28.862 1.00 72.38 460 PRO A CA 1
ATOM 3672 C C . PRO A 1 460 ? -7.860 22.625 -29.866 1.00 72.38 460 PRO A C 1
ATOM 3674 O O . PRO A 1 460 ? -7.586 21.463 -29.578 1.00 72.38 460 PRO A O 1
ATOM 3677 N N . GLY A 1 461 ? -7.507 23.188 -31.021 1.00 68.81 461 GLY A N 1
ATOM 3678 C CA . GLY A 1 461 ? -6.748 22.508 -32.079 1.00 68.81 461 GLY A CA 1
ATOM 3679 C C . GLY A 1 461 ? -7.582 21.722 -33.099 1.00 68.81 461 GLY A C 1
ATOM 3680 O O . GLY A 1 461 ? -6.999 21.179 -34.029 1.00 68.81 461 GLY A O 1
ATOM 3681 N N . ASN A 1 462 ? -8.914 21.693 -32.973 1.00 69.69 462 ASN A N 1
ATOM 3682 C CA . ASN A 1 462 ? -9.805 20.939 -33.860 1.00 69.69 462 ASN A CA 1
ATOM 3683 C C . ASN A 1 462 ? -10.880 21.859 -34.492 1.00 69.69 462 ASN A C 1
ATOM 3685 O O . ASN A 1 462 ? -11.996 21.939 -33.972 1.00 69.69 462 ASN A O 1
ATOM 3689 N N . PRO A 1 463 ? -10.562 22.599 -35.575 1.00 69.12 463 PRO A N 1
ATOM 3690 C CA . PRO A 1 463 ? -11.525 23.487 -36.229 1.00 69.12 463 PRO A CA 1
ATOM 3691 C C . PRO A 1 463 ? -12.658 22.696 -36.920 1.00 69.12 463 PRO A C 1
ATOM 3693 O O . PRO A 1 463 ? -12.403 21.616 -37.457 1.00 69.12 463 PRO A O 1
ATOM 3696 N N . PRO A 1 464 ? -13.904 23.212 -36.938 1.00 60.53 464 PRO A N 1
ATOM 3697 C CA . PRO A 1 464 ? -15.014 22.580 -37.652 1.00 60.53 464 PRO A CA 1
ATOM 3698 C C . PRO A 1 464 ? -14.768 22.601 -39.172 1.00 60.53 464 PRO A C 1
ATOM 3700 O O . PRO A 1 464 ? -14.303 23.599 -39.715 1.00 60.53 464 PRO A O 1
ATOM 3703 N N . VAL A 1 465 ? -15.057 21.497 -39.866 1.00 45.72 465 VAL A N 1
ATOM 3704 C CA . VAL A 1 465 ? -14.853 21.369 -41.322 1.00 45.72 465 VAL A CA 1
ATOM 3705 C C . VAL A 1 465 ? -15.910 22.197 -42.065 1.00 45.72 465 VAL A C 1
ATOM 3707 O O . VAL A 1 465 ? -17.104 22.030 -41.823 1.00 45.72 465 VAL A O 1
ATOM 3710 N N . ALA A 1 466 ? -15.483 23.089 -42.964 1.00 39.00 466 ALA A N 1
ATOM 3711 C CA . ALA A 1 466 ? -16.384 23.901 -43.783 1.00 39.00 466 ALA A CA 1
ATOM 3712 C C . ALA A 1 466 ? -17.162 23.022 -44.780 1.00 39.00 466 ALA A C 1
ATOM 3714 O O . ALA A 1 466 ? -16.566 22.253 -45.534 1.00 39.00 466 ALA A O 1
ATOM 3715 N N . THR A 1 467 ? -18.490 23.137 -44.795 1.00 30.89 467 THR A N 1
ATOM 3716 C CA . THR A 1 467 ? -19.363 22.505 -45.794 1.00 30.89 467 THR A CA 1
ATOM 3717 C C . THR A 1 467 ? -19.611 23.476 -46.948 1.00 30.89 467 THR A C 1
ATOM 3719 O O . THR A 1 467 ? -20.061 24.599 -46.738 1.00 30.89 467 THR A O 1
ATOM 3722 N N . VAL A 1 468 ? -19.316 23.043 -48.177 1.00 27.12 468 VAL A N 1
ATOM 3723 C CA . VAL A 1 468 ? -19.741 23.709 -49.422 1.00 27.12 468 VAL A CA 1
ATOM 3724 C C . VAL A 1 468 ? -21.047 23.039 -49.892 1.00 27.12 468 VAL A C 1
ATOM 3726 O O . VAL A 1 468 ? -21.152 21.816 -49.751 1.00 27.12 468 VAL A O 1
ATOM 3729 N N . PRO A 1 469 ? -22.057 23.771 -50.412 1.00 27.31 469 PRO A N 1
ATOM 3730 C CA . PRO A 1 469 ? -23.351 23.194 -50.779 1.00 27.31 469 PRO A CA 1
ATOM 3731 C C . PRO A 1 469 ? -23.257 22.243 -51.980 1.00 27.31 469 PRO A C 1
ATOM 3733 O O . PRO A 1 469 ? -22.546 22.500 -52.947 1.00 27.31 469 PRO A O 1
ATOM 3736 N N . ILE A 1 470 ? -24.018 21.152 -51.900 1.00 27.97 470 ILE A N 1
ATOM 3737 C CA . ILE A 1 470 ? -24.122 20.056 -52.872 1.00 27.97 470 ILE A CA 1
ATOM 3738 C C . ILE A 1 470 ? -24.928 20.492 -54.108 1.00 27.97 470 ILE A C 1
ATOM 3740 O O . ILE A 1 470 ? -26.022 21.034 -53.954 1.00 27.97 470 ILE A O 1
ATOM 3744 N N . HIS A 1 471 ? -24.460 20.148 -55.318 1.00 26.11 471 HIS A N 1
ATOM 3745 C CA . HIS A 1 471 ? -25.342 19.986 -56.482 1.00 26.11 471 HIS A CA 1
ATOM 3746 C C . HIS A 1 471 ? -25.722 18.509 -56.658 1.00 26.11 471 HIS A C 1
ATOM 3748 O O . HIS A 1 471 ? -24.893 17.606 -56.574 1.00 26.11 471 HIS A O 1
ATOM 3754 N N . SER A 1 472 ? -27.024 18.306 -56.828 1.00 29.05 472 SER A N 1
ATOM 3755 C CA . SER A 1 472 ? -27.794 17.068 -56.776 1.00 29.05 472 SER A CA 1
ATOM 3756 C C . SER A 1 472 ? -27.620 16.144 -57.984 1.00 29.05 472 SER A C 1
ATOM 3758 O O . SER A 1 472 ? -27.575 16.617 -59.116 1.00 29.05 472 SER A O 1
ATOM 3760 N N . SER A 1 473 ? -27.693 14.820 -57.770 1.00 24.00 473 SER A N 1
ATOM 3761 C CA . SER A 1 473 ? -28.573 13.928 -58.560 1.00 24.00 473 SER A CA 1
ATOM 3762 C C . SER A 1 473 ? -28.767 12.531 -57.926 1.00 24.00 473 SER A C 1
ATOM 3764 O O . SER A 1 473 ? -27.809 11.784 -57.791 1.00 24.00 473 SER A O 1
ATOM 3766 N N . LYS A 1 474 ? -30.047 12.214 -57.634 1.00 22.97 474 LYS A N 1
ATOM 3767 C CA . LYS A 1 474 ? -30.764 10.905 -57.572 1.00 22.97 474 LYS A CA 1
ATOM 3768 C C . LYS A 1 474 ? -30.297 9.815 -56.576 1.00 22.97 474 LYS A C 1
ATOM 3770 O O . LYS A 1 474 ? -29.163 9.375 -56.620 1.00 22.97 474 LYS A O 1
ATOM 3775 N N . CYS A 1 475 ? -31.149 9.496 -55.580 1.00 21.30 475 CYS A N 1
ATOM 3776 C CA . CYS A 1 475 ? -32.047 8.307 -55.465 1.00 21.30 475 CYS A CA 1
ATOM 3777 C C . CYS A 1 475 ? -31.251 7.003 -55.219 1.00 21.30 475 CYS A C 1
ATOM 3779 O O . CYS A 1 475 ? -30.345 6.714 -55.977 1.00 21.30 475 CYS A O 1
ATOM 3781 N N . GLU A 1 476 ? -31.473 6.179 -54.191 1.00 23.50 476 GLU A N 1
ATOM 3782 C CA . GLU A 1 476 ? -32.695 5.800 -53.469 1.00 23.50 476 GLU A CA 1
ATOM 3783 C C . GLU A 1 476 ? -32.400 5.464 -51.993 1.00 23.50 476 GLU A C 1
ATOM 3785 O O . GLU A 1 476 ? -31.281 5.114 -51.617 1.00 23.50 476 GLU A O 1
ATOM 3790 N N . VAL A 1 477 ? -33.435 5.547 -51.155 1.00 26.41 477 VAL A N 1
ATOM 3791 C CA . VAL A 1 477 ? -33.425 5.067 -49.770 1.00 26.41 477 VAL A CA 1
ATOM 3792 C C . VAL A 1 477 ? -33.865 3.605 -49.762 1.00 26.41 477 VAL A C 1
ATOM 3794 O O . VAL A 1 477 ? -35.009 3.315 -50.095 1.00 26.41 477 VAL A O 1
ATOM 3797 N N . VAL A 1 478 ? -33.001 2.708 -49.280 1.00 24.17 478 VAL A N 1
ATOM 3798 C CA . VAL A 1 478 ? -33.438 1.461 -48.639 1.00 24.17 478 VAL A CA 1
ATOM 3799 C C . VAL A 1 478 ? -32.732 1.346 -47.292 1.00 24.17 478 VAL A C 1
ATOM 3801 O O . VAL A 1 478 ? -31.518 1.191 -47.196 1.00 24.17 478 VAL A O 1
ATOM 3804 N N . THR A 1 479 ? -33.524 1.457 -46.233 1.00 31.72 479 THR A N 1
ATOM 3805 C CA . THR A 1 479 ? -33.185 1.090 -44.858 1.00 31.72 479 THR A CA 1
ATOM 3806 C C . THR A 1 479 ? -32.714 -0.362 -44.776 1.00 31.72 479 THR A C 1
ATOM 3808 O O . THR A 1 479 ? -33.490 -1.259 -45.100 1.00 31.72 479 THR A O 1
ATOM 3811 N N . VAL A 1 480 ? -31.508 -0.607 -44.249 1.00 25.64 480 VAL A N 1
ATOM 3812 C CA . VAL A 1 480 ? -31.141 -1.915 -43.685 1.00 25.64 480 VAL A CA 1
ATOM 3813 C C . VAL A 1 480 ? -30.455 -1.729 -42.337 1.00 25.64 480 VAL A C 1
ATOM 3815 O O . VAL A 1 480 ? -29.585 -0.886 -42.130 1.00 25.64 480 VAL A O 1
ATOM 3818 N N . THR A 1 481 ? -30.957 -2.531 -41.418 1.00 28.55 481 THR A N 1
ATOM 3819 C CA . THR A 1 481 ? -30.631 -2.711 -40.019 1.00 28.55 481 THR A CA 1
ATOM 3820 C C . THR A 1 481 ? -29.178 -3.111 -39.761 1.00 28.55 481 THR A C 1
ATOM 3822 O O . THR A 1 481 ? -28.465 -3.678 -40.583 1.00 28.55 481 THR A O 1
ATOM 3825 N N . ASN A 1 482 ? -28.774 -2.809 -38.535 1.00 42.59 482 ASN A N 1
ATOM 3826 C CA . ASN A 1 482 ? -27.495 -3.080 -37.902 1.00 42.59 482 ASN A CA 1
ATOM 3827 C C . ASN A 1 482 ? -27.172 -4.593 -37.850 1.00 42.59 482 ASN A C 1
ATOM 3829 O O . ASN A 1 482 ? -27.471 -5.252 -36.858 1.00 42.59 482 ASN A O 1
ATOM 3833 N N . VAL A 1 483 ? -26.571 -5.152 -38.907 1.00 39.25 483 VAL A N 1
ATOM 3834 C CA . VAL A 1 483 ? -25.954 -6.496 -38.910 1.00 39.25 483 VAL A CA 1
ATOM 3835 C C . VAL A 1 483 ? -24.684 -6.454 -39.771 1.00 39.25 483 VAL A C 1
ATOM 3837 O O . VAL A 1 483 ? -24.689 -6.845 -40.931 1.00 39.25 483 VAL A O 1
ATOM 3840 N N . GLY A 1 484 ? -23.586 -5.919 -39.225 1.00 39.25 484 GLY A N 1
ATOM 3841 C CA . GLY A 1 484 ? -22.349 -5.706 -39.996 1.00 39.25 484 GLY A CA 1
ATOM 3842 C C . GLY A 1 484 ? -21.039 -6.039 -39.286 1.00 39.25 484 GLY A C 1
ATOM 3843 O O . GLY A 1 484 ? -19.979 -5.808 -39.854 1.00 39.25 484 GLY A O 1
ATOM 3844 N N . SER A 1 485 ? -21.080 -6.583 -38.066 1.00 40.38 485 SER A N 1
ATOM 3845 C CA . SER A 1 485 ? -19.852 -6.863 -37.301 1.00 40.38 485 SER A CA 1
ATOM 3846 C C . SER A 1 485 ? -19.541 -8.351 -37.168 1.00 40.38 485 SER A C 1
ATOM 3848 O O . SER A 1 485 ? -18.406 -8.690 -36.874 1.00 40.38 485 SER A O 1
ATOM 3850 N N . LYS A 1 486 ? -20.512 -9.249 -37.385 1.00 45.47 486 LYS A N 1
ATOM 3851 C CA . LYS A 1 486 ? -20.315 -10.704 -37.226 1.00 45.47 486 LYS A CA 1
ATOM 3852 C C . LYS A 1 486 ? -19.865 -11.373 -38.533 1.00 45.47 486 LYS A C 1
ATOM 3854 O O . LYS A 1 486 ? -18.890 -12.109 -38.545 1.00 45.47 486 LYS A O 1
ATOM 3859 N N . THR A 1 487 ? -20.457 -10.965 -39.652 1.00 46.12 487 THR A N 1
ATOM 3860 C CA . THR A 1 487 ? -20.154 -11.447 -41.010 1.00 46.12 487 THR A CA 1
ATOM 3861 C C . THR A 1 487 ? -18.728 -11.145 -41.477 1.00 46.12 487 THR A C 1
ATOM 3863 O O . THR A 1 487 ? -18.152 -11.926 -42.223 1.00 46.12 487 THR A O 1
ATOM 3866 N N . ILE A 1 488 ? -18.113 -10.048 -41.021 1.00 44.38 488 ILE A N 1
ATOM 3867 C CA . ILE A 1 488 ? -16.712 -9.739 -41.361 1.00 44.38 488 ILE A CA 1
ATOM 3868 C C . ILE A 1 488 ? -15.751 -10.674 -40.613 1.00 44.38 488 ILE A C 1
ATOM 3870 O O . ILE A 1 488 ? -14.763 -11.118 -41.192 1.00 44.38 488 ILE A O 1
ATOM 3874 N N . TYR A 1 489 ? -16.050 -11.018 -39.356 1.00 51.44 489 TYR A N 1
ATOM 3875 C CA . TYR A 1 489 ? -15.250 -11.981 -38.594 1.00 51.44 489 TYR A CA 1
ATOM 3876 C C . TYR A 1 489 ? -15.365 -13.394 -39.170 1.00 51.44 489 TYR A C 1
ATOM 3878 O O . TYR A 1 489 ? -14.346 -14.069 -39.309 1.00 51.44 489 TYR A O 1
ATOM 3886 N N . ASP A 1 490 ? -16.570 -13.803 -39.567 1.00 56.16 490 ASP A N 1
ATOM 3887 C CA . ASP A 1 490 ? -16.807 -15.125 -40.153 1.00 56.16 490 ASP A CA 1
ATOM 3888 C C . ASP A 1 490 ? -16.116 -15.260 -41.528 1.00 56.16 490 ASP A C 1
ATOM 3890 O O . ASP A 1 490 ? -15.422 -16.247 -41.773 1.00 56.16 490 ASP A O 1
ATOM 3894 N N . ASN A 1 491 ? -16.146 -14.214 -42.367 1.00 53.06 491 ASN A N 1
ATOM 3895 C CA . ASN A 1 491 ? -15.439 -14.192 -43.658 1.00 53.06 491 ASN A CA 1
ATOM 3896 C C . ASN A 1 491 ? -13.903 -14.213 -43.510 1.00 53.06 491 ASN A C 1
ATOM 3898 O O . ASN A 1 491 ? -13.197 -14.788 -44.342 1.00 53.06 491 ASN A O 1
ATOM 3902 N N . VAL A 1 492 ? -13.363 -13.592 -42.454 1.00 56.53 492 VAL A N 1
ATOM 3903 C CA . VAL A 1 492 ? -11.921 -13.631 -42.143 1.00 56.53 492 VAL A CA 1
ATOM 3904 C C . VAL A 1 492 ? -11.513 -15.008 -41.606 1.00 56.53 492 VAL A C 1
ATOM 3906 O O . VAL A 1 492 ? -10.419 -15.486 -41.916 1.00 56.53 492 VAL A O 1
ATOM 3909 N N . ALA A 1 493 ? -12.388 -15.677 -40.850 1.00 59.94 493 ALA A N 1
ATOM 3910 C CA . ALA A 1 493 ? -12.160 -17.036 -40.367 1.00 59.94 493 ALA A CA 1
ATOM 3911 C C . ALA A 1 493 ? -12.176 -18.068 -41.512 1.00 59.94 493 ALA A C 1
ATOM 3913 O O . ALA A 1 493 ? -11.272 -18.904 -41.580 1.00 59.94 493 ALA A O 1
ATOM 3914 N N . GLU A 1 494 ? -13.120 -17.956 -42.453 1.00 58.50 494 GLU A N 1
ATOM 3915 C CA . GLU A 1 494 ? -13.192 -18.806 -43.653 1.00 58.50 494 GLU A CA 1
ATOM 3916 C C . GLU A 1 494 ? -11.961 -18.638 -44.556 1.00 58.50 494 GLU A C 1
ATOM 3918 O O . GLU A 1 494 ? -11.340 -19.622 -44.965 1.00 58.50 494 GLU A O 1
ATOM 3923 N N . GLN A 1 495 ? -11.522 -17.397 -44.797 1.00 49.94 495 GLN A N 1
ATOM 3924 C CA . GLN A 1 495 ? -10.270 -17.124 -45.518 1.00 49.94 495 GLN A CA 1
ATOM 3925 C C . GLN A 1 495 ? -9.046 -17.707 -44.790 1.00 49.94 495 GLN A C 1
ATOM 3927 O O . GLN A 1 495 ? -8.126 -18.231 -45.422 1.00 49.94 495 GLN A O 1
ATOM 3932 N N . GLY A 1 496 ? -9.049 -17.692 -43.454 1.00 58.84 496 GLY A N 1
ATOM 3933 C CA . GLY A 1 496 ? -8.014 -18.316 -42.630 1.00 58.84 496 GLY A CA 1
ATOM 3934 C C . GLY A 1 496 ? -7.932 -19.841 -42.778 1.00 58.84 496 GLY A C 1
ATOM 3935 O O . GLY A 1 496 ? -6.830 -20.396 -42.715 1.00 58.84 496 GLY A O 1
ATOM 3936 N N . GLU A 1 497 ? -9.056 -20.526 -43.006 1.00 62.22 497 GLU A N 1
ATOM 3937 C CA . GLU A 1 497 ? -9.077 -21.967 -43.292 1.00 62.22 497 GLU A CA 1
ATOM 3938 C C . GLU A 1 497 ? -8.609 -22.296 -44.711 1.00 62.22 497 GLU A C 1
ATOM 3940 O O . GLU A 1 497 ? -7.842 -23.247 -44.896 1.00 62.22 497 GLU A O 1
ATOM 3945 N N . VAL A 1 498 ? -8.983 -21.483 -45.703 1.00 63.38 498 VAL A N 1
ATOM 3946 C CA . VAL A 1 498 ? -8.519 -21.632 -47.094 1.00 63.38 498 VAL A CA 1
ATOM 3947 C C . VAL A 1 498 ? -6.995 -21.493 -47.175 1.00 63.38 498 VAL A C 1
ATOM 3949 O O . VAL A 1 498 ? -6.321 -22.322 -47.788 1.00 63.38 498 VAL A O 1
ATOM 3952 N N . VAL A 1 499 ? -6.414 -20.518 -46.467 1.00 56.84 499 VAL A N 1
ATOM 3953 C CA . VAL A 1 499 ? -4.953 -20.336 -46.387 1.00 56.84 499 VAL A CA 1
ATOM 3954 C C . VAL A 1 499 ? -4.266 -21.502 -45.659 1.00 56.84 499 VAL A C 1
ATOM 3956 O O . VAL A 1 499 ? -3.141 -21.871 -46.007 1.00 56.84 499 VAL A O 1
ATOM 3959 N N . ARG A 1 500 ? -4.931 -22.127 -44.677 1.00 64.4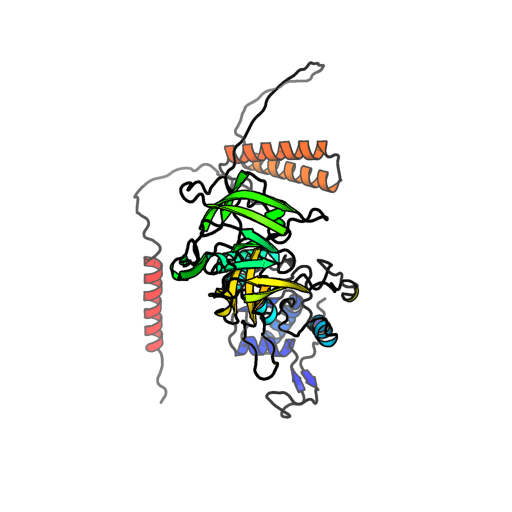4 500 ARG A N 1
ATOM 3960 C CA . ARG A 1 500 ? -4.419 -23.317 -43.974 1.00 64.44 500 ARG A CA 1
ATOM 3961 C C . ARG A 1 500 ? -4.408 -24.559 -44.872 1.00 64.44 500 ARG A C 1
ATOM 3963 O O . ARG A 1 500 ? -3.408 -25.274 -44.874 1.00 64.44 500 ARG A O 1
ATOM 3970 N N . LYS A 1 501 ? -5.454 -24.772 -45.681 1.00 66.81 501 LYS A N 1
ATOM 3971 C CA . LYS A 1 501 ? -5.511 -25.858 -46.679 1.00 66.81 501 LYS A CA 1
ATOM 3972 C C . LYS A 1 501 ? -4.460 -25.686 -47.779 1.00 66.81 501 LYS A C 1
ATOM 3974 O O . LYS A 1 501 ? -3.702 -26.613 -48.043 1.00 66.81 501 LYS A O 1
ATOM 3979 N N . LEU A 1 502 ? -4.305 -24.473 -48.315 1.00 59.19 502 LEU A N 1
ATOM 3980 C CA . LEU A 1 502 ? -3.302 -24.172 -49.348 1.00 59.19 502 LEU A CA 1
ATOM 3981 C C . LEU A 1 502 ? -1.849 -24.325 -48.860 1.00 59.19 502 LEU A C 1
ATOM 3983 O O . LEU A 1 502 ? -0.958 -24.618 -49.657 1.00 59.19 502 LEU A O 1
ATOM 3987 N N . LYS A 1 503 ? -1.591 -24.148 -47.556 1.00 59.31 503 LYS A N 1
ATOM 3988 C CA . LYS A 1 503 ? -0.282 -24.438 -46.943 1.00 59.31 503 LYS A CA 1
ATOM 3989 C C . LYS A 1 503 ? -0.037 -25.931 -46.728 1.00 59.31 503 LYS A C 1
ATOM 3991 O O . LYS A 1 503 ? 1.110 -26.355 -46.829 1.00 59.31 503 LYS A O 1
ATOM 3996 N N . ALA A 1 504 ? -1.079 -26.711 -46.447 1.00 63.34 504 ALA A N 1
ATOM 3997 C CA . ALA A 1 504 ? -0.971 -28.159 -46.277 1.00 63.34 504 ALA A CA 1
ATOM 3998 C C . ALA A 1 504 ? -0.735 -28.889 -47.615 1.00 63.34 504 ALA A C 1
ATOM 4000 O O . ALA A 1 504 ? -0.012 -29.880 -47.648 1.00 63.34 504 ALA A O 1
ATOM 4001 N N . GLU A 1 505 ? -1.275 -28.370 -48.721 1.00 61.53 505 GLU A N 1
ATOM 4002 C CA . GLU A 1 505 ? -1.138 -28.968 -50.060 1.00 61.53 505 GLU A CA 1
ATOM 4003 C C . GLU A 1 505 ? 0.188 -28.636 -50.774 1.00 61.53 505 GLU A C 1
ATOM 4005 O O . GLU A 1 505 ? 0.551 -29.309 -51.736 1.00 61.53 505 GLU A O 1
ATOM 4010 N N . LYS A 1 506 ? 0.951 -27.633 -50.310 1.00 51.28 506 LYS A N 1
ATOM 4011 C CA . LYS A 1 506 ? 2.196 -27.169 -50.963 1.00 51.28 506 LYS A CA 1
ATOM 4012 C C . LYS A 1 506 ? 3.508 -27.624 -50.311 1.00 51.28 506 LYS A C 1
ATOM 4014 O O . LYS A 1 506 ? 4.558 -27.076 -50.638 1.00 51.28 506 LYS A O 1
ATOM 4019 N N . ALA A 1 507 ? 3.496 -28.620 -49.429 1.00 38.88 507 ALA A N 1
ATOM 4020 C CA . ALA A 1 507 ? 4.734 -29.207 -48.910 1.00 38.88 507 ALA A CA 1
ATOM 4021 C C . ALA A 1 507 ? 5.217 -30.359 -49.821 1.00 38.88 507 ALA A C 1
ATOM 4023 O O . ALA A 1 507 ? 4.586 -31.418 -49.824 1.00 38.88 507 ALA A O 1
ATOM 4024 N N . PRO A 1 508 ? 6.320 -30.216 -50.586 1.00 41.59 508 PRO A N 1
ATOM 4025 C CA . PRO A 1 508 ? 6.905 -31.356 -51.277 1.00 41.59 508 PRO A CA 1
ATOM 4026 C C . PRO A 1 508 ? 7.591 -32.269 -50.252 1.00 41.59 508 PRO A C 1
ATOM 4028 O O . PRO A 1 508 ? 8.428 -31.829 -49.463 1.00 41.59 508 PRO A O 1
ATOM 4031 N N . LYS A 1 509 ? 7.235 -33.558 -50.273 1.00 44.69 509 LYS A N 1
ATOM 4032 C CA . LYS A 1 509 ? 8.030 -34.622 -49.652 1.00 44.69 509 LYS A CA 1
ATOM 4033 C C . LYS A 1 509 ? 9.325 -34.757 -50.451 1.00 44.69 509 LYS A C 1
ATOM 4035 O O . LYS A 1 509 ? 9.273 -35.131 -51.618 1.00 44.69 509 LYS A O 1
ATOM 4040 N N . VAL A 1 510 ? 10.459 -34.461 -49.826 1.00 40.25 510 VAL A N 1
ATOM 4041 C CA . VAL A 1 510 ? 11.767 -34.890 -50.328 1.00 40.25 510 VAL A CA 1
ATOM 4042 C C . VAL A 1 510 ? 12.102 -36.195 -49.612 1.00 40.25 510 VAL A C 1
ATOM 4044 O O . VAL A 1 510 ? 12.162 -36.226 -48.383 1.00 40.25 510 VAL A O 1
ATOM 4047 N N . SER A 1 511 ? 12.196 -37.260 -50.408 1.00 39.38 511 SER A N 1
ATOM 4048 C CA . SER A 1 511 ? 12.827 -38.543 -50.087 1.00 39.38 511 SER A CA 1
ATOM 4049 C C . SER A 1 511 ? 14.330 -38.395 -49.930 1.00 39.38 511 SER A C 1
ATOM 4051 O O . SER A 1 511 ? 14.895 -37.666 -50.780 1.00 39.38 511 SER A O 1
#

Secondary structure (DSSP, 8-state):
--GGGSS---EEE--S-BTTTBTS-SEEE-HHHHHHHHHHHTT-SEEEEEGGGGGGHHHHHHHHHHHT---PEEEEEPPPEETT----HHHHHHHHHTTSSS-TT-TTSSSHHHHHHTT--HHHHHHHHHHH---SS--EE-HHHHHHHHHHHHTTTPPEE-EEEGGGEEEEE-TT---EEEEEESSTT-GGG-EEEEEE-SEEEEEHHHHTT--TT-EEEETTTEEEEEEEEEE-TTS-EEEEEEEE-TT----SSSEEE-EEE--SSSPPEEEEEEEE--SBSSSS--TT--GGGGB-TT-EEEEEEEE-GGGGG--TT-EEEETTTEEEEEEE--B---TTT-SPBPEEEEEEP-S--S----TT----------------------------------------HHHHHHHHHHHHHHHHHHHHTT--HHHHHHHHHHHHHHHHHHHHHHSS---TT-PPPPPPPPPP---------S--SHHHHHHHHHHHHHHHHHHHTT-----

Sequence (511 aa):
NNGCMRDPTLYRCKNQPHPRTRNKYNIYPTYDFACPIVDSVEGVTHALRTTEYHDRDEQFYWIIEALGIRKPYIWEYSRLNLNNTLLSKRKLTWFVNEGLVDGWDDPRFPTVRGVLRRGMTVEGLKQFIAAQGSSRSVVNMEWDKIWSFNKKVIDPVAPRFSALLKDKIVTVNIPEAQEEMKEVAKHPKNAEVGLKPIWYSPKVLIDGADAETLTEGEMVTFINWGNIIITKIRKNSTGKITSMDAKLNLENKDYKKTTKITWLAETSSASLTPTICVNYEHLITKPVLGKEEDFKQYINRNSKQEELMLGDPCLKDLKKGDIIQLQRRGFYICDQPYEPISPYSCKEAPCILIYIPDGHTKEMPTSGSKEKTKSETSKKEVGTTVKGHSASLGADVSPTSVSASAQDPLALYRRVSAQGDVVRDLKQKKAAKEDIDAAVKQLLALKVEYKEKIGQDYKPGNPPVATVPIHSSKCEVVTVTNVGSKTIYDNVAEQGEVVRKLKAEKAPKVS

pLDDT: mean 80.13, std 22.06, range [20.28, 97.25]

InterPro domains:
  IPR000738 WHEP-TRS domain [PF00458] (412-464)
  IPR000738 WHEP-TRS domain [PS00762] (419-447)
  IPR000738 WHEP-TRS domain [PS51185] (408-464)
  IPR000738 WHEP-TRS domain [SM00991] (412-474)
  IPR009068 uS15/NS1, RNA-binding domain superfamily [SSF47060] (410-464)
  IPR011035 Large ribosomal subunit protein bL25/Gln-tRNA synthetase, anti-codon-binding domain superfamily [SSF50715] (158-361)
  IPR014729 Rossmann-like alpha/beta/alpha sandwich fold [G3DSA:3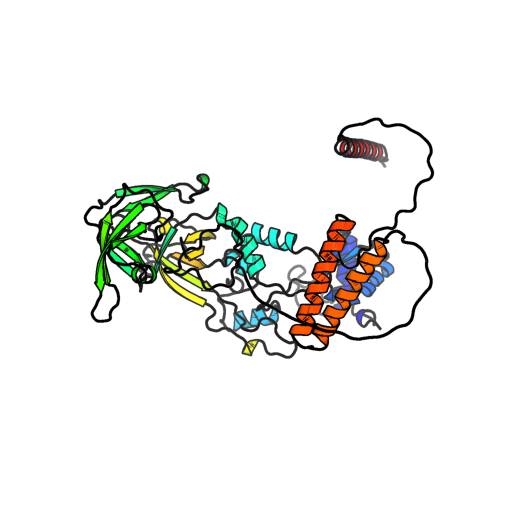.40.50.620] (1-161)
  IPR020056 Large ribosomal subunit protein bL25/Gln-tRNA synthetase, N-terminal [G3DSA:2.40.240.10] (167-268)
  IPR020056 Large ribosomal subunit protein bL25/Gln-tRNA synthetase, N-terminal [G3DSA:2.40.240.10] (269-344)
  IPR020058 Glutamyl/glutaminyl-tRNA synthetase, class Ib, catalytic domain [PF00749] (3-155)
  IPR020059 Glutamyl/glutaminyl-tRNA synthetase, class Ib, anti-codon binding domain [PF03950] (158-248)
  IPR049437 tRNA synthetases class I (E and Q), anti-codon binding domain [PF20974] (260-335)
  IPR050132 Glutamine/Glutamate--tRNA Ligase [PTHR43097] (1-361)

Organism: NCBI:txid1970185

Radius of gyration: 34.72 Å; chains: 1; bounding box: 76×101×96 Å